Protein 1WQB (pdb70)

Sequence (32 aa):
WLGCARVKEACGPWEWPCCSGLKCDGSECHPQWLGCARVKEACGPWEWPCCSGLKCDGSECHPQWLGCARVKEACGPWEWPCCSGLKCDGSECHPQWLGCARVKEACGPWEWPCCSGLKCDGSECHPQWLGCARVKEACGPWEWPCCSGLKCDGSECHPQWLGCARVKEACGPWEWPCCSGLKCDGSECHPQWLGCARVKEACGPWEWPCCSGLKCDGSECHPQWLGCARVKEACGPWEWPCCSGLKCDGSECHPQWLGCARVKEACGPWEWPCCSGLKCDGSECHPQWLGCARVKEACGPWEWPCCSGLKCDGSECHPQWLGCARVKEACGPWEWPCCSGLKCDGSECHPQWLGCARVKEACGPWEWPCCSGLKCDGSECHPQWLGCARVKEACGPWEWPCCSGLKCDGSECHPQWLGCARVKEACGPWEWPCCSGLKCDGSECHPQWLGCARVKEACGPWEWPCCSGLKCDGSECHPQWLGCARVKEACGPWEWPCCSGLKCDGSECHPQWLGCARVKEACGPWEWPCCSGLKCDGSECHPQWLGCARVKEACGPWEWPCCSGLKCDGSECHPQ

Foldseek 3Di:
DVDAAEQAAFDDDPPGHHDPQWDQDPGGIHGD

Secondary structure (DSSP, 8-state):
----B-TTSB--SSSS-B-TT-EESSSBEE--

Structure (mmCIF, N/CA/C/O backbone):
data_1WQB
#
_entry.id   1WQB
#
loop_
_atom_site.group_PDB
_atom_site.id
_atom_site.type_symbol
_atom_site.label_atom_id
_atom_site.label_alt_id
_atom_site.label_comp_id
_atom_site.label_asym_id
_atom_site.label_entity_id
_atom_site.label_seq_id
_atom_site.pdbx_PDB_ins_code
_atom_site.Cartn_x
_atom_site.Cartn_y
_atom_site.Cartn_z
_atom_site.occupancy
_atom_site.B_iso_or_equiv
_atom_site.auth_seq_id
_atom_site.auth_comp_id
_atom_site.auth_asym_id
_atom_site.auth_atom_id
_atom_site.pdbx_PDB_model_num
ATOM 1 N N . TRP A 1 1 ? -8.560 8.025 -11.063 1.00 0.00 1 TRP A N 1
ATOM 2 C CA . TRP A 1 1 ? -7.501 7.088 -11.540 1.00 0.00 1 TRP A CA 1
ATOM 3 C C . TRP A 1 1 ? -6.120 7.719 -11.349 1.00 0.00 1 TRP A C 1
ATOM 4 O O . TRP A 1 1 ? -5.591 8.359 -12.236 1.00 0.00 1 TRP A O 1
ATOM 27 N N . LEU A 1 2 ? -5.531 7.545 -10.197 1.00 0.00 2 LEU A N 1
ATOM 28 C CA . LEU A 1 2 ? -4.186 8.138 -9.951 1.00 0.00 2 LEU A CA 1
ATOM 29 C C . LEU A 1 2 ? -3.099 7.075 -10.114 1.00 0.00 2 LEU A C 1
ATOM 30 O O . LEU A 1 2 ? -2.200 7.209 -10.920 1.00 0.00 2 LEU A O 1
ATOM 46 N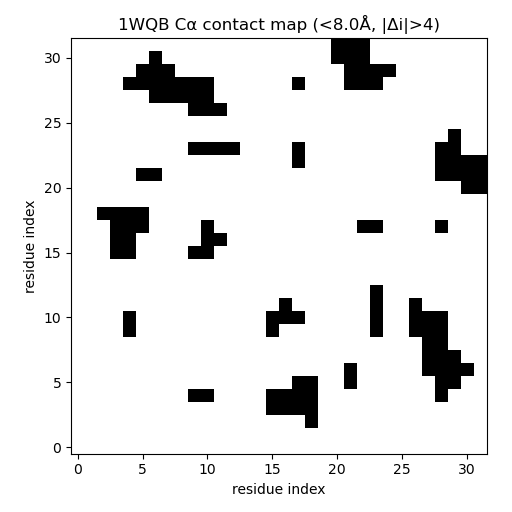 N . GLY A 1 3 ? -3.174 6.020 -9.356 1.00 0.00 3 GLY A N 1
ATOM 47 C CA . GLY A 1 3 ? -2.144 4.948 -9.469 1.00 0.00 3 GLY A CA 1
ATOM 48 C C . GLY A 1 3 ? -2.320 3.936 -8.335 1.00 0.00 3 GLY A C 1
ATOM 49 O O . GLY A 1 3 ? -3.292 3.211 -8.281 1.00 0.00 3 GLY A O 1
ATOM 53 N N . CYS A 1 4 ? -1.381 3.877 -7.429 1.00 0.00 4 CYS A N 1
ATOM 54 C CA . CYS A 1 4 ? -1.490 2.906 -6.300 1.00 0.00 4 CYS A CA 1
ATOM 55 C C . CYS A 1 4 ? -0.756 3.441 -5.066 1.00 0.00 4 CYS A C 1
ATOM 56 O O . CYS A 1 4 ? -0.116 4.473 -5.112 1.00 0.00 4 CYS A O 1
ATOM 63 N N . ALA A 1 5 ? -0.846 2.747 -3.962 1.00 0.00 5 ALA A N 1
ATOM 64 C CA . ALA A 1 5 ? -0.156 3.218 -2.726 1.00 0.00 5 ALA A CA 1
ATOM 65 C C . ALA A 1 5 ? 1.363 3.174 -2.917 1.00 0.00 5 ALA A C 1
ATOM 66 O O . ALA A 1 5 ? 1.856 2.725 -3.931 1.00 0.00 5 ALA A O 1
ATOM 73 N N . ARG A 1 6 ? 2.111 3.640 -1.955 1.00 0.00 6 ARG A N 1
ATOM 74 C CA . ARG A 1 6 ? 3.597 3.627 -2.094 1.00 0.00 6 ARG A CA 1
ATOM 75 C C . ARG A 1 6 ? 4.242 2.884 -0.919 1.00 0.00 6 ARG A C 1
ATOM 76 O O . ARG A 1 6 ? 3.585 2.169 -0.188 1.00 0.00 6 ARG A O 1
ATOM 97 N N . VAL A 1 7 ? 5.527 3.050 -0.732 1.00 0.00 7 VAL A N 1
ATOM 98 C CA . VAL A 1 7 ? 6.216 2.355 0.396 1.00 0.00 7 VAL A CA 1
ATOM 99 C C . VAL A 1 7 ? 6.068 3.166 1.687 1.00 0.00 7 VAL A C 1
ATOM 100 O O . VAL A 1 7 ? 6.762 2.941 2.658 1.00 0.00 7 VAL A O 1
ATOM 113 N N . LYS A 1 8 ? 5.161 4.102 1.705 1.00 0.00 8 LYS A N 1
ATOM 114 C CA . LYS A 1 8 ? 4.950 4.918 2.916 1.00 0.00 8 LYS A CA 1
ATOM 115 C C . LYS A 1 8 ? 3.466 5.265 3.056 1.00 0.00 8 LYS A C 1
ATOM 116 O O . LYS A 1 8 ? 3.084 6.109 3.842 1.00 0.00 8 LYS A O 1
ATOM 135 N N . GLU A 1 9 ? 2.628 4.614 2.295 1.00 0.00 9 GLU A N 1
ATOM 136 C CA . GLU A 1 9 ? 1.167 4.896 2.373 1.00 0.00 9 GLU A CA 1
ATOM 137 C C . GLU A 1 9 ? 0.466 3.817 3.182 1.00 0.00 9 GLU A C 1
ATOM 138 O O . GLU A 1 9 ? 0.883 2.679 3.233 1.00 0.00 9 GLU A O 1
ATOM 150 N N . ALA A 1 10 ? -0.597 4.187 3.822 1.00 0.00 10 ALA A N 1
ATOM 151 C CA . ALA A 1 10 ? -1.352 3.221 4.651 1.00 0.00 10 ALA A CA 1
ATOM 152 C C . ALA A 1 10 ? -2.242 2.342 3.768 1.00 0.00 10 ALA A C 1
ATOM 153 O O . ALA A 1 10 ? -3.116 2.824 3.076 1.00 0.00 10 ALA A O 1
ATOM 160 N N . CYS A 1 11 ? -2.021 1.056 3.784 1.00 0.00 11 CYS A N 1
ATOM 161 C CA . CYS A 1 11 ? -2.849 0.144 2.942 1.00 0.00 11 CYS A CA 1
ATOM 162 C C . CYS A 1 11 ? -3.412 -0.998 3.792 1.00 0.00 11 CYS A C 1
ATOM 163 O O . CYS A 1 11 ? -3.349 -0.973 5.006 1.00 0.00 11 CYS A O 1
ATOM 170 N N . GLY A 1 12 ? -3.964 -2.002 3.165 1.00 0.00 12 GLY A N 1
ATOM 171 C CA . GLY A 1 12 ? -4.529 -3.144 3.938 1.00 0.00 12 GLY A CA 1
ATOM 172 C C . GLY A 1 12 ? -4.768 -4.329 3.000 1.00 0.00 12 GLY A C 1
ATOM 173 O O . GLY A 1 12 ? -4.190 -4.406 1.934 1.00 0.00 12 GLY A O 1
ATOM 177 N N . PRO A 1 13 ? -5.619 -5.217 3.436 1.00 0.00 13 PRO A N 1
ATOM 178 C CA . PRO A 1 13 ? -5.948 -6.420 2.630 1.00 0.00 13 PRO A CA 1
ATOM 179 C C . PRO A 1 13 ? -6.818 -6.037 1.431 1.00 0.00 13 PRO A C 1
ATOM 180 O O . PRO A 1 13 ? -6.512 -6.356 0.300 1.00 0.00 13 PRO A O 1
ATOM 191 N N . TRP A 1 14 ? -7.896 -5.350 1.673 1.00 0.00 14 TRP A N 1
ATOM 192 C CA . TRP A 1 14 ? -8.788 -4.937 0.551 1.00 0.00 14 TRP A CA 1
ATOM 193 C C . TRP A 1 14 ? -9.285 -3.507 0.775 1.00 0.00 14 TRP A C 1
ATOM 194 O O . TRP A 1 14 ? -10.400 -3.164 0.432 1.00 0.00 14 TRP A O 1
ATOM 215 N N . GLU A 1 15 ? -8.462 -2.669 1.343 1.00 0.00 15 GLU A N 1
ATOM 216 C CA . GLU A 1 15 ? -8.877 -1.258 1.586 1.00 0.00 15 GLU A CA 1
ATOM 217 C C . GLU A 1 15 ? -8.104 -0.322 0.655 1.00 0.00 15 GLU A C 1
ATOM 218 O O . GLU A 1 15 ? -8.598 0.705 0.236 1.00 0.00 15 GLU A O 1
ATOM 230 N N . TRP A 1 16 ? -6.894 -0.677 0.331 1.00 0.00 16 TRP A N 1
ATOM 231 C CA . TRP A 1 16 ? -6.076 0.178 -0.573 1.00 0.00 16 TRP A CA 1
ATOM 232 C C . TRP A 1 16 ? -5.127 -0.698 -1.395 1.00 0.00 16 TRP A C 1
ATOM 233 O O . TRP A 1 16 ? -4.184 -1.254 -0.868 1.00 0.00 16 TRP A O 1
ATOM 254 N N . PRO A 1 17 ? -5.414 -0.795 -2.664 1.00 0.00 17 PRO A N 1
ATOM 255 C CA . PRO A 1 17 ? -4.580 -1.618 -3.572 1.00 0.00 17 PRO A CA 1
ATOM 256 C C . PRO A 1 17 ? -3.219 -0.957 -3.804 1.00 0.00 17 PRO A C 1
ATOM 257 O O . PRO A 1 17 ? -3.124 0.112 -4.373 1.00 0.00 17 PRO A O 1
ATOM 268 N N . CYS A 1 18 ? -2.164 -1.588 -3.365 1.00 0.00 18 CYS A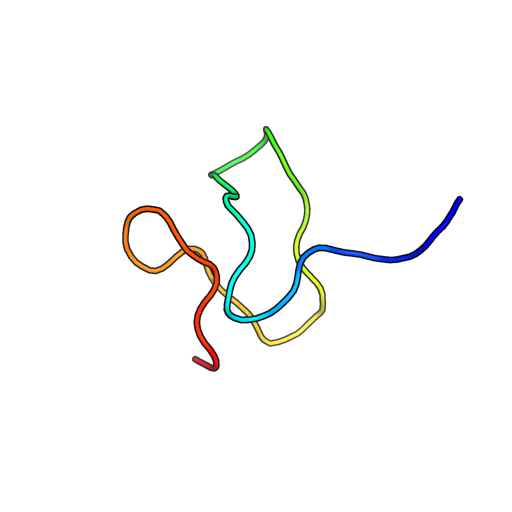 N 1
ATOM 269 C CA . CYS A 1 18 ? -0.806 -1.004 -3.558 1.00 0.00 18 CYS A CA 1
ATOM 270 C C . CYS A 1 18 ? -0.283 -1.342 -4.957 1.00 0.00 18 CYS A C 1
ATOM 271 O O . CYS A 1 18 ? -0.887 -2.099 -5.690 1.00 0.00 18 CYS A O 1
ATOM 278 N N . CYS A 1 19 ? 0.839 -0.789 -5.331 1.00 0.00 19 CYS A N 1
ATOM 279 C CA . CYS A 1 19 ? 1.401 -1.083 -6.681 1.00 0.00 19 CYS A CA 1
ATOM 280 C C . CYS A 1 19 ? 1.825 -2.552 -6.763 1.00 0.00 19 CYS A C 1
ATOM 281 O O . CYS A 1 19 ? 1.537 -3.342 -5.887 1.00 0.00 19 CYS A O 1
ATOM 288 N N . SER A 1 20 ? 2.513 -2.923 -7.809 1.00 0.00 20 SER A N 1
ATOM 289 C CA . SER A 1 20 ? 2.959 -4.340 -7.943 1.00 0.00 20 SER A CA 1
ATOM 290 C C . SER A 1 20 ? 4.340 -4.524 -7.310 1.00 0.00 20 SER A C 1
ATOM 291 O O . SER A 1 20 ? 5.323 -3.979 -7.771 1.00 0.00 20 SER A O 1
ATOM 299 N N . GLY A 1 21 ? 4.421 -5.290 -6.256 1.00 0.00 21 GLY A N 1
ATOM 300 C CA . GLY A 1 21 ? 5.737 -5.509 -5.594 1.00 0.00 21 GLY A CA 1
ATOM 301 C C . GLY A 1 21 ? 5.700 -4.929 -4.179 1.00 0.00 21 GLY A C 1
ATOM 302 O O . GLY A 1 21 ? 6.651 -5.034 -3.429 1.00 0.00 21 GLY A O 1
ATOM 306 N N . LEU A 1 22 ? 4.610 -4.314 -3.808 1.00 0.00 22 LEU A N 1
ATOM 307 C CA . LEU A 1 22 ? 4.515 -3.725 -2.441 1.00 0.00 22 LEU A CA 1
ATOM 308 C C . LEU A 1 22 ? 3.439 -4.449 -1.625 1.00 0.00 22 LEU A C 1
ATOM 309 O O . LEU A 1 22 ? 2.277 -4.451 -1.978 1.00 0.00 22 LEU A O 1
ATOM 325 N N . LYS A 1 23 ? 3.815 -5.060 -0.534 1.00 0.00 23 LYS A N 1
ATOM 326 C CA . LYS A 1 23 ? 2.807 -5.776 0.300 1.00 0.00 23 LYS A CA 1
ATOM 327 C C . LYS A 1 23 ? 2.643 -5.069 1.648 1.00 0.00 23 LYS A C 1
ATOM 328 O O . LYS A 1 23 ? 3.606 -4.710 2.294 1.00 0.00 23 LYS A O 1
ATOM 347 N N . CYS A 1 24 ? 1.427 -4.863 2.076 1.00 0.00 24 CYS A N 1
ATOM 348 C CA . CYS A 1 24 ? 1.202 -4.176 3.380 1.00 0.00 24 CYS A CA 1
ATOM 349 C C . CYS A 1 24 ? 1.972 -4.891 4.494 1.00 0.00 24 CYS A C 1
ATOM 350 O O . CYS A 1 24 ? 1.557 -5.922 4.987 1.00 0.00 24 CYS A O 1
ATOM 357 N N . ASP A 1 25 ? 3.093 -4.353 4.894 1.00 0.00 25 ASP A N 1
ATOM 358 C CA . ASP A 1 25 ? 3.891 -5.002 5.976 1.00 0.00 25 ASP A CA 1
ATOM 359 C C . ASP A 1 25 ? 3.381 -4.560 7.350 1.00 0.00 25 ASP A C 1
ATOM 360 O O . ASP A 1 25 ? 4.108 -3.990 8.139 1.00 0.00 25 ASP A O 1
ATOM 369 N N . GLY A 1 26 ? 2.137 -4.820 7.642 1.00 0.00 26 GLY A N 1
ATOM 370 C CA . GLY A 1 26 ? 1.582 -4.416 8.965 1.00 0.00 26 GLY A CA 1
ATOM 371 C C . GLY A 1 26 ? 0.626 -3.235 8.780 1.00 0.00 26 GLY A C 1
ATOM 372 O O . GLY A 1 26 ? -0.511 -3.273 9.206 1.00 0.00 26 GLY A O 1
ATOM 376 N N . SER A 1 27 ? 1.079 -2.187 8.147 1.00 0.00 27 SER A N 1
ATOM 377 C CA . SER A 1 27 ? 0.193 -1.005 7.937 1.00 0.00 27 SER A CA 1
ATOM 378 C C . SER A 1 27 ? 0.712 -0.149 6.778 1.00 0.00 27 SER A C 1
ATOM 379 O O . SER A 1 27 ? -0.050 0.408 6.015 1.00 0.00 27 SER A O 1
ATOM 387 N N . GLU A 1 28 ? 2.003 -0.041 6.645 1.00 0.00 28 GLU A N 1
ATOM 388 C CA . GLU A 1 28 ? 2.574 0.780 5.538 1.00 0.00 28 GLU A CA 1
ATOM 389 C C . GLU A 1 28 ? 3.149 -0.126 4.445 1.00 0.00 28 GLU A C 1
ATOM 390 O O . GLU A 1 28 ? 3.998 -0.958 4.700 1.00 0.00 28 GLU A O 1
ATOM 402 N N . CYS A 1 29 ? 2.697 0.028 3.230 1.00 0.00 29 CYS A N 1
ATOM 403 C CA . CYS A 1 29 ? 3.221 -0.825 2.125 1.00 0.00 29 CYS A CA 1
ATOM 404 C C . CYS A 1 29 ? 4.753 -0.857 2.161 1.00 0.00 29 CYS A C 1
ATOM 405 O O . CYS A 1 29 ? 5.400 0.160 2.307 1.00 0.00 29 CYS A O 1
ATOM 412 N N . HIS A 1 30 ? 5.335 -2.018 2.026 1.00 0.00 30 HIS A N 1
ATOM 413 C CA . HIS A 1 30 ? 6.823 -2.112 2.049 1.00 0.00 30 HIS A CA 1
ATOM 414 C C . HIS A 1 30 ? 7.343 -2.577 0.686 1.00 0.00 30 HIS A C 1
ATOM 415 O O . HIS A 1 30 ? 6.586 -3.057 -0.135 1.00 0.00 30 HIS A O 1
ATOM 429 N N . PRO A 1 31 ? 8.625 -2.415 0.494 1.00 0.00 31 PRO A N 1
ATOM 430 C CA . PRO A 1 31 ? 9.264 -2.821 -0.778 1.00 0.00 31 PRO A CA 1
ATOM 431 C C . PRO A 1 31 ? 9.554 -4.326 -0.783 1.00 0.00 31 PRO A C 1
ATOM 432 O O . PRO A 1 31 ? 10.616 -4.760 -1.186 1.00 0.00 31 PRO A O 1
ATOM 443 N N . GLN A 1 32 ? 8.624 -5.126 -0.339 1.00 0.00 32 GLN A N 1
ATOM 444 C CA . GLN A 1 32 ? 8.853 -6.599 -0.321 1.00 0.00 32 GLN A CA 1
ATOM 445 C C . GLN A 1 32 ? 10.187 -6.919 0.362 1.00 0.00 32 GLN A C 1
ATOM 446 O O . GLN A 1 32 ? 10.251 -6.805 1.575 1.00 0.00 32 GLN A O 1
ATOM 461 N N . TRP A 1 1 ? 6.921 5.003 -8.072 1.00 0.00 1 TRP A N 2
ATOM 462 C CA . TRP A 1 1 ? 5.660 4.204 -8.117 1.00 0.00 1 TRP A CA 2
ATOM 463 C C . TRP A 1 1 ? 4.457 5.140 -8.266 1.00 0.00 1 TRP A C 2
ATOM 464 O O . TRP A 1 1 ? 4.027 5.768 -7.320 1.00 0.00 1 TRP A O 2
ATOM 487 N N . LEU A 1 2 ? 3.914 5.239 -9.448 1.00 0.00 2 LEU A N 2
ATOM 488 C CA . LEU A 1 2 ? 2.742 6.137 -9.653 1.00 0.00 2 LEU A CA 2
ATOM 489 C C . LEU A 1 2 ? 1.611 5.370 -10.342 1.00 0.00 2 LEU A C 2
ATOM 490 O O . LEU A 1 2 ? 1.786 4.805 -11.402 1.00 0.00 2 LEU A O 2
ATOM 506 N N . GLY A 1 3 ? 0.452 5.346 -9.744 1.00 0.00 3 GLY A N 2
ATOM 507 C CA . GLY A 1 3 ? -0.692 4.614 -10.361 1.00 0.00 3 GLY A CA 2
ATOM 508 C C . GLY A 1 3 ? -1.276 3.625 -9.347 1.00 0.00 3 GLY A C 2
ATOM 509 O O . GLY A 1 3 ? -2.146 2.838 -9.664 1.00 0.00 3 GLY A O 2
ATOM 513 N N . CYS A 1 4 ? -0.802 3.658 -8.131 1.00 0.00 4 CYS A N 2
ATOM 514 C CA . CYS A 1 4 ? -1.331 2.721 -7.095 1.00 0.00 4 CYS A CA 2
ATOM 515 C C . CYS A 1 4 ? -0.986 3.242 -5.697 1.00 0.00 4 CYS A C 2
ATOM 516 O O . CYS A 1 4 ? -0.651 4.396 -5.521 1.00 0.00 4 CYS A O 2
ATOM 523 N N . ALA A 1 5 ? -1.069 2.403 -4.701 1.00 0.00 5 ALA A N 2
ATOM 524 C CA . ALA A 1 5 ? -0.747 2.855 -3.317 1.00 0.00 5 ALA A CA 2
ATOM 525 C C . ALA A 1 5 ? 0.750 3.141 -3.186 1.00 0.00 5 ALA A C 2
ATOM 526 O O . ALA A 1 5 ? 1.536 2.794 -4.044 1.00 0.00 5 ALA A O 2
ATOM 533 N N . ARG A 1 6 ? 1.146 3.769 -2.114 1.00 0.00 6 ARG A N 2
ATOM 534 C CA . ARG A 1 6 ? 2.591 4.076 -1.921 1.00 0.00 6 ARG A CA 2
ATOM 535 C C . ARG A 1 6 ? 3.095 3.432 -0.628 1.00 0.00 6 ARG A C 2
ATOM 536 O O . ARG A 1 6 ? 2.327 2.929 0.168 1.00 0.00 6 ARG A O 2
ATOM 557 N N . VAL A 1 7 ? 4.381 3.445 -0.414 1.00 0.00 7 VAL A N 2
ATOM 558 C CA . VAL A 1 7 ? 4.940 2.835 0.827 1.00 0.00 7 VAL A CA 2
ATOM 559 C C . VAL A 1 7 ? 4.325 3.488 2.067 1.00 0.00 7 VAL A C 2
ATOM 560 O O . VAL A 1 7 ? 3.559 2.881 2.788 1.00 0.00 7 VAL A O 2
ATOM 573 N N . LYS A 1 8 ? 4.666 4.718 2.321 1.00 0.00 8 LYS A N 2
ATOM 574 C CA . LYS A 1 8 ? 4.127 5.425 3.508 1.00 0.00 8 LYS A CA 2
ATOM 575 C C . LYS A 1 8 ? 2.606 5.248 3.627 1.00 0.00 8 LYS A C 2
ATOM 576 O O . LYS A 1 8 ? 2.033 5.466 4.676 1.00 0.00 8 LYS A O 2
ATOM 595 N N . GLU A 1 9 ? 1.943 4.866 2.567 1.00 0.00 9 GLU A N 2
ATOM 596 C CA . GLU A 1 9 ? 0.462 4.693 2.640 1.00 0.00 9 GLU A CA 2
ATOM 597 C C . GLU A 1 9 ? 0.109 3.367 3.305 1.00 0.00 9 GLU A C 2
ATOM 598 O O . GLU A 1 9 ? 0.687 2.334 3.028 1.00 0.00 9 GLU A O 2
ATOM 610 N N . ALA A 1 10 ? -0.836 3.409 4.195 1.00 0.00 10 ALA A N 2
ATOM 611 C CA . ALA A 1 10 ? -1.252 2.181 4.918 1.00 0.00 10 ALA A CA 2
ATOM 612 C C . ALA A 1 10 ? -2.386 1.467 4.172 1.00 0.00 10 ALA A C 2
ATOM 613 O O . ALA A 1 10 ? -3.499 1.950 4.104 1.00 0.00 10 ALA A O 2
ATOM 620 N N . CYS A 1 11 ? -2.110 0.319 3.614 1.00 0.00 11 CYS A N 2
ATOM 621 C CA . CYS A 1 11 ? -3.171 -0.428 2.875 1.00 0.00 11 CYS A CA 2
ATOM 622 C C . CYS A 1 11 ? -3.456 -1.772 3.561 1.00 0.00 11 CYS A C 2
ATOM 623 O O . CYS A 1 11 ? -3.163 -1.963 4.724 1.00 0.00 11 CYS A O 2
ATOM 630 N N . GLY A 1 12 ? -4.028 -2.701 2.844 1.00 0.00 12 GLY A N 2
ATOM 631 C CA . GLY A 1 12 ? -4.334 -4.029 3.447 1.00 0.00 12 GLY A CA 2
ATOM 632 C C . GLY A 1 12 ? -5.841 -4.279 3.371 1.00 0.00 12 GLY A C 2
ATOM 633 O O . GLY A 1 12 ? -6.438 -4.146 2.321 1.00 0.00 12 GLY A O 2
ATOM 637 N N . PRO A 1 13 ? -6.410 -4.629 4.492 1.00 0.00 13 PRO A N 2
ATOM 638 C CA . PRO A 1 13 ? -7.866 -4.894 4.554 1.00 0.00 13 PRO A CA 2
ATOM 639 C C . PRO A 1 13 ? -8.650 -3.577 4.641 1.00 0.00 13 PRO A C 2
ATOM 640 O O . PRO A 1 13 ? -9.828 -3.567 4.939 1.00 0.00 13 PRO A O 2
ATOM 651 N N . TRP A 1 14 ? -8.005 -2.467 4.396 1.00 0.00 14 TRP A N 2
ATOM 652 C CA . TRP A 1 14 ? -8.715 -1.158 4.479 1.00 0.00 14 TRP A CA 2
ATOM 653 C C . TRP A 1 14 ? -8.767 -0.473 3.108 1.00 0.00 14 TRP A C 2
ATOM 654 O O . TRP A 1 14 ? -9.647 0.322 2.840 1.00 0.00 14 TRP A O 2
ATOM 675 N N . GLU A 1 15 ? -7.836 -0.761 2.237 1.00 0.00 15 GLU A N 2
ATOM 676 C CA . GLU A 1 15 ? -7.853 -0.104 0.895 1.00 0.00 15 GLU A CA 2
ATOM 677 C C . GLU A 1 15 ? -7.259 -1.023 -0.177 1.00 0.00 15 GLU A C 2
ATOM 678 O O . GLU A 1 15 ? -7.161 -2.222 -0.004 1.00 0.00 15 GLU A O 2
ATOM 690 N N . TRP A 1 16 ? -6.870 -0.458 -1.289 1.00 0.00 16 TRP A N 2
ATOM 691 C CA . TRP A 1 16 ? -6.286 -1.276 -2.394 1.00 0.00 16 TRP A CA 2
ATOM 692 C C . TRP A 1 16 ? -4.884 -1.770 -2.009 1.00 0.00 16 TRP A C 2
ATOM 693 O O . TRP A 1 16 ? -4.311 -1.312 -1.040 1.00 0.00 16 TRP A O 2
ATOM 714 N N . PRO A 1 17 ? -4.377 -2.697 -2.782 1.00 0.00 17 PRO A N 2
ATOM 715 C CA . PRO A 1 17 ? -3.028 -3.266 -2.516 1.00 0.00 17 PRO A CA 2
ATOM 716 C C . PRO A 1 17 ? -1.938 -2.231 -2.801 1.00 0.00 17 PRO A C 2
ATOM 717 O O . PRO A 1 17 ? -2.208 -1.058 -2.944 1.00 0.00 17 PRO A O 2
ATOM 728 N N . CYS A 1 18 ? -0.708 -2.662 -2.878 1.00 0.00 18 CYS A N 2
ATOM 729 C CA . CYS A 1 18 ? 0.404 -1.705 -3.149 1.00 0.00 18 CYS A CA 2
ATOM 730 C C . CYS A 1 18 ? 0.884 -1.839 -4.596 1.00 0.00 18 CYS A C 2
ATOM 731 O O . CYS A 1 18 ? 0.618 -2.820 -5.261 1.00 0.00 18 CYS A O 2
ATOM 738 N N . CYS A 1 19 ? 1.592 -0.857 -5.085 1.00 0.00 19 CYS A N 2
ATOM 739 C CA . CYS A 1 19 ? 2.096 -0.924 -6.488 1.00 0.00 19 CYS A CA 2
ATOM 740 C C . CYS A 1 19 ? 2.765 -2.276 -6.748 1.00 0.00 19 CYS A C 2
ATOM 741 O O . CYS A 1 19 ? 2.957 -3.069 -5.848 1.00 0.00 19 CYS A O 2
ATOM 748 N N . SER A 1 20 ? 3.126 -2.542 -7.974 1.00 0.00 20 SER A N 2
ATOM 749 C CA . SER A 1 20 ? 3.788 -3.840 -8.289 1.00 0.00 20 SER A CA 2
ATOM 750 C C . SER A 1 20 ? 5.151 -3.912 -7.597 1.00 0.00 20 SER A C 2
ATOM 751 O O . SER A 1 20 ? 5.963 -3.013 -7.710 1.00 0.00 20 SER A O 2
ATOM 759 N N . GLY A 1 21 ? 5.410 -4.970 -6.880 1.00 0.00 21 GLY A N 2
ATOM 760 C CA . GLY A 1 21 ? 6.720 -5.092 -6.182 1.00 0.00 21 GLY A CA 2
ATOM 761 C C . GLY A 1 21 ? 6.568 -4.640 -4.728 1.00 0.00 21 GLY A C 2
ATOM 762 O O . GLY A 1 21 ? 7.486 -4.738 -3.938 1.00 0.00 21 GLY A O 2
ATOM 766 N N . LEU A 1 22 ? 5.414 -4.146 -4.369 1.00 0.00 22 LEU A N 2
ATOM 767 C CA . LEU A 1 22 ? 5.198 -3.687 -2.966 1.00 0.00 22 LEU A CA 2
ATOM 768 C C . LEU A 1 22 ? 4.031 -4.456 -2.340 1.00 0.00 22 LEU A C 2
ATOM 769 O O . LEU A 1 22 ? 3.105 -4.856 -3.017 1.00 0.00 22 LEU A O 2
ATOM 785 N N . LYS A 1 23 ? 4.068 -4.667 -1.054 1.00 0.00 23 LYS A N 2
ATOM 786 C CA . LYS A 1 23 ? 2.961 -5.412 -0.392 1.00 0.00 23 LYS A CA 2
ATOM 787 C C . LYS A 1 23 ? 2.838 -4.982 1.072 1.00 0.00 23 LYS A C 2
ATOM 788 O O . LYS A 1 23 ? 3.803 -4.975 1.811 1.00 0.00 23 LYS A O 2
ATOM 807 N N . CYS A 1 2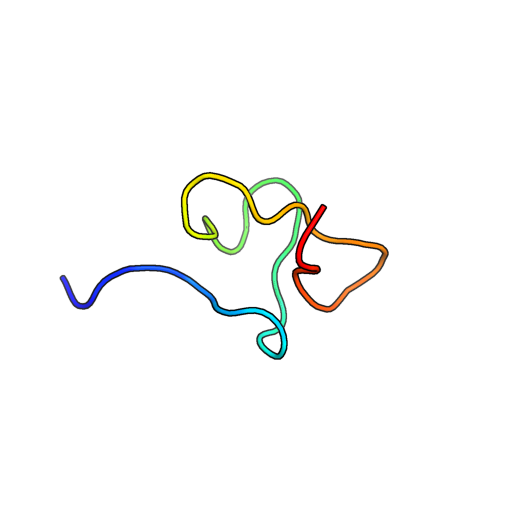4 ? 1.658 -4.620 1.495 1.00 0.00 24 CYS A N 2
ATOM 808 C CA . CYS A 1 24 ? 1.477 -4.188 2.910 1.00 0.00 24 CYS A CA 2
ATOM 809 C C . CYS A 1 24 ? 1.973 -5.281 3.861 1.00 0.00 24 CYS A C 2
ATOM 810 O O . CYS A 1 24 ? 1.410 -6.355 3.937 1.00 0.00 24 CYS A O 2
ATOM 817 N N . ASP A 1 25 ? 3.028 -5.017 4.583 1.00 0.00 25 ASP A N 2
ATOM 818 C CA . ASP A 1 25 ? 3.563 -6.044 5.523 1.00 0.00 25 ASP A CA 2
ATOM 819 C C . ASP A 1 25 ? 2.935 -5.879 6.910 1.00 0.00 25 ASP A C 2
ATOM 820 O O . ASP A 1 25 ? 3.486 -6.308 7.904 1.00 0.00 25 ASP A O 2
ATOM 829 N N . GLY A 1 26 ? 1.789 -5.262 6.986 1.00 0.00 26 GLY A N 2
ATOM 830 C CA . GLY A 1 26 ? 1.130 -5.073 8.308 1.00 0.00 26 GLY A CA 2
ATOM 831 C C . GLY A 1 26 ? 0.392 -3.734 8.326 1.00 0.00 26 GLY A C 2
ATOM 832 O O . GLY A 1 26 ? -0.642 -3.590 8.948 1.00 0.00 26 GLY A O 2
ATOM 836 N N . SER A 1 27 ? 0.914 -2.750 7.646 1.00 0.00 27 SER A N 2
ATOM 837 C CA . SER A 1 27 ? 0.244 -1.417 7.624 1.00 0.00 27 SER A CA 2
ATOM 838 C C . SER A 1 27 ? 0.610 -0.665 6.346 1.00 0.00 27 SER A C 2
ATOM 839 O O . SER A 1 27 ? -0.152 -0.609 5.402 1.00 0.00 27 SER A O 2
ATOM 847 N N . GLU A 1 28 ? 1.775 -0.086 6.313 1.00 0.00 28 GLU A N 2
ATOM 848 C CA . GLU A 1 28 ? 2.202 0.668 5.101 1.00 0.00 28 GLU A CA 2
ATOM 849 C C . GLU A 1 28 ? 2.690 -0.305 4.026 1.00 0.00 28 GLU A C 2
ATOM 850 O O . GLU A 1 28 ? 2.989 -1.450 4.301 1.00 0.00 28 GLU A O 2
ATOM 862 N N . CYS A 1 29 ? 2.771 0.140 2.804 1.00 0.00 29 CYS A N 2
ATOM 863 C CA . CYS A 1 29 ? 3.239 -0.761 1.714 1.00 0.00 29 CYS A CA 2
ATOM 864 C C . CYS A 1 29 ? 4.753 -0.957 1.815 1.00 0.00 29 CYS A C 2
ATOM 865 O O . CYS A 1 29 ? 5.524 -0.050 1.570 1.00 0.00 29 CYS A O 2
ATOM 872 N N . HIS A 1 30 ? 5.186 -2.132 2.183 1.00 0.00 30 HIS A N 2
ATOM 873 C CA . HIS A 1 30 ? 6.652 -2.379 2.308 1.00 0.00 30 HIS A CA 2
ATOM 874 C C . HIS A 1 30 ? 7.233 -2.831 0.967 1.00 0.00 30 HIS A C 2
ATOM 875 O O . HIS A 1 30 ? 6.536 -3.383 0.141 1.00 0.00 30 HIS A O 2
ATOM 889 N N . PRO A 1 31 ? 8.501 -2.581 0.802 1.00 0.00 31 PRO A N 2
ATOM 890 C CA . PRO A 1 31 ? 9.198 -2.966 -0.449 1.00 0.00 31 PRO A CA 2
ATOM 891 C C . PRO A 1 31 ? 9.377 -4.486 -0.503 1.00 0.00 31 PRO A C 2
ATOM 892 O O . PRO A 1 31 ? 10.398 -5.014 -0.112 1.00 0.00 31 PRO A O 2
ATOM 903 N N . GLN A 1 32 ? 8.383 -5.190 -0.976 1.00 0.00 32 GLN A N 2
ATOM 904 C CA . GLN A 1 32 ? 8.484 -6.677 -1.050 1.00 0.00 32 GLN A CA 2
ATOM 905 C C . GLN A 1 32 ? 9.883 -7.101 -1.509 1.00 0.00 32 GLN A C 2
ATOM 906 O O . GLN A 1 32 ? 10.303 -8.184 -1.134 1.00 0.00 32 GLN A O 2
ATOM 921 N N . TRP A 1 1 ? 1.175 5.110 -12.209 1.00 0.00 1 TRP A N 3
ATOM 922 C CA . TRP A 1 1 ? 0.187 4.551 -13.174 1.00 0.00 1 TRP A CA 3
ATOM 923 C C . TRP A 1 1 ? -1.204 4.523 -12.538 1.00 0.00 1 TRP A C 3
ATOM 924 O O . TRP A 1 1 ? -1.391 4.019 -11.448 1.00 0.00 1 TRP A O 3
ATOM 947 N N . LEU A 1 2 ? -2.182 5.064 -13.209 1.00 0.00 2 LEU A N 3
ATOM 948 C CA . LEU A 1 2 ? -3.555 5.071 -12.639 1.00 0.00 2 LEU A CA 3
ATOM 949 C C . LEU A 1 2 ? -3.524 5.605 -11.202 1.00 0.00 2 LEU A C 3
ATOM 950 O O . LEU A 1 2 ? -3.596 6.797 -10.973 1.00 0.00 2 LEU A O 3
ATOM 966 N N . GLY A 1 3 ? -3.414 4.736 -10.234 1.00 0.00 3 GLY A N 3
ATOM 967 C CA . GLY A 1 3 ? -3.376 5.200 -8.819 1.00 0.00 3 GLY A CA 3
ATOM 968 C C . GLY A 1 3 ? -3.098 4.012 -7.898 1.00 0.00 3 GLY A C 3
ATOM 969 O O . GLY A 1 3 ? -3.886 3.091 -7.801 1.00 0.00 3 GLY A O 3
ATOM 973 N N . CYS A 1 4 ? -1.984 4.024 -7.217 1.00 0.00 4 CYS A N 3
ATOM 974 C CA . CYS A 1 4 ? -1.658 2.894 -6.302 1.00 0.00 4 CYS A CA 3
ATOM 975 C C . CYS A 1 4 ? -0.818 3.388 -5.121 1.00 0.00 4 CYS A C 3
ATOM 976 O O . CYS A 1 4 ? -0.007 4.283 -5.255 1.00 0.00 4 CYS A O 3
ATOM 983 N N . ALA A 1 5 ? -1.005 2.809 -3.968 1.00 0.00 5 ALA A N 3
ATOM 984 C CA . ALA A 1 5 ? -0.218 3.240 -2.777 1.00 0.00 5 ALA A CA 3
ATOM 985 C C . ALA A 1 5 ? 1.284 3.133 -3.065 1.00 0.00 5 ALA A C 3
ATOM 986 O O . ALA A 1 5 ? 1.702 2.445 -3.974 1.00 0.00 5 ALA A O 3
ATOM 993 N N . ARG A 1 6 ? 2.096 3.811 -2.299 1.00 0.00 6 ARG A N 3
ATOM 994 C CA . ARG A 1 6 ? 3.569 3.750 -2.532 1.00 0.00 6 ARG A CA 3
ATOM 995 C C . ARG A 1 6 ? 4.266 3.076 -1.345 1.00 0.00 6 ARG A C 3
ATOM 996 O O . ARG A 1 6 ? 3.641 2.414 -0.541 1.00 0.00 6 ARG A O 3
ATOM 1017 N N . VAL A 1 7 ? 5.557 3.240 -1.229 1.00 0.00 7 VAL A N 3
ATOM 1018 C CA . VAL A 1 7 ? 6.292 2.610 -0.094 1.00 0.00 7 VAL A CA 3
ATOM 1019 C C . VAL A 1 7 ? 6.259 3.524 1.131 1.00 0.00 7 VAL A C 3
ATOM 1020 O O . VAL A 1 7 ? 7.283 3.908 1.659 1.00 0.00 7 VAL A O 3
ATOM 1033 N N . LYS A 1 8 ? 5.088 3.871 1.587 1.00 0.00 8 LYS A N 3
ATOM 1034 C CA . LYS A 1 8 ? 4.974 4.751 2.773 1.00 0.00 8 LYS A CA 3
ATOM 1035 C C . LYS A 1 8 ? 3.517 5.167 2.992 1.00 0.00 8 LYS A C 3
ATOM 1036 O O . LYS A 1 8 ? 3.236 6.254 3.457 1.00 0.00 8 LYS A O 3
ATOM 1055 N N . GLU A 1 9 ? 2.589 4.311 2.666 1.00 0.00 9 GLU A N 3
ATOM 1056 C CA . GLU A 1 9 ? 1.154 4.660 2.862 1.00 0.00 9 GLU A CA 3
ATOM 1057 C C . GLU A 1 9 ? 0.401 3.477 3.446 1.00 0.00 9 GLU A C 3
ATOM 1058 O O . GLU A 1 9 ? 0.383 2.391 2.900 1.00 0.00 9 GLU A O 3
ATOM 1070 N N . ALA A 1 10 ? -0.223 3.696 4.561 1.00 0.00 10 ALA A N 3
ATOM 1071 C CA . ALA A 1 10 ? -0.992 2.616 5.220 1.00 0.00 10 ALA A CA 3
ATOM 1072 C C . ALA A 1 10 ? -2.014 2.026 4.245 1.00 0.00 10 ALA A C 3
ATOM 1073 O O . ALA A 1 10 ? -3.031 2.627 3.964 1.00 0.00 10 ALA A O 3
ATOM 1080 N N . CYS A 1 11 ? -1.753 0.858 3.723 1.00 0.00 11 CYS A N 3
ATOM 1081 C CA . CYS A 1 11 ? -2.719 0.253 2.765 1.00 0.00 11 CYS A CA 3
ATOM 1082 C C . CYS A 1 11 ? -3.536 -0.850 3.451 1.00 0.00 11 CYS A C 3
ATOM 1083 O O . CYS A 1 11 ? -3.642 -0.899 4.660 1.00 0.00 11 CYS A O 3
ATOM 1090 N N . GLY A 1 12 ? -4.113 -1.733 2.682 1.00 0.00 12 GLY A N 3
ATOM 1091 C CA . GLY A 1 12 ? -4.923 -2.832 3.279 1.00 0.00 12 GLY A CA 3
ATOM 1092 C C . GLY A 1 12 ? -5.296 -3.837 2.187 1.00 0.00 12 GLY A C 3
ATOM 1093 O O . GLY A 1 12 ? -5.314 -3.506 1.018 1.00 0.00 12 GLY A O 3
ATOM 1097 N N . PRO A 1 13 ? -5.584 -5.037 2.609 1.00 0.00 13 PRO A N 3
ATOM 1098 C CA . PRO A 1 13 ? -5.963 -6.109 1.656 1.00 0.00 13 PRO A CA 3
ATOM 1099 C C . PRO A 1 13 ? -7.371 -5.863 1.108 1.00 0.00 13 PRO A C 3
ATOM 1100 O O . PRO A 1 13 ? -7.670 -6.177 -0.028 1.00 0.00 13 PRO A O 3
ATOM 1111 N N . TRP A 1 14 ? -8.237 -5.307 1.908 1.00 0.00 14 TRP A N 3
ATOM 1112 C CA . TRP A 1 14 ? -9.629 -5.044 1.437 1.00 0.00 14 TRP A CA 3
ATOM 1113 C C . TRP A 1 14 ? -9.838 -3.546 1.176 1.00 0.00 14 TRP A C 3
ATOM 1114 O O . TRP A 1 14 ? -10.888 -3.125 0.736 1.00 0.00 14 TRP A O 3
ATOM 1135 N N . GLU A 1 15 ? -8.847 -2.741 1.448 1.00 0.00 15 GLU A N 3
ATOM 1136 C CA . GLU A 1 15 ? -8.994 -1.276 1.219 1.00 0.00 15 GLU A CA 3
ATOM 1137 C C . GLU A 1 15 ? -8.157 -0.842 0.013 1.00 0.00 15 GLU A C 3
ATOM 1138 O O . GLU A 1 15 ? -7.819 -1.643 -0.836 1.00 0.00 15 GLU A O 3
ATOM 1150 N N . TRP A 1 16 ? -7.823 0.420 -0.067 1.00 0.00 16 TRP A N 3
ATOM 1151 C CA . TRP A 1 16 ? -7.004 0.903 -1.223 1.00 0.00 16 TRP A CA 3
ATOM 1152 C C . TRP A 1 16 ? -5.906 -0.112 -1.541 1.00 0.00 16 TRP A C 3
ATOM 1153 O O . TRP A 1 16 ? -5.198 -0.558 -0.660 1.00 0.00 16 TRP A O 3
ATOM 1174 N N . PRO A 1 17 ? -5.804 -0.450 -2.797 1.00 0.00 17 PRO A N 3
ATOM 1175 C CA . PRO A 1 17 ? -4.785 -1.431 -3.237 1.00 0.00 17 PRO A CA 3
ATOM 1176 C C . PRO A 1 17 ? -3.388 -0.806 -3.196 1.00 0.00 17 PRO A C 3
ATOM 1177 O O . PRO A 1 17 ? -3.202 0.299 -2.725 1.00 0.00 17 PRO A O 3
ATOM 1188 N N . CYS A 1 18 ? -2.407 -1.510 -3.683 1.00 0.00 18 CYS A N 3
ATOM 1189 C CA . CYS A 1 18 ? -1.018 -0.970 -3.675 1.00 0.00 18 CYS A CA 3
ATOM 1190 C C . CYS A 1 18 ? -0.266 -1.481 -4.904 1.00 0.00 18 CYS A C 3
ATOM 1191 O O . CYS A 1 18 ? -0.372 -2.637 -5.264 1.00 0.00 18 CYS A O 3
ATOM 1198 N N . CYS A 1 19 ? 0.487 -0.638 -5.558 1.00 0.00 19 CYS A N 3
ATOM 1199 C CA . CYS A 1 19 ? 1.230 -1.104 -6.763 1.00 0.00 19 CYS A CA 3
ATOM 1200 C C . CYS A 1 19 ? 1.880 -2.457 -6.475 1.00 0.00 19 CYS A C 3
ATOM 1201 O O . CYS A 1 19 ? 2.187 -2.780 -5.345 1.00 0.00 19 CYS A O 3
ATOM 1208 N N . SER A 1 20 ? 2.091 -3.249 -7.485 1.00 0.00 20 SER A N 3
ATOM 1209 C CA . SER A 1 20 ? 2.719 -4.583 -7.264 1.00 0.00 20 SER A CA 3
ATOM 1210 C C . SER A 1 20 ? 4.182 -4.418 -6.847 1.00 0.00 20 SER A C 3
ATOM 1211 O O . SER A 1 20 ? 4.798 -3.399 -7.095 1.00 0.00 20 SER A O 3
ATOM 1219 N N . GLY A 1 21 ? 4.747 -5.414 -6.221 1.00 0.00 21 GLY A N 3
ATOM 1220 C CA . GLY A 1 21 ? 6.175 -5.318 -5.797 1.00 0.00 21 GLY A CA 3
ATOM 1221 C C . GLY A 1 21 ? 6.261 -4.952 -4.312 1.00 0.00 21 GLY A C 3
ATOM 1222 O O . GLY A 1 21 ? 7.283 -5.134 -3.681 1.00 0.00 21 GLY A O 3
ATOM 1226 N N . LEU A 1 22 ? 5.205 -4.434 -3.748 1.00 0.00 22 LEU A N 3
ATOM 1227 C CA . LEU A 1 22 ? 5.245 -4.056 -2.304 1.00 0.00 22 LEU A CA 3
ATOM 1228 C C . LEU A 1 22 ? 4.287 -4.935 -1.494 1.00 0.00 22 LEU A C 3
ATOM 1229 O O . LEU A 1 22 ? 3.489 -5.670 -2.040 1.00 0.00 22 LEU A O 3
ATOM 1245 N N . LYS A 1 23 ? 4.363 -4.860 -0.193 1.00 0.00 23 LYS A N 3
ATOM 1246 C CA . LYS A 1 23 ? 3.461 -5.683 0.662 1.00 0.00 23 LYS A CA 3
ATOM 1247 C C . LYS A 1 23 ? 3.304 -5.028 2.037 1.00 0.00 23 LYS A C 3
ATOM 1248 O O . LYS A 1 23 ? 4.250 -4.915 2.790 1.00 0.00 23 LYS A O 3
ATOM 1267 N N . CYS A 1 24 ? 2.119 -4.594 2.372 1.00 0.00 24 CYS A N 3
ATOM 1268 C CA . CYS A 1 24 ? 1.916 -3.948 3.701 1.00 0.00 24 CYS A CA 3
ATOM 1269 C C . CYS A 1 24 ? 2.286 -4.928 4.816 1.00 0.00 24 CYS A C 3
ATOM 1270 O O . CYS A 1 24 ? 1.464 -5.688 5.286 1.00 0.00 24 CYS A O 3
ATOM 1277 N N . ASP A 1 25 ? 3.520 -4.918 5.239 1.00 0.00 25 ASP A N 3
ATOM 1278 C CA . ASP A 1 25 ? 3.946 -5.853 6.320 1.00 0.00 25 ASP A CA 3
ATOM 1279 C C . ASP A 1 25 ? 3.681 -5.229 7.691 1.00 0.00 25 ASP A C 3
ATOM 1280 O O . ASP A 1 25 ? 4.586 -5.009 8.472 1.00 0.00 25 ASP A O 3
ATOM 1289 N N . GLY A 1 26 ? 2.444 -4.940 7.986 1.00 0.00 26 GLY A N 3
ATOM 1290 C CA . GLY A 1 26 ? 2.111 -4.327 9.302 1.00 0.00 26 GLY A CA 3
ATOM 1291 C C . GLY A 1 26 ? 1.049 -3.246 9.099 1.00 0.00 26 GLY A C 3
ATOM 1292 O O . GLY A 1 26 ? -0.031 -3.312 9.651 1.00 0.00 26 GLY A O 3
ATOM 1296 N N . SER A 1 27 ? 1.345 -2.254 8.306 1.00 0.00 27 SER A N 3
ATOM 1297 C CA . SER A 1 27 ? 0.350 -1.172 8.065 1.00 0.00 27 SER A CA 3
ATOM 1298 C C . SER A 1 27 ? 0.690 -0.409 6.782 1.00 0.00 27 SER A C 3
ATOM 1299 O O . SER A 1 27 ? -0.157 -0.179 5.944 1.00 0.00 27 SER A O 3
ATOM 1307 N N . GLU A 1 28 ? 1.924 -0.015 6.627 1.00 0.00 28 GLU A N 3
ATOM 1308 C CA . GLU A 1 28 ? 2.324 0.740 5.401 1.00 0.00 28 GLU A CA 3
ATOM 1309 C C . GLU A 1 28 ? 2.838 -0.215 4.319 1.00 0.00 28 GLU A C 3
ATOM 1310 O O . GLU A 1 28 ? 3.372 -1.267 4.609 1.00 0.00 28 GLU A O 3
ATOM 1322 N N . CYS A 1 29 ? 2.682 0.146 3.074 1.00 0.00 29 CYS A N 3
ATOM 1323 C CA . CYS A 1 29 ? 3.164 -0.739 1.971 1.00 0.00 29 CYS A CA 3
ATOM 1324 C C . CYS A 1 29 ? 4.697 -0.777 1.956 1.00 0.00 29 CYS A C 3
ATOM 1325 O O . CYS A 1 29 ? 5.347 0.195 1.628 1.00 0.00 29 CYS A O 3
ATOM 1332 N N . HIS A 1 30 ? 5.278 -1.891 2.312 1.00 0.00 30 HIS A N 3
ATOM 1333 C CA . HIS A 1 30 ? 6.768 -1.984 2.319 1.00 0.00 30 HIS A CA 3
ATOM 1334 C C . HIS A 1 30 ? 7.285 -2.382 0.932 1.00 0.00 30 HIS A C 3
ATOM 1335 O O . HIS A 1 30 ? 6.527 -2.803 0.082 1.00 0.00 30 HIS A O 3
ATOM 1349 N N . PRO A 1 31 ? 8.569 -2.232 0.756 1.00 0.00 31 PRO A N 3
ATOM 1350 C CA . PRO A 1 31 ? 9.214 -2.579 -0.535 1.00 0.00 31 PRO A CA 3
ATOM 1351 C C . PRO A 1 31 ? 9.383 -4.097 -0.669 1.00 0.00 31 PRO A C 3
ATOM 1352 O O . PRO A 1 31 ? 10.035 -4.577 -1.574 1.00 0.00 31 PRO A O 3
ATOM 1363 N N . GLN A 1 32 ? 8.816 -4.854 0.229 1.00 0.00 32 GLN A N 3
ATOM 1364 C CA . GLN A 1 32 ? 8.967 -6.334 0.148 1.00 0.00 32 GLN A CA 3
ATOM 1365 C C . GLN A 1 32 ? 8.067 -7.017 1.182 1.00 0.00 32 GLN A C 3
ATOM 1366 O O . GLN A 1 32 ? 7.718 -8.166 0.966 1.00 0.00 32 GLN A O 3
ATOM 1381 N N . TRP A 1 1 ? 0.907 3.936 -11.716 1.00 0.00 1 TRP A N 4
ATOM 1382 C CA . TRP A 1 1 ? -0.128 4.974 -11.998 1.00 0.00 1 TRP A CA 4
ATOM 1383 C C . TRP A 1 1 ? -0.804 5.408 -10.695 1.00 0.00 1 TRP A C 4
ATOM 1384 O O . TRP A 1 1 ? -0.590 4.826 -9.650 1.00 0.00 1 TRP A O 4
ATOM 1407 N N . LEU A 1 2 ? -1.614 6.428 -10.746 1.00 0.00 2 LEU A N 4
ATOM 1408 C CA . LEU A 1 2 ? -2.295 6.898 -9.505 1.00 0.00 2 LEU A CA 4
ATOM 1409 C C . LEU A 1 2 ? -3.525 6.035 -9.213 1.00 0.00 2 LEU A C 4
ATOM 1410 O O . LEU A 1 2 ? -4.404 5.890 -10.039 1.00 0.00 2 LEU A O 4
ATOM 1426 N N . GLY A 1 3 ? -3.593 5.462 -8.042 1.00 0.00 3 GLY A N 4
ATOM 1427 C CA . GLY A 1 3 ? -4.767 4.611 -7.695 1.00 0.00 3 GLY A CA 4
ATOM 1428 C C . GLY A 1 3 ? -4.348 3.543 -6.683 1.00 0.00 3 GLY A C 4
ATOM 1429 O O . GLY A 1 3 ? -5.174 2.953 -6.013 1.00 0.00 3 GLY A O 4
ATOM 1433 N N . CYS A 1 4 ? -3.073 3.288 -6.564 1.00 0.00 4 CYS A N 4
ATOM 1434 C CA . CYS A 1 4 ? -2.606 2.255 -5.594 1.00 0.00 4 CYS A CA 4
ATOM 1435 C C . CYS A 1 4 ? -2.001 2.925 -4.356 1.00 0.00 4 CYS A C 4
ATOM 1436 O O . CYS A 1 4 ? -2.356 4.029 -3.997 1.00 0.00 4 CYS A O 4
ATOM 1443 N N . ALA A 1 5 ? -1.085 2.262 -3.702 1.00 0.00 5 ALA A N 4
ATOM 1444 C CA . ALA A 1 5 ? -0.453 2.857 -2.491 1.00 0.00 5 ALA A CA 4
ATOM 1445 C C . ALA A 1 5 ? 1.059 2.611 -2.514 1.00 0.00 5 ALA A C 4
ATOM 1446 O O . ALA A 1 5 ? 1.516 1.533 -2.840 1.00 0.00 5 ALA A O 4
ATOM 1453 N N . ARG A 1 6 ? 1.839 3.601 -2.174 1.00 0.00 6 ARG A N 4
ATOM 1454 C CA . ARG A 1 6 ? 3.319 3.421 -2.183 1.00 0.00 6 ARG A CA 4
ATOM 1455 C C . ARG A 1 6 ? 3.808 2.930 -0.817 1.00 0.00 6 ARG A C 4
ATOM 1456 O O . ARG A 1 6 ? 3.067 2.898 0.146 1.00 0.00 6 ARG A O 4
ATOM 1477 N N . VAL A 1 7 ? 5.052 2.546 -0.729 1.00 0.00 7 VAL A N 4
ATOM 1478 C CA . VAL A 1 7 ? 5.596 2.056 0.573 1.00 0.00 7 VAL A CA 4
ATOM 1479 C C . VAL A 1 7 ? 5.099 2.933 1.728 1.00 0.00 7 VAL A C 4
ATOM 1480 O O . VAL A 1 7 ? 4.145 2.604 2.405 1.00 0.00 7 VAL A O 4
ATOM 1493 N N . LYS A 1 8 ? 5.753 4.036 1.961 1.00 0.00 8 LYS A N 4
ATOM 1494 C CA . LYS A 1 8 ? 5.358 4.947 3.069 1.00 0.00 8 LYS A CA 4
ATOM 1495 C C . LYS A 1 8 ? 3.834 5.007 3.229 1.00 0.00 8 LYS A C 4
ATOM 1496 O O . LYS A 1 8 ? 3.327 5.266 4.302 1.00 0.00 8 LYS A O 4
ATOM 1515 N N . GLU A 1 9 ? 3.100 4.782 2.176 1.00 0.00 9 GLU A N 4
ATOM 1516 C CA . GLU A 1 9 ? 1.614 4.842 2.283 1.00 0.00 9 GLU A CA 4
ATOM 1517 C C . GLU A 1 9 ? 1.064 3.560 2.895 1.00 0.00 9 GLU A C 4
ATOM 1518 O O . GLU A 1 9 ? 1.466 2.463 2.562 1.00 0.00 9 GLU A O 4
ATOM 1530 N N . ALA A 1 10 ? 0.145 3.709 3.802 1.00 0.00 10 ALA A N 4
ATOM 1531 C CA . ALA A 1 10 ? -0.455 2.532 4.476 1.00 0.00 10 ALA A CA 4
ATOM 1532 C C . ALA A 1 10 ? -1.692 2.049 3.713 1.00 0.00 10 ALA A C 4
ATOM 1533 O O . ALA A 1 10 ? -2.538 2.830 3.327 1.00 0.00 10 ALA A O 4
ATOM 1540 N N . CYS A 1 11 ? -1.804 0.766 3.494 1.00 0.00 11 CYS A N 4
ATOM 1541 C CA . CYS A 1 11 ? -2.989 0.242 2.755 1.00 0.00 11 CYS A CA 4
ATOM 1542 C C . CYS A 1 11 ? -3.855 -0.629 3.678 1.00 0.00 11 CYS A C 4
ATOM 1543 O O . CYS A 1 11 ? -3.744 -0.573 4.886 1.00 0.00 11 CYS A O 4
ATOM 1550 N N . GLY A 1 12 ? -4.714 -1.433 3.111 1.00 0.00 12 GLY A N 4
ATOM 1551 C CA . GLY A 1 12 ? -5.585 -2.308 3.947 1.00 0.00 12 GLY A CA 4
ATOM 1552 C C . GLY A 1 12 ? -5.773 -3.656 3.247 1.00 0.00 12 GLY A C 4
ATOM 1553 O O . GLY A 1 12 ? -4.972 -4.042 2.419 1.00 0.00 12 GLY A O 4
ATOM 1557 N N . PRO A 1 13 ? -6.834 -4.327 3.604 1.00 0.00 13 PRO A N 4
ATOM 1558 C CA . PRO A 1 13 ? -7.138 -5.648 3.001 1.00 0.00 13 PRO A CA 4
ATOM 1559 C C . PRO A 1 13 ? -7.605 -5.474 1.552 1.00 0.00 13 PRO A C 4
ATOM 1560 O O . PRO A 1 13 ? -6.809 -5.434 0.635 1.00 0.00 13 PRO A O 4
ATOM 1571 N N . TRP A 1 14 ? -8.888 -5.366 1.338 1.00 0.00 14 TRP A N 4
ATOM 1572 C CA . TRP A 1 14 ? -9.400 -5.190 -0.051 1.00 0.00 14 TRP A CA 4
ATOM 1573 C C . TRP A 1 14 ? -9.430 -3.699 -0.413 1.00 0.00 14 TRP A C 4
ATOM 1574 O O . TRP A 1 14 ? -9.818 -3.322 -1.501 1.00 0.00 14 TRP A O 4
ATOM 1595 N N . GLU A 1 15 ? -9.026 -2.851 0.494 1.00 0.00 15 GLU A N 4
ATOM 1596 C CA . GLU A 1 15 ? -9.032 -1.387 0.208 1.00 0.00 15 GLU A CA 4
ATOM 1597 C C . GLU A 1 15 ? -7.804 -1.006 -0.624 1.00 0.00 15 GLU A C 4
ATOM 1598 O O . GLU A 1 15 ? -6.962 -1.830 -0.912 1.00 0.00 15 GLU A O 4
ATOM 1610 N N . TRP A 1 16 ? -7.705 0.241 -1.009 1.00 0.00 16 TRP A N 4
ATOM 1611 C CA . TRP A 1 16 ? -6.540 0.702 -1.822 1.00 0.00 16 TRP A CA 4
ATOM 1612 C C . TRP A 1 16 ? -5.255 -0.030 -1.418 1.00 0.00 16 TRP A C 4
ATOM 1613 O O . TRP A 1 16 ? -4.585 0.353 -0.480 1.00 0.00 16 TRP A O 4
ATOM 1634 N N . PRO A 1 17 ? -4.954 -1.066 -2.154 1.00 0.00 17 PRO A N 4
ATOM 1635 C CA . PRO A 1 17 ? -3.738 -1.869 -1.878 1.00 0.00 17 PRO A CA 4
ATOM 1636 C C . PRO A 1 17 ? -2.488 -1.112 -2.335 1.00 0.00 17 PRO A C 4
ATOM 1637 O O . PRO A 1 17 ? -2.546 0.055 -2.668 1.00 0.00 17 PRO A O 4
ATOM 1648 N N . CYS A 1 18 ? -1.359 -1.766 -2.354 1.00 0.00 18 CYS A N 4
ATOM 1649 C CA . CYS A 1 18 ? -0.109 -1.078 -2.792 1.00 0.00 18 CYS A CA 4
ATOM 1650 C C . CYS A 1 18 ? 0.236 -1.480 -4.228 1.00 0.00 18 CYS A C 4
ATOM 1651 O O . CYS A 1 18 ? 0.071 -2.618 -4.620 1.00 0.00 18 CYS A O 4
ATOM 1658 N N . CYS A 1 19 ? 0.710 -0.552 -5.017 1.00 0.00 19 CYS A N 4
ATOM 1659 C CA . CYS A 1 19 ? 1.063 -0.880 -6.429 1.00 0.00 19 CYS A CA 4
ATOM 1660 C C . CYS A 1 19 ? 1.774 -2.234 -6.500 1.00 0.00 19 CYS A C 4
ATOM 1661 O O . CYS A 1 19 ? 2.362 -2.689 -5.540 1.00 0.00 19 CYS A O 4
ATOM 1668 N N . SER A 1 20 ? 1.719 -2.881 -7.632 1.00 0.00 20 SER A N 4
ATOM 1669 C CA . SER A 1 20 ? 2.387 -4.207 -7.768 1.00 0.00 20 SER A CA 4
ATOM 1670 C C . SER A 1 20 ? 3.887 -4.078 -7.498 1.00 0.00 20 SER A C 4
ATOM 1671 O O . SER A 1 20 ? 4.588 -3.348 -8.171 1.00 0.00 20 SER A O 4
ATOM 1679 N N . GLY A 1 21 ? 4.384 -4.781 -6.518 1.00 0.00 21 GLY A N 4
ATOM 1680 C CA . GLY A 1 21 ? 5.837 -4.698 -6.204 1.00 0.00 21 GLY A CA 4
ATOM 1681 C C . GLY A 1 21 ? 6.024 -4.310 -4.736 1.00 0.00 21 GLY A C 4
ATOM 1682 O O . GLY A 1 21 ? 7.132 -4.206 -4.248 1.00 0.00 21 GLY A O 4
ATOM 1686 N N . LEU A 1 22 ? 4.950 -4.093 -4.026 1.00 0.00 22 LEU A N 4
ATOM 1687 C CA . LEU A 1 22 ? 5.072 -3.715 -2.590 1.00 0.00 22 LEU A CA 4
ATOM 1688 C C . LEU A 1 22 ? 4.395 -4.767 -1.706 1.00 0.00 22 LEU A C 4
ATOM 1689 O O . LEU A 1 22 ? 3.652 -5.603 -2.181 1.00 0.00 22 LEU A O 4
ATOM 1705 N N . LYS A 1 23 ? 4.649 -4.738 -0.426 1.00 0.00 23 LYS A N 4
ATOM 1706 C CA . LYS A 1 23 ? 4.024 -5.742 0.483 1.00 0.00 23 LYS A CA 4
ATOM 1707 C C . LYS A 1 23 ? 3.539 -5.074 1.772 1.00 0.00 23 LYS A C 4
ATOM 1708 O O . LYS A 1 23 ? 4.305 -4.845 2.686 1.00 0.00 23 LYS A O 4
ATOM 1727 N N . CYS A 1 24 ? 2.274 -4.772 1.859 1.00 0.00 24 CYS A N 4
ATOM 1728 C CA . CYS A 1 24 ? 1.753 -4.132 3.099 1.00 0.00 24 CYS A CA 4
ATOM 1729 C C . CYS A 1 24 ? 2.065 -5.019 4.305 1.00 0.00 24 CYS A C 4
ATOM 1730 O O . CYS A 1 24 ? 1.358 -5.965 4.590 1.00 0.00 24 CYS A O 4
ATOM 1737 N N . ASP A 1 25 ? 3.124 -4.732 5.016 1.00 0.00 25 ASP A N 4
ATOM 1738 C CA . ASP A 1 25 ? 3.471 -5.580 6.194 1.00 0.00 25 ASP A CA 4
ATOM 1739 C C . ASP A 1 25 ? 2.591 -5.214 7.397 1.00 0.00 25 ASP A C 4
ATOM 1740 O O . ASP A 1 25 ? 1.483 -5.694 7.530 1.00 0.00 25 ASP A O 4
ATOM 1749 N N . GLY A 1 26 ? 3.073 -4.376 8.275 1.00 0.00 26 GLY A N 4
ATOM 1750 C CA . GLY A 1 26 ? 2.258 -3.998 9.465 1.00 0.00 26 GLY A CA 4
ATOM 1751 C C . GLY A 1 26 ? 1.229 -2.935 9.074 1.00 0.00 26 GLY A C 4
ATOM 1752 O O . GLY A 1 26 ? 0.111 -2.935 9.550 1.00 0.00 26 GLY A O 4
ATOM 1756 N N . SER A 1 27 ? 1.595 -2.027 8.213 1.00 0.00 27 SER A N 4
ATOM 1757 C CA . SER A 1 27 ? 0.634 -0.966 7.795 1.00 0.00 27 SER A CA 4
ATOM 1758 C C . SER A 1 27 ? 1.085 -0.342 6.475 1.00 0.00 27 SER A C 4
ATOM 1759 O O . SER A 1 27 ? 0.344 -0.283 5.514 1.00 0.00 27 SER A O 4
ATOM 1767 N N . GLU A 1 28 ? 2.300 0.118 6.424 1.00 0.00 28 GLU A N 4
ATOM 1768 C CA . GLU A 1 28 ? 2.816 0.735 5.171 1.00 0.00 28 GLU A CA 4
ATOM 1769 C C . GLU A 1 28 ? 3.235 -0.361 4.194 1.00 0.00 28 GLU A C 4
ATOM 1770 O O . GLU A 1 28 ? 3.552 -1.466 4.589 1.00 0.00 28 GLU A O 4
ATOM 1782 N N . CYS A 1 29 ? 3.250 -0.072 2.922 1.00 0.00 29 CYS A N 4
ATOM 1783 C CA . CYS A 1 29 ? 3.662 -1.116 1.943 1.00 0.00 29 CYS A CA 4
ATOM 1784 C C . CYS A 1 29 ? 5.184 -1.256 1.973 1.00 0.00 29 CYS A C 4
ATOM 1785 O O . CYS A 1 29 ? 5.899 -0.300 2.202 1.00 0.00 29 CYS A O 4
ATOM 1792 N N . HIS A 1 30 ? 5.694 -2.438 1.770 1.00 0.00 30 HIS A N 4
ATOM 1793 C CA . HIS A 1 30 ? 7.171 -2.608 1.817 1.00 0.00 30 HIS A CA 4
ATOM 1794 C C . HIS A 1 30 ? 7.745 -2.784 0.411 1.00 0.00 30 HIS A C 4
ATOM 1795 O O . HIS A 1 30 ? 7.021 -3.029 -0.531 1.00 0.00 30 HIS A O 4
ATOM 1809 N N . PRO A 1 31 ? 9.040 -2.639 0.322 1.00 0.00 31 PRO A N 4
ATOM 1810 C CA . PRO A 1 31 ? 9.740 -2.775 -0.977 1.00 0.00 31 PRO A CA 4
ATOM 1811 C C . PRO A 1 31 ? 9.968 -4.251 -1.327 1.00 0.00 31 PRO A C 4
ATOM 1812 O O . PRO A 1 31 ? 11.032 -4.631 -1.773 1.00 0.00 31 PRO A O 4
ATOM 1823 N N . GLN A 1 32 ? 8.983 -5.085 -1.131 1.00 0.00 32 GLN A N 4
ATOM 1824 C CA . GLN A 1 32 ? 9.155 -6.531 -1.458 1.00 0.00 32 GLN A CA 4
ATOM 1825 C C . GLN A 1 32 ? 7.792 -7.182 -1.704 1.00 0.00 32 GLN A C 4
ATOM 1826 O O . GLN A 1 32 ? 6.942 -6.529 -2.287 1.00 0.00 32 GLN A O 4
ATOM 1841 N N . TRP A 1 1 ? -3.849 0.574 -15.918 1.00 0.00 1 TRP A N 5
ATOM 1842 C CA . TRP A 1 1 ? -4.486 0.174 -14.630 1.00 0.00 1 TRP A CA 5
ATOM 1843 C C . TRP A 1 1 ? -4.411 1.323 -13.622 1.00 0.00 1 TRP A C 5
ATOM 1844 O O . TRP A 1 1 ? -3.360 1.885 -13.383 1.00 0.00 1 TRP A O 5
ATOM 1867 N N . LEU A 1 2 ? -5.517 1.673 -13.027 1.00 0.00 2 LEU A N 5
ATOM 1868 C CA . LEU A 1 2 ? -5.511 2.782 -12.031 1.00 0.00 2 LEU A CA 5
ATOM 1869 C C . LEU A 1 2 ? -5.859 2.239 -10.645 1.00 0.00 2 LEU A C 5
ATOM 1870 O O . LEU A 1 2 ? -6.812 1.505 -10.476 1.00 0.00 2 LEU A O 5
ATOM 1886 N N . GLY A 1 3 ? -5.090 2.587 -9.652 1.00 0.00 3 GLY A N 5
ATOM 1887 C CA . GLY A 1 3 ? -5.372 2.086 -8.279 1.00 0.00 3 GLY A CA 5
ATOM 1888 C C . GLY A 1 3 ? -4.075 1.567 -7.659 1.00 0.00 3 GLY A C 5
ATOM 1889 O O . GLY A 1 3 ? -3.862 0.377 -7.544 1.00 0.00 3 GLY A O 5
ATOM 1893 N N . CYS A 1 4 ? -3.204 2.452 -7.266 1.00 0.00 4 CYS A N 5
ATOM 1894 C CA . CYS A 1 4 ? -1.916 2.013 -6.660 1.00 0.00 4 CYS A CA 5
ATOM 1895 C C . CYS A 1 4 ? -1.613 2.839 -5.406 1.00 0.00 4 CYS A C 5
ATOM 1896 O O . CYS A 1 4 ? -1.930 4.010 -5.328 1.00 0.00 4 CYS A O 5
ATOM 1903 N N . ALA A 1 5 ? -0.998 2.237 -4.426 1.00 0.00 5 ALA A N 5
ATOM 1904 C CA . ALA A 1 5 ? -0.670 2.982 -3.179 1.00 0.00 5 ALA A CA 5
ATOM 1905 C C . ALA A 1 5 ? 0.805 3.387 -3.182 1.00 0.00 5 ALA A C 5
ATOM 1906 O O . ALA A 1 5 ? 1.418 3.534 -4.221 1.00 0.00 5 ALA A O 5
ATOM 1913 N N . ARG A 1 6 ? 1.378 3.566 -2.026 1.00 0.00 6 ARG A N 5
ATOM 1914 C CA . ARG A 1 6 ? 2.814 3.958 -1.953 1.00 0.00 6 ARG A CA 5
ATOM 1915 C C . ARG A 1 6 ? 3.426 3.425 -0.656 1.00 0.00 6 ARG A C 5
ATOM 1916 O O . ARG A 1 6 ? 2.765 3.338 0.359 1.00 0.00 6 ARG A O 5
ATOM 1937 N N . VAL A 1 7 ? 4.678 3.060 -0.674 1.00 0.00 7 VAL A N 5
ATOM 1938 C CA . VAL A 1 7 ? 5.309 2.531 0.571 1.00 0.00 7 VAL A CA 5
ATOM 1939 C C . VAL A 1 7 ? 4.912 3.396 1.769 1.00 0.00 7 VAL A C 5
ATOM 1940 O O . VAL A 1 7 ? 4.723 2.907 2.864 1.00 0.00 7 VAL A O 5
ATOM 1953 N N . LYS A 1 8 ? 4.781 4.677 1.568 1.00 0.00 8 LYS A N 5
ATOM 1954 C CA . LYS A 1 8 ? 4.400 5.572 2.679 1.00 0.00 8 LYS A CA 5
ATOM 1955 C C . LYS A 1 8 ? 2.876 5.608 2.845 1.00 0.00 8 LYS A C 5
ATOM 1956 O O . LYS A 1 8 ? 2.298 6.636 3.137 1.00 0.00 8 LYS A O 5
ATOM 1975 N N . GLU A 1 9 ? 2.222 4.492 2.664 1.00 0.00 9 GLU A N 5
ATOM 1976 C CA . GLU A 1 9 ? 0.738 4.459 2.813 1.00 0.00 9 GLU A CA 5
ATOM 1977 C C . GLU A 1 9 ? 0.324 3.249 3.636 1.00 0.00 9 GLU A C 5
ATOM 1978 O O . GLU A 1 9 ? 0.933 2.201 3.583 1.00 0.00 9 GLU A O 5
ATOM 1990 N N . ALA A 1 10 ? -0.706 3.404 4.408 1.00 0.00 10 ALA A N 5
ATOM 1991 C CA . ALA A 1 10 ? -1.180 2.291 5.262 1.00 0.00 10 ALA A CA 5
ATOM 1992 C C . ALA A 1 10 ? -2.193 1.425 4.506 1.00 0.00 10 ALA A C 5
ATOM 1993 O O . ALA A 1 10 ? -3.376 1.704 4.495 1.00 0.00 10 ALA A O 5
ATOM 2000 N N . CYS A 1 11 ? -1.740 0.374 3.877 1.00 0.00 11 CYS A N 5
ATOM 2001 C CA . CYS A 1 11 ? -2.679 -0.509 3.127 1.00 0.00 11 CYS A CA 5
ATOM 2002 C C . CYS A 1 11 ? -2.824 -1.855 3.852 1.00 0.00 11 CYS A C 5
ATOM 2003 O O . CYS A 1 11 ? -1.850 -2.463 4.248 1.00 0.00 11 CYS A O 5
ATOM 2010 N N . GLY A 1 12 ? -4.028 -2.324 4.033 1.00 0.00 12 GLY A N 5
ATOM 2011 C CA . GLY A 1 12 ? -4.215 -3.625 4.738 1.00 0.00 12 GLY A CA 5
ATOM 2012 C C . GLY A 1 12 ? -5.288 -4.452 4.029 1.00 0.00 12 GLY A C 5
ATOM 2013 O O . GLY A 1 12 ? -4.981 -5.353 3.272 1.00 0.00 12 GLY A O 5
ATOM 2017 N N . PRO A 1 13 ? -6.517 -4.115 4.302 1.00 0.00 13 PRO A N 5
ATOM 2018 C CA . PRO A 1 13 ? -7.664 -4.832 3.689 1.00 0.00 13 PRO A CA 5
ATOM 2019 C C . PRO A 1 13 ? -7.743 -4.514 2.192 1.00 0.00 13 PRO A C 5
ATOM 2020 O O . PRO A 1 13 ? -6.752 -4.192 1.569 1.00 0.00 13 PRO A O 5
ATOM 2031 N N . TRP A 1 14 ? -8.906 -4.606 1.606 1.00 0.00 14 TRP A N 5
ATOM 2032 C CA . TRP A 1 14 ? -9.030 -4.307 0.151 1.00 0.00 14 TRP A CA 5
ATOM 2033 C C . TRP A 1 14 ? -9.145 -2.796 -0.082 1.00 0.00 14 TRP A C 5
ATOM 2034 O O . TRP A 1 14 ? -9.923 -2.343 -0.899 1.00 0.00 14 TRP A O 5
ATOM 2055 N N . GLU A 1 15 ? -8.376 -2.011 0.625 1.00 0.00 15 GLU A N 5
ATOM 2056 C CA . GLU A 1 15 ? -8.439 -0.535 0.437 1.00 0.00 15 GLU A CA 5
ATOM 2057 C C . GLU A 1 15 ? -7.424 -0.101 -0.625 1.00 0.00 15 GLU A C 5
ATOM 2058 O O . GLU A 1 15 ? -7.259 -0.752 -1.638 1.00 0.00 15 GLU A O 5
ATOM 2070 N N . TRP A 1 16 ? -6.738 0.986 -0.401 1.00 0.00 16 TRP A N 5
ATOM 2071 C CA . TRP A 1 16 ? -5.733 1.450 -1.400 1.00 0.00 16 TRP A CA 5
ATOM 2072 C C . TRP A 1 16 ? -4.803 0.294 -1.784 1.00 0.00 16 TRP A C 5
ATOM 2073 O O . TRP A 1 16 ? -3.952 -0.102 -1.013 1.00 0.00 16 TRP A O 5
ATOM 2094 N N . PRO A 1 17 ? -5.007 -0.210 -2.971 1.00 0.00 17 PRO A N 5
ATOM 2095 C CA . PRO A 1 17 ? -4.184 -1.339 -3.475 1.00 0.00 17 PRO A CA 5
ATOM 2096 C C . PRO A 1 17 ? -2.753 -0.876 -3.764 1.00 0.00 17 PRO A C 5
ATOM 2097 O O . PRO A 1 17 ? -2.528 0.056 -4.510 1.00 0.00 17 PRO A O 5
ATOM 2108 N N . CYS A 1 18 ? -1.785 -1.520 -3.171 1.00 0.00 18 CYS A N 5
ATOM 2109 C CA . CYS A 1 18 ? -0.364 -1.122 -3.396 1.00 0.00 18 CYS A CA 5
ATOM 2110 C C . CYS A 1 18 ? 0.127 -1.614 -4.761 1.00 0.00 18 CYS A C 5
ATOM 2111 O O . CYS A 1 18 ? -0.181 -2.710 -5.186 1.00 0.00 18 CYS A O 5
ATOM 2118 N N . CYS A 1 19 ? 0.894 -0.810 -5.448 1.00 0.00 19 CYS A N 5
ATOM 2119 C CA . CYS A 1 19 ? 1.413 -1.227 -6.783 1.00 0.00 19 CYS A CA 5
ATOM 2120 C C . CYS A 1 19 ? 2.001 -2.638 -6.707 1.00 0.00 19 CYS A C 5
ATOM 2121 O O . CYS A 1 19 ? 2.179 -3.189 -5.639 1.00 0.00 19 CYS A O 5
ATOM 2128 N N . SER A 1 20 ? 2.308 -3.224 -7.830 1.00 0.00 20 SER A N 5
ATOM 2129 C CA . SER A 1 20 ? 2.889 -4.596 -7.820 1.00 0.00 20 SER A CA 5
ATOM 2130 C C . SER A 1 20 ? 4.355 -4.543 -7.380 1.00 0.00 20 SER A C 5
ATOM 2131 O O . SER A 1 20 ? 5.115 -3.705 -7.823 1.00 0.00 20 SER A O 5
ATOM 2139 N N . GLY A 1 21 ? 4.759 -5.429 -6.512 1.00 0.00 21 GLY A N 5
ATOM 2140 C CA . GLY A 1 21 ? 6.175 -5.425 -6.046 1.00 0.00 21 GLY A CA 5
ATOM 2141 C C . GLY A 1 21 ? 6.240 -4.925 -4.602 1.00 0.00 21 GLY A C 5
ATOM 2142 O O . GLY A 1 21 ? 7.285 -4.919 -3.984 1.00 0.00 21 GLY A O 5
ATOM 2146 N N . LEU A 1 22 ? 5.130 -4.505 -4.059 1.00 0.00 22 LEU A N 5
ATOM 2147 C CA . LEU A 1 22 ? 5.125 -4.008 -2.654 1.00 0.00 22 LEU A CA 5
ATOM 2148 C C . LEU A 1 22 ? 4.164 -4.847 -1.807 1.00 0.00 22 LEU A C 5
ATOM 2149 O O . LEU A 1 22 ? 3.293 -5.519 -2.324 1.00 0.00 22 LEU A O 5
ATOM 2165 N N . LYS A 1 23 ? 4.313 -4.815 -0.512 1.00 0.00 23 LYS A N 5
ATOM 2166 C CA . LYS A 1 23 ? 3.404 -5.613 0.357 1.00 0.00 23 LYS A CA 5
ATOM 2167 C C . LYS A 1 23 ? 3.378 -5.031 1.772 1.00 0.00 23 LYS A C 5
ATOM 2168 O O . LYS A 1 23 ? 4.356 -5.076 2.492 1.00 0.00 23 LYS A O 5
ATOM 2187 N N . CYS A 1 24 ? 2.262 -4.489 2.180 1.00 0.00 24 CYS A N 5
ATOM 2188 C CA . CYS A 1 24 ? 2.171 -3.909 3.551 1.00 0.00 24 CYS A CA 5
ATOM 2189 C C . CYS A 1 24 ? 2.522 -4.976 4.589 1.00 0.00 24 CYS A C 5
ATOM 2190 O O . CYS A 1 24 ? 1.731 -5.849 4.887 1.00 0.00 24 CYS A O 5
ATOM 2197 N N . ASP A 1 25 ? 3.701 -4.918 5.143 1.00 0.00 25 ASP A N 5
ATOM 2198 C CA . ASP A 1 25 ? 4.093 -5.933 6.161 1.00 0.00 25 ASP A CA 5
ATOM 2199 C C . ASP A 1 25 ? 3.600 -5.509 7.545 1.00 0.00 25 ASP A C 5
ATOM 2200 O O . ASP A 1 25 ? 4.338 -5.522 8.510 1.00 0.00 25 ASP A O 5
ATOM 2209 N N . GLY A 1 26 ? 2.355 -5.132 7.649 1.00 0.00 26 GLY A N 5
ATOM 2210 C CA . GLY A 1 26 ? 1.811 -4.705 8.968 1.00 0.00 26 GLY A CA 5
ATOM 2211 C C . GLY A 1 26 ? 0.878 -3.510 8.770 1.00 0.00 26 GLY A C 5
ATOM 2212 O O . GLY A 1 26 ? -0.239 -3.496 9.248 1.00 0.00 26 GLY A O 5
ATOM 2216 N N . SER A 1 27 ? 1.327 -2.507 8.068 1.00 0.00 27 SER A N 5
ATOM 2217 C CA . SER A 1 27 ? 0.466 -1.311 7.838 1.00 0.00 27 SER A CA 5
ATOM 2218 C C . SER A 1 27 ? 0.970 -0.517 6.632 1.00 0.00 27 SER A C 5
ATOM 2219 O O . SER A 1 27 ? 0.259 -0.310 5.670 1.00 0.00 27 SER A O 5
ATOM 2227 N N . GLU A 1 28 ? 2.192 -0.073 6.679 1.00 0.00 28 GLU A N 5
ATOM 2228 C CA . GLU A 1 28 ? 2.752 0.710 5.538 1.00 0.00 28 GLU A CA 5
ATOM 2229 C C . GLU A 1 28 ? 3.186 -0.232 4.411 1.00 0.00 28 GLU A C 5
ATOM 2230 O O . GLU A 1 28 ? 3.568 -1.360 4.645 1.00 0.00 28 GLU A O 5
ATOM 2242 N N . CYS A 1 29 ? 3.132 0.224 3.188 1.00 0.00 29 CYS A N 5
ATOM 2243 C CA . CYS A 1 29 ? 3.545 -0.648 2.051 1.00 0.00 29 CYS A CA 5
ATOM 2244 C C . CYS A 1 29 ? 5.060 -0.868 2.083 1.00 0.00 29 CYS A C 5
ATOM 2245 O O . CYS A 1 29 ? 5.835 0.063 1.991 1.00 0.00 29 CYS A O 5
ATOM 2252 N N . HIS A 1 30 ? 5.489 -2.092 2.218 1.00 0.00 30 HIS A N 5
ATOM 2253 C CA . HIS A 1 30 ? 6.953 -2.367 2.261 1.00 0.00 30 HIS A CA 5
ATOM 2254 C C . HIS A 1 30 ? 7.462 -2.747 0.868 1.00 0.00 30 HIS A C 5
ATOM 2255 O O . HIS A 1 30 ? 6.683 -2.990 -0.032 1.00 0.00 30 HIS A O 5
ATOM 2269 N N . PRO A 1 31 ? 8.761 -2.786 0.742 1.00 0.00 31 PRO A N 5
ATOM 2270 C CA . PRO A 1 31 ? 9.396 -3.144 -0.545 1.00 0.00 31 PRO A CA 5
ATOM 2271 C C . PRO A 1 31 ? 9.429 -4.667 -0.717 1.00 0.00 31 PRO A C 5
ATOM 2272 O O . PRO A 1 31 ? 10.431 -5.236 -1.103 1.00 0.00 31 PRO A O 5
ATOM 2283 N N . GLN A 1 32 ? 8.343 -5.330 -0.427 1.00 0.00 32 GLN A N 5
ATOM 2284 C CA . GLN A 1 32 ? 8.312 -6.815 -0.568 1.00 0.00 32 GLN A CA 5
ATOM 2285 C C . GLN A 1 32 ? 9.439 -7.447 0.253 1.00 0.00 32 GLN A C 5
ATOM 2286 O O . GLN A 1 32 ? 9.232 -7.665 1.436 1.00 0.00 32 GLN A O 5
ATOM 2301 N N . TRP A 1 1 ? -2.696 -1.416 -13.343 1.00 0.00 1 TRP A N 6
ATOM 2302 C CA . TRP A 1 1 ? -2.682 0.065 -13.166 1.00 0.00 1 TRP A CA 6
ATOM 2303 C C . TRP A 1 1 ? -1.382 0.508 -12.493 1.00 0.00 1 TRP A C 6
ATOM 2304 O O . TRP A 1 1 ? -0.894 -0.130 -11.581 1.00 0.00 1 TRP A O 6
ATOM 2327 N N . LEU A 1 2 ? -0.814 1.597 -12.937 1.00 0.00 2 LEU A N 6
ATOM 2328 C CA . LEU A 1 2 ? 0.457 2.078 -12.324 1.00 0.00 2 LEU A CA 6
ATOM 2329 C C . LEU A 1 2 ? 0.160 3.014 -11.149 1.00 0.00 2 LEU A C 6
ATOM 2330 O O . LEU A 1 2 ? 0.943 3.137 -10.229 1.00 0.00 2 LEU A O 6
ATOM 2346 N N . GLY A 1 3 ? -0.967 3.673 -11.172 1.00 0.00 3 GLY A N 6
ATOM 2347 C CA . GLY A 1 3 ? -1.313 4.598 -10.054 1.00 0.00 3 GLY A CA 6
ATOM 2348 C C . GLY A 1 3 ? -1.687 3.786 -8.814 1.00 0.00 3 GLY A C 6
ATOM 2349 O O . GLY A 1 3 ? -2.761 3.225 -8.727 1.00 0.00 3 GLY A O 6
ATOM 2353 N N . CYS A 1 4 ? -0.808 3.719 -7.852 1.00 0.00 4 CYS A N 6
ATOM 2354 C CA . CYS A 1 4 ? -1.111 2.940 -6.617 1.00 0.00 4 CYS A CA 6
ATOM 2355 C C . CYS A 1 4 ? -0.462 3.608 -5.401 1.00 0.00 4 CYS A C 6
ATOM 2356 O O . CYS A 1 4 ? -0.114 4.771 -5.433 1.00 0.00 4 CYS A O 6
ATOM 2363 N N . ALA A 1 5 ? -0.295 2.882 -4.331 1.00 0.00 5 ALA A N 6
ATOM 2364 C CA . ALA A 1 5 ? 0.334 3.479 -3.119 1.00 0.00 5 ALA A CA 6
ATOM 2365 C C . ALA A 1 5 ? 1.858 3.465 -3.251 1.00 0.00 5 ALA A C 6
ATOM 2366 O O . ALA A 1 5 ? 2.398 3.376 -4.335 1.00 0.00 5 ALA A O 6
ATOM 2373 N N . ARG A 1 6 ? 2.553 3.550 -2.150 1.00 0.00 6 ARG A N 6
ATOM 2374 C CA . ARG A 1 6 ? 4.043 3.540 -2.197 1.00 0.00 6 ARG A CA 6
ATOM 2375 C C . ARG A 1 6 ? 4.597 2.991 -0.880 1.00 0.00 6 ARG A C 6
ATOM 2376 O O . ARG A 1 6 ? 3.915 2.300 -0.153 1.00 0.00 6 ARG A O 6
ATOM 2397 N N . VAL A 1 7 ? 5.821 3.301 -0.562 1.00 0.00 7 VAL A N 6
ATOM 2398 C CA . VAL A 1 7 ? 6.406 2.805 0.716 1.00 0.00 7 VAL A CA 6
ATOM 2399 C C . VAL A 1 7 ? 6.155 3.829 1.823 1.00 0.00 7 VAL A C 6
ATOM 2400 O O . VAL A 1 7 ? 7.072 4.414 2.365 1.00 0.00 7 VAL A O 6
ATOM 2413 N N . LYS A 1 8 ? 4.915 4.047 2.159 1.00 0.00 8 LYS A N 6
ATOM 2414 C CA . LYS A 1 8 ? 4.587 5.023 3.224 1.00 0.00 8 LYS A CA 6
ATOM 2415 C C . LYS A 1 8 ? 3.070 5.227 3.333 1.00 0.00 8 LYS A C 6
ATOM 2416 O O . LYS A 1 8 ? 2.570 5.662 4.350 1.00 0.00 8 LYS A O 6
ATOM 2435 N N . GLU A 1 9 ? 2.331 4.918 2.300 1.00 0.00 9 GLU A N 6
ATOM 2436 C CA . GLU A 1 9 ? 0.854 5.101 2.364 1.00 0.00 9 GLU A CA 6
ATOM 2437 C C . GLU A 1 9 ? 0.215 3.954 3.131 1.00 0.00 9 GLU A C 6
ATOM 2438 O O . GLU A 1 9 ? 0.462 2.792 2.876 1.00 0.00 9 GLU A O 6
ATOM 2450 N N . ALA A 1 10 ? -0.603 4.289 4.079 1.00 0.00 10 ALA A N 6
ATOM 2451 C CA . ALA A 1 10 ? -1.276 3.257 4.900 1.00 0.00 10 ALA A CA 6
ATOM 2452 C C . ALA A 1 10 ? -2.247 2.435 4.049 1.00 0.00 10 ALA A C 6
ATOM 2453 O O . ALA A 1 10 ? -3.345 2.863 3.752 1.00 0.00 10 ALA A O 6
ATOM 2460 N N . CYS A 1 11 ? -1.854 1.253 3.661 1.00 0.00 11 CYS A N 6
ATOM 2461 C CA . CYS A 1 11 ? -2.756 0.400 2.836 1.00 0.00 11 CYS A CA 6
ATOM 2462 C C . CYS A 1 11 ? -3.157 -0.845 3.641 1.00 0.00 11 CYS A C 6
ATOM 2463 O O . CYS A 1 11 ? -2.367 -1.398 4.380 1.00 0.00 11 CYS A O 6
ATOM 2470 N N . GLY A 1 12 ? -4.377 -1.286 3.504 1.00 0.00 12 GLY A N 6
ATOM 2471 C CA . GLY A 1 12 ? -4.824 -2.488 4.261 1.00 0.00 12 GLY A CA 6
ATOM 2472 C C . GLY A 1 12 ? -5.225 -3.592 3.280 1.00 0.00 12 GLY A C 6
ATOM 2473 O O . GLY A 1 12 ? -5.060 -3.451 2.085 1.00 0.00 12 GLY A O 6
ATOM 2477 N N . PRO A 1 13 ? -5.743 -4.658 3.826 1.00 0.00 13 PRO A N 6
ATOM 2478 C CA . PRO A 1 13 ? -6.178 -5.807 2.995 1.00 0.00 13 PRO A CA 6
ATOM 2479 C C . PRO A 1 13 ? -7.454 -5.459 2.227 1.00 0.00 13 PRO A C 6
ATOM 2480 O O . PRO A 1 13 ? -7.515 -5.568 1.018 1.00 0.00 13 PRO A O 6
ATOM 2491 N N . TRP A 1 14 ? -8.472 -5.044 2.922 1.00 0.00 14 TRP A N 6
ATOM 2492 C CA . TRP A 1 14 ? -9.748 -4.687 2.237 1.00 0.00 14 TRP A CA 6
ATOM 2493 C C . TRP A 1 14 ? -9.754 -3.197 1.874 1.00 0.00 14 TRP A C 6
ATOM 2494 O O . TRP A 1 14 ? -10.783 -2.625 1.575 1.00 0.00 14 TRP A O 6
ATOM 2515 N N . GLU A 1 15 ? -8.611 -2.566 1.898 1.00 0.00 15 GLU A N 6
ATOM 2516 C CA . GLU A 1 15 ? -8.551 -1.116 1.554 1.00 0.00 15 GLU A CA 6
ATOM 2517 C C . GLU A 1 15 ? -7.791 -0.914 0.238 1.00 0.00 15 GLU A C 6
ATOM 2518 O O . GLU A 1 15 ? -8.359 -0.993 -0.834 1.00 0.00 15 GLU A O 6
ATOM 2530 N N . TRP A 1 16 ? -6.514 -0.653 0.306 1.00 0.00 16 TRP A N 6
ATOM 2531 C CA . TRP A 1 16 ? -5.726 -0.447 -0.939 1.00 0.00 16 TRP A CA 6
ATOM 2532 C C . TRP A 1 16 ? -4.774 -1.626 -1.156 1.00 0.00 16 TRP A C 6
ATOM 2533 O O . TRP A 1 16 ? -4.054 -2.016 -0.258 1.00 0.00 16 TRP A O 6
ATOM 2554 N N . PRO A 1 17 ? -4.812 -2.164 -2.344 1.00 0.00 17 PRO A N 6
ATOM 2555 C CA . PRO A 1 17 ? -3.950 -3.324 -2.683 1.00 0.00 17 PRO A CA 6
ATOM 2556 C C . PRO A 1 17 ? -2.492 -2.892 -2.851 1.00 0.00 17 PRO A C 6
ATOM 2557 O O . PRO A 1 17 ? -1.595 -3.712 -2.872 1.00 0.00 17 PRO A O 6
ATOM 2568 N N . CYS A 1 18 ? -2.245 -1.615 -2.976 1.00 0.00 18 CYS A N 6
ATOM 2569 C CA . CYS A 1 18 ? -0.840 -1.139 -3.150 1.00 0.00 18 CYS A CA 6
ATOM 2570 C C . CYS A 1 18 ? -0.320 -1.525 -4.537 1.00 0.00 18 CYS A C 6
ATOM 2571 O O . CYS A 1 18 ? -0.987 -2.200 -5.295 1.00 0.00 18 CYS A O 6
ATOM 2578 N N . CYS A 1 19 ? 0.864 -1.097 -4.872 1.00 0.00 19 CYS A N 6
ATOM 2579 C CA . CYS A 1 19 ? 1.431 -1.433 -6.211 1.00 0.00 19 CYS A CA 6
ATOM 2580 C C . CYS A 1 19 ? 1.756 -2.928 -6.291 1.00 0.00 19 CYS A C 6
ATOM 2581 O O . CYS A 1 19 ? 1.586 -3.662 -5.339 1.00 0.00 19 CYS A O 6
ATOM 2588 N N . SER A 1 20 ? 2.222 -3.384 -7.423 1.00 0.00 20 SER A N 6
ATOM 2589 C CA . SER A 1 20 ? 2.557 -4.831 -7.563 1.00 0.00 20 SER A CA 6
ATOM 2590 C C . SER A 1 20 ? 3.976 -5.097 -7.056 1.00 0.00 20 SER A C 6
ATOM 2591 O O . SER A 1 20 ? 4.264 -6.140 -6.504 1.00 0.00 20 SER A O 6
ATOM 2599 N N . GLY A 1 21 ? 4.861 -4.157 -7.233 1.00 0.00 21 GLY A N 6
ATOM 2600 C CA . GLY A 1 21 ? 6.260 -4.350 -6.754 1.00 0.00 21 GLY A CA 6
ATOM 2601 C C . GLY A 1 21 ? 6.332 -4.037 -5.257 1.00 0.00 21 GLY A C 6
ATOM 2602 O O . GLY A 1 21 ? 7.395 -4.004 -4.670 1.00 0.00 21 GLY A O 6
ATOM 2606 N N . LEU A 1 22 ? 5.207 -3.809 -4.637 1.00 0.00 22 LEU A N 6
ATOM 2607 C CA . LEU A 1 22 ? 5.201 -3.501 -3.178 1.00 0.00 22 LEU A CA 6
ATOM 2608 C C . LEU A 1 22 ? 4.640 -4.682 -2.394 1.00 0.00 22 LEU A C 6
ATOM 2609 O O . LEU A 1 22 ? 4.322 -5.717 -2.946 1.00 0.00 22 LEU A O 6
ATOM 2625 N N . LYS A 1 23 ? 4.524 -4.536 -1.108 1.00 0.00 23 LYS A N 6
ATOM 2626 C CA . LYS A 1 23 ? 3.990 -5.649 -0.276 1.00 0.00 23 LYS A CA 6
ATOM 2627 C C . LYS A 1 23 ? 3.428 -5.104 1.040 1.00 0.00 23 LYS A C 6
ATOM 2628 O O . LYS A 1 23 ? 4.136 -4.958 2.017 1.00 0.00 23 LYS A O 6
ATOM 2647 N N . CYS A 1 24 ? 2.158 -4.804 1.072 1.00 0.00 24 CYS A N 6
ATOM 2648 C CA . CYS A 1 24 ? 1.548 -4.272 2.325 1.00 0.00 24 CYS A CA 6
ATOM 2649 C C . CYS A 1 24 ? 1.627 -5.326 3.431 1.00 0.00 24 CYS A C 6
ATOM 2650 O O . CYS A 1 24 ? 1.055 -6.393 3.323 1.00 0.00 24 CYS A O 6
ATOM 2657 N N . ASP A 1 25 ? 2.335 -5.046 4.493 1.00 0.00 25 ASP A N 6
ATOM 2658 C CA . ASP A 1 25 ? 2.443 -6.051 5.590 1.00 0.00 25 ASP A CA 6
ATOM 2659 C C . ASP A 1 25 ? 2.397 -5.376 6.962 1.00 0.00 25 ASP A C 6
ATOM 2660 O O . ASP A 1 25 ? 3.416 -5.098 7.564 1.00 0.00 25 ASP A O 6
ATOM 2669 N N . GLY A 1 26 ? 1.220 -5.119 7.463 1.00 0.00 26 GLY A N 6
ATOM 2670 C CA . GLY A 1 26 ? 1.100 -4.473 8.799 1.00 0.00 26 GLY A CA 6
ATOM 2671 C C . GLY A 1 26 ? 0.154 -3.278 8.702 1.00 0.00 26 GLY A C 6
ATOM 2672 O O . GLY A 1 26 ? -0.964 -3.314 9.178 1.00 0.00 26 GLY A O 6
ATOM 2676 N N . SER A 1 27 ? 0.597 -2.222 8.086 1.00 0.00 27 SER A N 6
ATOM 2677 C CA . SER A 1 27 ? -0.273 -1.017 7.951 1.00 0.00 27 SER A CA 6
ATOM 2678 C C . SER A 1 27 ? 0.245 -0.108 6.835 1.00 0.00 27 SER A C 6
ATOM 2679 O O . SER A 1 27 ? -0.516 0.547 6.149 1.00 0.00 27 SER A O 6
ATOM 2687 N N . GLU A 1 28 ? 1.534 -0.058 6.651 1.00 0.00 28 GLU A N 6
ATOM 2688 C CA . GLU A 1 28 ? 2.104 0.813 5.583 1.00 0.00 28 GLU A CA 6
ATOM 2689 C C . GLU A 1 28 ? 2.690 -0.045 4.460 1.00 0.00 28 GLU A C 6
ATOM 2690 O O . GLU A 1 28 ? 3.440 -0.972 4.698 1.00 0.00 28 GLU A O 6
ATOM 2702 N N . CYS A 1 29 ? 2.347 0.257 3.241 1.00 0.00 29 CYS A N 6
ATOM 2703 C CA . CYS A 1 29 ? 2.875 -0.536 2.096 1.00 0.00 29 CYS A CA 6
ATOM 2704 C C . CYS A 1 29 ? 4.375 -0.788 2.270 1.00 0.00 29 CYS A C 6
ATOM 2705 O O . CYS A 1 29 ? 5.182 0.113 2.169 1.00 0.00 29 CYS A O 6
ATOM 2712 N N . HIS A 1 30 ? 4.754 -2.010 2.530 1.00 0.00 30 HIS A N 6
ATOM 2713 C CA . HIS A 1 30 ? 6.202 -2.320 2.710 1.00 0.00 30 HIS A CA 6
ATOM 2714 C C . HIS A 1 30 ? 6.802 -2.802 1.386 1.00 0.00 30 HIS A C 6
ATOM 2715 O O . HIS A 1 30 ? 6.273 -3.696 0.758 1.00 0.00 30 HIS A O 6
ATOM 2729 N N . PRO A 1 31 ? 7.889 -2.190 1.003 1.00 0.00 31 PRO A N 6
ATOM 2730 C CA . PRO A 1 31 ? 8.564 -2.559 -0.266 1.00 0.00 31 PRO A CA 6
ATOM 2731 C C . PRO A 1 31 ? 9.169 -3.961 -0.167 1.00 0.00 31 PRO A C 6
ATOM 2732 O O . PRO A 1 31 ? 9.441 -4.456 0.908 1.00 0.00 31 PRO A O 6
ATOM 2743 N N . GLN A 1 32 ? 9.372 -4.607 -1.283 1.00 0.00 32 GLN A N 6
ATOM 2744 C CA . GLN A 1 32 ? 9.948 -5.981 -1.256 1.00 0.00 32 GLN A CA 6
ATOM 2745 C C . GLN A 1 32 ? 11.332 -5.968 -0.599 1.00 0.00 32 GLN A C 6
ATOM 2746 O O . GLN A 1 32 ? 12.128 -6.834 -0.924 1.00 0.00 32 GLN A O 6
ATOM 2761 N N . TRP A 1 1 ? 0.420 10.668 -9.914 1.00 0.00 1 TRP A N 7
ATOM 2762 C CA . TRP A 1 1 ? 1.413 9.617 -9.548 1.00 0.00 1 TRP A CA 7
ATOM 2763 C C . TRP A 1 1 ? 1.062 8.292 -10.225 1.00 0.00 1 TRP A C 7
ATOM 2764 O O . TRP A 1 1 ? 0.080 8.187 -10.933 1.00 0.00 1 TRP A O 7
ATOM 2787 N N . LEU A 1 2 ? 1.869 7.289 -10.010 1.00 0.00 2 LEU A N 7
ATOM 2788 C CA . LEU A 1 2 ? 1.611 5.949 -10.636 1.00 0.00 2 LEU A CA 7
ATOM 2789 C C . LEU A 1 2 ? 0.108 5.670 -10.688 1.00 0.00 2 LEU A C 7
ATOM 2790 O O . LEU A 1 2 ? -0.491 5.592 -11.743 1.00 0.00 2 LEU A O 7
ATOM 2806 N N . GLY A 1 3 ? -0.495 5.517 -9.546 1.00 0.00 3 GLY A N 7
ATOM 2807 C CA . GLY A 1 3 ? -1.958 5.235 -9.492 1.00 0.00 3 GLY A CA 7
ATOM 2808 C C . GLY A 1 3 ? -2.214 4.079 -8.520 1.00 0.00 3 GLY A C 7
ATOM 2809 O O . GLY A 1 3 ? -3.122 3.292 -8.702 1.00 0.00 3 GLY A O 7
ATOM 2813 N N . CYS A 1 4 ? -1.419 3.973 -7.488 1.00 0.00 4 CYS A N 7
ATOM 2814 C CA . CYS A 1 4 ? -1.609 2.873 -6.498 1.00 0.00 4 CYS A CA 7
ATOM 2815 C C . CYS A 1 4 ? -0.986 3.271 -5.157 1.00 0.00 4 CYS A C 7
ATOM 2816 O O . CYS A 1 4 ? -0.453 4.353 -5.007 1.00 0.00 4 CYS A O 7
ATOM 2823 N N . ALA A 1 5 ? -1.046 2.410 -4.180 1.00 0.00 5 ALA A N 7
ATOM 2824 C CA . ALA A 1 5 ? -0.455 2.749 -2.854 1.00 0.00 5 ALA A CA 7
ATOM 2825 C C . ALA A 1 5 ? 1.072 2.661 -2.921 1.00 0.00 5 ALA A C 7
ATOM 2826 O O . ALA A 1 5 ? 1.626 1.694 -3.403 1.00 0.00 5 ALA A O 7
ATOM 2833 N N . ARG A 1 6 ? 1.756 3.662 -2.441 1.00 0.00 6 ARG A N 7
ATOM 2834 C CA . ARG A 1 6 ? 3.246 3.631 -2.478 1.00 0.00 6 ARG A CA 7
ATOM 2835 C C . ARG A 1 6 ? 3.781 2.776 -1.327 1.00 0.00 6 ARG A C 7
ATOM 2836 O O . ARG A 1 6 ? 3.097 1.914 -0.814 1.00 0.00 6 ARG A O 7
ATOM 2857 N N . VAL A 1 7 ? 4.997 3.009 -0.915 1.00 0.00 7 VAL A N 7
ATOM 2858 C CA . VAL A 1 7 ? 5.568 2.208 0.206 1.00 0.00 7 VAL A CA 7
ATOM 2859 C C . VAL A 1 7 ? 5.249 2.872 1.551 1.00 0.00 7 VAL A C 7
ATOM 2860 O O . VAL A 1 7 ? 5.421 2.285 2.600 1.00 0.00 7 VAL A O 7
ATOM 2873 N N . LYS A 1 8 ? 4.782 4.090 1.530 1.00 0.00 8 LYS A N 7
ATOM 2874 C CA . LYS A 1 8 ? 4.452 4.778 2.791 1.00 0.00 8 LYS A CA 7
ATOM 2875 C C . LYS A 1 8 ? 2.936 4.931 2.930 1.00 0.00 8 LYS A C 7
ATOM 2876 O O . LYS A 1 8 ? 2.445 5.529 3.866 1.00 0.00 8 LYS A O 7
ATOM 2895 N N . GLU A 1 9 ? 2.191 4.396 2.001 1.00 0.00 9 GLU A N 7
ATOM 2896 C CA . GLU A 1 9 ? 0.706 4.514 2.077 1.00 0.00 9 GLU A CA 7
ATOM 2897 C C . GLU A 1 9 ? 0.134 3.486 3.044 1.00 0.00 9 GLU A C 7
ATOM 2898 O O . GLU A 1 9 ? 0.559 2.347 3.103 1.00 0.00 9 GLU A O 7
ATOM 2910 N N . ALA A 1 10 ? -0.829 3.900 3.810 1.00 0.00 10 ALA A N 7
ATOM 2911 C CA . ALA A 1 10 ? -1.459 2.992 4.796 1.00 0.00 10 ALA A CA 7
ATOM 2912 C C . ALA A 1 10 ? -2.358 1.975 4.088 1.00 0.00 10 ALA A C 7
ATOM 2913 O O . ALA A 1 10 ? -3.550 2.174 3.947 1.00 0.00 10 ALA A O 7
ATOM 2920 N N . CYS A 1 11 ? -1.795 0.887 3.643 1.00 0.00 11 CYS A N 7
ATOM 2921 C CA . CYS A 1 11 ? -2.612 -0.144 2.944 1.00 0.00 11 CYS A CA 7
ATOM 2922 C C . CYS A 1 11 ? -3.029 -1.240 3.927 1.00 0.00 11 CYS A C 7
ATOM 2923 O O . CYS A 1 11 ? -2.644 -1.233 5.080 1.00 0.00 11 CYS A O 7
ATOM 2930 N N . GLY A 1 12 ? -3.814 -2.180 3.479 1.00 0.00 12 GLY A N 7
ATOM 2931 C CA . GLY A 1 12 ? -4.261 -3.279 4.379 1.00 0.00 12 GLY A CA 7
ATOM 2932 C C . GLY A 1 12 ? -5.457 -3.994 3.747 1.00 0.00 12 GLY A C 7
ATOM 2933 O O . GLY A 1 12 ? -5.792 -3.747 2.605 1.00 0.00 12 GLY A O 7
ATOM 2937 N N . PRO A 1 13 ? -6.063 -4.859 4.515 1.00 0.00 13 PRO A N 7
ATOM 2938 C CA . PRO A 1 13 ? -7.235 -5.620 4.023 1.00 0.00 13 PRO A CA 7
ATOM 2939 C C . PRO A 1 13 ? -8.494 -4.743 4.027 1.00 0.00 13 PRO A C 7
ATOM 2940 O O . PRO A 1 13 ? -9.587 -5.213 3.781 1.00 0.00 13 PRO A O 7
ATOM 2951 N N . TRP A 1 14 ? -8.352 -3.474 4.301 1.00 0.00 14 TRP A N 7
ATOM 2952 C CA . TRP A 1 14 ? -9.547 -2.582 4.314 1.00 0.00 14 TRP A CA 7
ATOM 2953 C C . TRP A 1 14 ? -9.404 -1.489 3.251 1.00 0.00 14 TRP A C 7
ATOM 2954 O O . TRP A 1 14 ? -10.271 -0.654 3.088 1.00 0.00 14 TRP A O 7
ATOM 2975 N N . GLU A 1 15 ? -8.313 -1.480 2.531 1.00 0.00 15 GLU A N 7
ATOM 2976 C CA . GLU A 1 15 ? -8.117 -0.432 1.488 1.00 0.00 15 GLU A CA 7
ATOM 2977 C C . GLU A 1 15 ? -7.639 -1.058 0.172 1.00 0.00 15 GLU A C 7
ATOM 2978 O O . GLU A 1 15 ? -7.756 -2.248 -0.041 1.00 0.00 15 GLU A O 7
ATOM 2990 N N . TRP A 1 16 ? -7.107 -0.257 -0.712 1.00 0.00 16 TRP A N 7
ATOM 2991 C CA . TRP A 1 16 ? -6.622 -0.793 -2.019 1.00 0.00 16 TRP A CA 7
ATOM 2992 C C . TRP A 1 16 ? -5.297 -1.540 -1.825 1.00 0.00 16 TRP A C 7
ATOM 2993 O O . TRP A 1 16 ? -4.671 -1.430 -0.790 1.00 0.00 16 TRP A O 7
ATOM 3014 N N . PRO A 1 17 ? -4.913 -2.276 -2.837 1.00 0.00 17 PRO A N 7
ATOM 3015 C CA . PRO A 1 17 ? -3.648 -3.051 -2.776 1.00 0.00 17 PRO A CA 7
ATOM 3016 C C . PRO A 1 17 ? -2.442 -2.109 -2.876 1.00 0.00 17 PRO A C 7
ATOM 3017 O O . PRO A 1 17 ? -2.542 -0.929 -2.606 1.00 0.00 17 PRO A O 7
ATOM 3028 N N . CYS A 1 18 ? -1.304 -2.619 -3.258 1.00 0.00 18 CYS A N 7
ATOM 3029 C CA . CYS A 1 18 ? -0.098 -1.749 -3.366 1.00 0.00 18 CYS A CA 7
ATOM 3030 C C . CYS A 1 18 ? 0.441 -1.761 -4.799 1.00 0.00 18 CYS A C 7
ATOM 3031 O O . CYS A 1 18 ? 0.076 -2.596 -5.603 1.00 0.00 18 CYS A O 7
ATOM 3038 N N . CYS A 1 19 ? 1.307 -0.840 -5.121 1.00 0.00 19 CYS A N 7
ATOM 3039 C CA . CYS A 1 19 ? 1.876 -0.791 -6.499 1.00 0.00 19 CYS A CA 7
ATOM 3040 C C . CYS A 1 19 ? 2.606 -2.101 -6.815 1.00 0.00 19 CYS A C 7
ATOM 3041 O O . CYS A 1 19 ? 2.464 -3.085 -6.118 1.00 0.00 19 CYS A O 7
ATOM 3048 N N . SER A 1 20 ? 3.388 -2.120 -7.862 1.00 0.00 20 SER A N 7
ATOM 3049 C CA . SER A 1 20 ? 4.128 -3.365 -8.219 1.00 0.00 20 SER A CA 7
ATOM 3050 C C . SER A 1 20 ? 5.501 -3.382 -7.538 1.00 0.00 20 SER A C 7
ATOM 3051 O O . SER A 1 20 ? 6.306 -2.489 -7.718 1.00 0.00 20 SER A O 7
ATOM 3059 N N . GLY A 1 21 ? 5.776 -4.395 -6.762 1.00 0.00 21 GLY A N 7
ATOM 3060 C CA . GLY A 1 21 ? 7.098 -4.466 -6.076 1.00 0.00 21 GLY A CA 7
ATOM 3061 C C . GLY A 1 21 ? 6.936 -4.071 -4.607 1.00 0.00 21 GLY A C 7
ATOM 3062 O O . GLY A 1 21 ? 7.901 -3.839 -3.907 1.00 0.00 21 GLY A O 7
ATOM 3066 N N . LEU A 1 22 ? 5.722 -3.993 -4.135 1.00 0.00 22 LEU A N 7
ATOM 3067 C CA . LEU A 1 22 ? 5.501 -3.613 -2.709 1.00 0.00 22 LEU A CA 7
ATOM 3068 C C . LEU A 1 22 ? 4.480 -4.554 -2.063 1.00 0.00 22 LEU A C 7
ATOM 3069 O O . LEU A 1 22 ? 3.467 -4.879 -2.648 1.00 0.00 22 LEU A O 7
ATOM 3085 N N . LYS A 1 23 ? 4.739 -4.994 -0.862 1.00 0.00 23 LYS A N 7
ATOM 3086 C CA . LYS A 1 23 ? 3.783 -5.914 -0.184 1.00 0.00 23 LYS A CA 7
ATOM 3087 C C . LYS A 1 23 ? 3.293 -5.291 1.125 1.00 0.00 23 LYS A C 7
ATOM 3088 O O . LYS A 1 23 ? 4.039 -5.145 2.073 1.00 0.00 23 LYS A O 7
ATOM 3107 N N . CYS A 1 24 ? 2.043 -4.923 1.189 1.00 0.00 24 CYS A N 7
ATOM 3108 C CA . CYS A 1 24 ? 1.512 -4.315 2.442 1.00 0.00 24 CYS A CA 7
ATOM 3109 C C . CYS A 1 24 ? 1.973 -5.129 3.653 1.00 0.00 24 CYS A C 7
ATOM 3110 O O . CYS A 1 24 ? 1.635 -6.288 3.798 1.00 0.00 24 CYS A O 7
ATOM 3117 N N . ASP A 1 25 ? 2.746 -4.540 4.523 1.00 0.00 25 ASP A N 7
ATOM 3118 C CA . ASP A 1 25 ? 3.225 -5.292 5.719 1.00 0.00 25 ASP A CA 7
ATOM 3119 C C . ASP A 1 25 ? 2.171 -5.264 6.832 1.00 0.00 25 ASP A C 7
ATOM 3120 O O . ASP A 1 25 ? 2.464 -5.535 7.981 1.00 0.00 25 ASP A O 7
ATOM 3129 N N . GLY A 1 26 ? 0.948 -4.944 6.504 1.00 0.00 26 GLY A N 7
ATOM 3130 C CA . GLY A 1 26 ? -0.116 -4.905 7.546 1.00 0.00 26 GLY A CA 7
ATOM 3131 C C . GLY A 1 26 ? -0.665 -3.483 7.676 1.00 0.00 26 GLY A C 7
ATOM 3132 O O . GLY A 1 26 ? -1.859 -3.273 7.740 1.00 0.00 26 GLY A O 7
ATOM 3136 N N . SER A 1 27 ? 0.198 -2.506 7.715 1.00 0.00 27 SER A N 7
ATOM 3137 C CA . SER A 1 27 ? -0.278 -1.099 7.843 1.00 0.00 27 SER A CA 7
ATOM 3138 C C . SER A 1 27 ? 0.310 -0.239 6.725 1.00 0.00 27 SER A C 7
ATOM 3139 O O . SER A 1 27 ? -0.403 0.425 5.996 1.00 0.00 27 SER A O 7
ATOM 3147 N N . GLU A 1 28 ? 1.603 -0.247 6.584 1.00 0.00 28 GLU A N 7
ATOM 3148 C CA . GLU A 1 28 ? 2.242 0.568 5.511 1.00 0.00 28 GLU A CA 7
ATOM 3149 C C . GLU A 1 28 ? 2.873 -0.348 4.460 1.00 0.00 28 GLU A C 7
ATOM 3150 O O . GLU A 1 28 ? 3.456 -1.365 4.779 1.00 0.00 28 GLU A O 7
ATOM 3162 N N . CYS A 1 29 ? 2.761 0.004 3.208 1.00 0.00 29 CYS A N 7
ATOM 3163 C CA . CYS A 1 29 ? 3.357 -0.848 2.138 1.00 0.00 29 CYS A CA 7
ATOM 3164 C C . CYS A 1 29 ? 4.864 -0.987 2.356 1.00 0.00 29 CYS A C 7
ATOM 3165 O O . CYS A 1 29 ? 5.550 -0.026 2.630 1.00 0.00 29 CYS A O 7
ATOM 3172 N N . HIS A 1 30 ? 5.388 -2.177 2.242 1.00 0.00 30 HIS A N 7
ATOM 3173 C CA . HIS A 1 30 ? 6.852 -2.359 2.450 1.00 0.00 30 HIS A CA 7
ATOM 3174 C C . HIS A 1 30 ? 7.528 -2.784 1.144 1.00 0.00 30 HIS A C 7
ATOM 3175 O O . HIS A 1 30 ? 6.872 -3.210 0.215 1.00 0.00 30 HIS A O 7
ATOM 3189 N N . PRO A 1 31 ? 8.825 -2.648 1.118 1.00 0.00 31 PRO A N 7
ATOM 3190 C CA . PRO A 1 31 ? 9.607 -3.017 -0.086 1.00 0.00 31 PRO A CA 7
ATOM 3191 C C . PRO A 1 31 ? 9.633 -4.537 -0.255 1.00 0.00 31 PRO A C 7
ATOM 3192 O O . PRO A 1 31 ? 9.857 -5.273 0.686 1.00 0.00 31 PRO A O 7
ATOM 3203 N N . GLN A 1 32 ? 9.399 -5.012 -1.446 1.00 0.00 32 GLN A N 7
ATOM 3204 C CA . GLN A 1 32 ? 9.404 -6.486 -1.676 1.00 0.00 32 GLN A CA 7
ATOM 3205 C C . GLN A 1 32 ? 10.819 -6.970 -2.004 1.00 0.00 32 GLN A C 7
ATOM 3206 O O . GLN A 1 32 ? 11.426 -7.588 -1.145 1.00 0.00 32 GLN A O 7
ATOM 3221 N N . TRP A 1 1 ? -0.838 3.625 -17.193 1.00 0.00 1 TRP A N 8
ATOM 3222 C CA . TRP A 1 1 ? 0.135 3.978 -16.121 1.00 0.00 1 TRP A CA 8
ATOM 3223 C C . TRP A 1 1 ? -0.053 3.059 -14.912 1.00 0.00 1 TRP A C 8
ATOM 3224 O O . TRP A 1 1 ? -1.060 2.394 -14.776 1.00 0.00 1 TRP A O 8
ATOM 3247 N N . LEU A 1 2 ? 0.911 3.016 -14.033 1.00 0.00 2 LEU A N 8
ATOM 3248 C CA . LEU A 1 2 ? 0.786 2.139 -12.836 1.00 0.00 2 LEU A CA 8
ATOM 3249 C C . LEU A 1 2 ? -0.266 2.697 -11.877 1.00 0.00 2 LEU A C 8
ATOM 3250 O O . LEU A 1 2 ? -1.318 2.119 -11.686 1.00 0.00 2 LEU A O 8
ATOM 3266 N N . GLY A 1 3 ? 0.012 3.816 -11.273 1.00 0.00 3 GLY A N 8
ATOM 3267 C CA . GLY A 1 3 ? -0.969 4.416 -10.324 1.00 0.00 3 GLY A CA 8
ATOM 3268 C C . GLY A 1 3 ? -1.290 3.412 -9.218 1.00 0.00 3 GLY A C 8
ATOM 3269 O O . GLY A 1 3 ? -2.102 2.523 -9.389 1.00 0.00 3 GLY A O 8
ATOM 3273 N N . CYS A 1 4 ? -0.659 3.542 -8.083 1.00 0.00 4 CYS A N 8
ATOM 3274 C CA . CYS A 1 4 ? -0.928 2.592 -6.967 1.00 0.00 4 CYS A CA 8
ATOM 3275 C C . CYS A 1 4 ? -0.554 3.228 -5.628 1.00 0.00 4 CYS A C 8
ATOM 3276 O O . CYS A 1 4 ? -0.191 4.386 -5.558 1.00 0.00 4 CYS A O 8
ATOM 3283 N N . ALA A 1 5 ? -0.633 2.477 -4.564 1.00 0.00 5 ALA A N 8
ATOM 3284 C CA . ALA A 1 5 ? -0.275 3.036 -3.229 1.00 0.00 5 ALA A CA 8
ATOM 3285 C C . ALA A 1 5 ? 1.234 2.920 -3.000 1.00 0.00 5 ALA A C 8
ATOM 3286 O O . ALA A 1 5 ? 1.836 1.902 -3.280 1.00 0.00 5 ALA A O 8
ATOM 3293 N N . ARG A 1 6 ? 1.849 3.951 -2.494 1.00 0.00 6 ARG A N 8
ATOM 3294 C CA . ARG A 1 6 ? 3.316 3.895 -2.248 1.00 0.00 6 ARG A CA 8
ATOM 3295 C C . ARG A 1 6 ? 3.589 3.386 -0.832 1.00 0.00 6 ARG A C 8
ATOM 3296 O O . ARG A 1 6 ? 2.678 3.119 -0.074 1.00 0.00 6 ARG A O 8
ATOM 3317 N N . VAL A 1 7 ? 4.833 3.253 -0.468 1.00 0.00 7 VAL A N 8
ATOM 3318 C CA . VAL A 1 7 ? 5.155 2.764 0.901 1.00 0.00 7 VAL A CA 8
ATOM 3319 C C . VAL A 1 7 ? 4.367 3.562 1.939 1.00 0.00 7 VAL A C 8
ATOM 3320 O O . VAL A 1 7 ? 3.455 3.060 2.567 1.00 0.00 7 VAL A O 8
ATOM 3333 N N . LYS A 1 8 ? 4.718 4.799 2.122 1.00 0.00 8 LYS A N 8
ATOM 3334 C CA . LYS A 1 8 ? 4.015 5.652 3.111 1.00 0.00 8 LYS A CA 8
ATOM 3335 C C . LYS A 1 8 ? 2.506 5.387 3.096 1.00 0.00 8 LYS A C 8
ATOM 3336 O O . LYS A 1 8 ? 1.824 5.596 4.079 1.00 0.00 8 LYS A O 8
ATOM 3355 N N . GLU A 1 9 ? 1.977 4.932 1.994 1.00 0.00 9 GLU A N 8
ATOM 3356 C CA . GLU A 1 9 ? 0.511 4.664 1.936 1.00 0.00 9 GLU A CA 8
ATOM 3357 C C . GLU A 1 9 ? 0.192 3.349 2.631 1.00 0.00 9 GLU A C 8
ATOM 3358 O O . GLU A 1 9 ? 0.867 2.352 2.464 1.00 0.00 9 GLU A O 8
ATOM 3370 N N . ALA A 1 10 ? -0.831 3.360 3.430 1.00 0.00 10 ALA A N 8
ATOM 3371 C CA . ALA A 1 10 ? -1.219 2.141 4.177 1.00 0.00 10 ALA A CA 8
ATOM 3372 C C . ALA A 1 10 ? -2.190 1.287 3.356 1.00 0.00 10 ALA A C 8
ATOM 3373 O O . ALA A 1 10 ? -3.343 1.628 3.191 1.00 0.00 10 ALA A O 8
ATOM 3380 N N . CYS A 1 11 ? -1.732 0.175 2.846 1.00 0.00 11 CYS A N 8
ATOM 3381 C CA . CYS A 1 11 ? -2.633 -0.700 2.043 1.00 0.00 11 CYS A CA 8
ATOM 3382 C C . CYS A 1 11 ? -3.041 -1.931 2.866 1.00 0.00 11 CYS A C 8
ATOM 3383 O O . CYS A 1 11 ? -2.515 -2.175 3.934 1.00 0.00 11 CYS A O 8
ATOM 3390 N N . GLY A 1 12 ? -3.971 -2.704 2.379 1.00 0.00 12 GLY A N 8
ATOM 3391 C CA . GLY A 1 12 ? -4.404 -3.911 3.139 1.00 0.00 12 GLY A CA 8
ATOM 3392 C C . GLY A 1 12 ? -5.526 -4.622 2.380 1.00 0.00 12 GLY A C 8
ATOM 3393 O O . GLY A 1 12 ? -5.799 -4.310 1.238 1.00 0.00 12 GLY A O 8
ATOM 3397 N N . PRO A 1 13 ? -6.141 -5.559 3.048 1.00 0.00 13 PRO A N 8
ATOM 3398 C CA . PRO A 1 13 ? -7.250 -6.331 2.434 1.00 0.00 13 PRO A CA 8
ATOM 3399 C C . PRO A 1 13 ? -8.511 -5.469 2.331 1.00 0.00 13 PRO A C 8
ATOM 3400 O O . PRO A 1 13 ? -9.352 -5.682 1.481 1.00 0.00 13 PRO A O 8
ATOM 3411 N N . TRP A 1 14 ? -8.650 -4.501 3.193 1.00 0.00 14 TRP A N 8
ATOM 3412 C CA . TRP A 1 14 ? -9.859 -3.629 3.144 1.00 0.00 14 TRP A CA 8
ATOM 3413 C C . TRP A 1 14 ? -9.449 -2.153 3.138 1.00 0.00 14 TRP A C 8
ATOM 3414 O O . TRP A 1 14 ? -10.172 -1.299 3.611 1.00 0.00 14 TRP A O 8
ATOM 3435 N N . GLU A 1 15 ? -8.296 -1.847 2.609 1.00 0.00 15 GLU A N 8
ATOM 3436 C CA . GLU A 1 15 ? -7.846 -0.424 2.579 1.00 0.00 15 GLU A CA 8
ATOM 3437 C C . GLU A 1 15 ? -7.264 -0.078 1.205 1.00 0.00 15 GLU A C 8
ATOM 3438 O O . GLU A 1 15 ? -7.529 -0.741 0.222 1.00 0.00 15 GLU A O 8
ATOM 3450 N N . TRP A 1 16 ? -6.470 0.957 1.131 1.00 0.00 16 TRP A N 8
ATOM 3451 C CA . TRP A 1 16 ? -5.871 1.346 -0.178 1.00 0.00 16 TRP A CA 8
ATOM 3452 C C . TRP A 1 16 ? -5.080 0.174 -0.765 1.00 0.00 16 TRP A C 8
ATOM 3453 O O . TRP A 1 16 ? -4.544 -0.640 -0.039 1.00 0.00 16 TRP A O 8
ATOM 3474 N N . PRO A 1 17 ? -5.039 0.130 -2.068 1.00 0.00 17 PRO A N 8
ATOM 3475 C CA . PRO A 1 17 ? -4.310 -0.952 -2.771 1.00 0.00 17 PRO A CA 8
ATOM 3476 C C . PRO A 1 17 ? -2.798 -0.729 -2.677 1.00 0.00 17 PRO A C 8
ATOM 3477 O O . PRO A 1 17 ? -2.319 -0.019 -1.815 1.00 0.00 17 PRO A O 8
ATOM 3488 N N . CYS A 1 18 ? -2.046 -1.330 -3.557 1.00 0.00 18 CYS A N 8
ATOM 3489 C CA . CYS A 1 18 ? -0.566 -1.153 -3.522 1.00 0.00 18 CYS A CA 8
ATOM 3490 C C . CYS A 1 18 ? 0.070 -1.776 -4.768 1.00 0.00 18 CYS A C 8
ATOM 3491 O O . CYS A 1 18 ? -0.323 -2.835 -5.214 1.00 0.00 18 CYS A O 8
ATOM 3498 N N . CYS A 1 19 ? 1.048 -1.123 -5.333 1.00 0.00 19 CYS A N 8
ATOM 3499 C CA . CYS A 1 19 ? 1.708 -1.675 -6.552 1.00 0.00 19 CYS A CA 8
ATOM 3500 C C . CYS A 1 19 ? 2.044 -3.155 -6.354 1.00 0.00 19 CYS A C 8
ATOM 3501 O O . CYS A 1 19 ? 1.874 -3.703 -5.283 1.00 0.00 19 CYS A O 8
ATOM 3508 N N . SER A 1 20 ? 2.520 -3.804 -7.380 1.00 0.00 20 SER A N 8
ATOM 3509 C CA . SER A 1 20 ? 2.871 -5.248 -7.257 1.00 0.00 20 SER A CA 8
ATOM 3510 C C . SER A 1 20 ? 4.310 -5.401 -6.757 1.00 0.00 20 SER A C 8
ATOM 3511 O O . SER A 1 20 ? 4.756 -6.487 -6.442 1.00 0.00 20 SER A O 8
ATOM 3519 N N . GLY A 1 21 ? 5.038 -4.320 -6.678 1.00 0.00 21 GLY A N 8
ATOM 3520 C CA . GLY A 1 21 ? 6.447 -4.402 -6.196 1.00 0.00 21 GLY A CA 8
ATOM 3521 C C . GLY A 1 21 ? 6.497 -4.061 -4.706 1.00 0.00 21 GLY A C 8
ATOM 3522 O O . GLY A 1 21 ? 7.552 -3.837 -4.144 1.00 0.00 21 GLY A O 8
ATOM 3526 N N . LEU A 1 22 ? 5.364 -4.016 -4.060 1.00 0.00 22 LEU A N 8
ATOM 3527 C CA . LEU A 1 22 ? 5.342 -3.688 -2.605 1.00 0.00 22 LEU A CA 8
ATOM 3528 C C . LEU A 1 22 ? 4.626 -4.790 -1.824 1.00 0.00 22 LEU A C 8
ATOM 3529 O O . LEU A 1 22 ? 4.097 -5.727 -2.389 1.00 0.00 22 LEU A O 8
ATOM 3545 N N . LYS A 1 23 ? 4.605 -4.682 -0.524 1.00 0.00 23 LYS A N 8
ATOM 3546 C CA . LYS A 1 23 ? 3.924 -5.718 0.302 1.00 0.00 23 LYS A CA 8
ATOM 3547 C C . LYS A 1 23 ? 3.606 -5.160 1.694 1.00 0.00 23 LYS A C 8
ATOM 3548 O O . LYS A 1 23 ? 4.481 -5.005 2.523 1.00 0.00 23 LYS A O 8
ATOM 3567 N N . CYS A 1 24 ? 2.363 -4.857 1.957 1.00 0.00 24 CYS A N 8
ATOM 3568 C CA . CYS A 1 24 ? 1.997 -4.308 3.296 1.00 0.00 24 CYS A CA 8
ATOM 3569 C C . CYS A 1 24 ? 2.377 -5.303 4.399 1.00 0.00 24 CYS A C 8
ATOM 3570 O O . CYS A 1 24 ? 1.805 -6.369 4.509 1.00 0.00 24 CYS A O 8
ATOM 3577 N N . ASP A 1 25 ? 3.335 -4.960 5.217 1.00 0.00 25 ASP A N 8
ATOM 3578 C CA . ASP A 1 25 ? 3.747 -5.886 6.312 1.00 0.00 25 ASP A CA 8
ATOM 3579 C C . ASP A 1 25 ? 3.011 -5.527 7.604 1.00 0.00 25 ASP A C 8
ATOM 3580 O O . ASP A 1 25 ? 3.481 -5.794 8.693 1.00 0.00 25 ASP A O 8
ATOM 3589 N N . GLY A 1 26 ? 1.861 -4.925 7.491 1.00 0.00 26 GLY A N 8
ATOM 3590 C CA . GLY A 1 26 ? 1.097 -4.548 8.712 1.00 0.00 26 GLY A CA 8
ATOM 3591 C C . GLY A 1 26 ? 0.209 -3.340 8.406 1.00 0.00 26 GLY A C 8
ATOM 3592 O O . GLY A 1 26 ? -0.920 -3.260 8.847 1.00 0.00 26 GLY A O 8
ATOM 3596 N N . SER A 1 27 ? 0.711 -2.398 7.654 1.00 0.00 27 SER A N 8
ATOM 3597 C CA . SER A 1 27 ? -0.109 -1.197 7.322 1.00 0.00 27 SER A CA 8
ATOM 3598 C C . SER A 1 27 ? 0.449 -0.496 6.083 1.00 0.00 27 SER A C 8
ATOM 3599 O O . SER A 1 27 ? -0.200 -0.410 5.059 1.00 0.00 27 SER A O 8
ATOM 3607 N N . GLU A 1 28 ? 1.646 0.009 6.173 1.00 0.00 28 GLU A N 8
ATOM 3608 C CA . GLU A 1 28 ? 2.256 0.715 5.008 1.00 0.00 28 GLU A CA 8
ATOM 3609 C C . GLU A 1 28 ? 2.801 -0.295 3.996 1.00 0.00 28 GLU A C 8
ATOM 3610 O O . GLU A 1 28 ? 3.059 -1.436 4.320 1.00 0.00 28 GLU A O 8
ATOM 3622 N N . CYS A 1 29 ? 2.978 0.119 2.770 1.00 0.00 29 CYS A N 8
ATOM 3623 C CA . CYS A 1 29 ? 3.505 -0.817 1.736 1.00 0.00 29 CYS A CA 8
ATOM 3624 C C . CYS A 1 29 ? 5.020 -0.978 1.892 1.00 0.00 29 CYS A C 8
ATOM 3625 O O . CYS A 1 29 ? 5.786 -0.091 1.572 1.00 0.00 29 CYS A O 8
ATOM 3632 N N . HIS A 1 30 ? 5.460 -2.104 2.383 1.00 0.00 30 HIS A N 8
ATOM 3633 C CA . HIS A 1 30 ? 6.926 -2.316 2.558 1.00 0.00 30 HIS A CA 8
ATOM 3634 C C . HIS A 1 30 ? 7.566 -2.698 1.221 1.00 0.00 30 HIS A C 8
ATOM 3635 O O . HIS A 1 30 ? 7.010 -3.466 0.462 1.00 0.00 30 HIS A O 8
ATOM 3649 N N . PRO A 1 31 ? 8.722 -2.143 0.980 1.00 0.00 31 PRO A N 8
ATOM 3650 C CA . PRO A 1 31 ? 9.454 -2.422 -0.277 1.00 0.00 31 PRO A CA 8
ATOM 3651 C C . PRO A 1 31 ? 10.026 -3.842 -0.258 1.00 0.00 31 PRO A C 8
ATOM 3652 O O . PRO A 1 31 ? 10.887 -4.165 0.536 1.00 0.00 31 PRO A O 8
ATOM 3663 N N . GLN A 1 32 ? 9.553 -4.690 -1.132 1.00 0.00 32 GLN A N 8
ATOM 3664 C CA . GLN A 1 32 ? 10.065 -6.091 -1.174 1.00 0.00 32 GLN A CA 8
ATOM 3665 C C . GLN A 1 32 ? 11.585 -6.104 -0.991 1.00 0.00 32 GLN A C 8
ATOM 3666 O O . GLN A 1 32 ? 12.198 -5.075 -1.220 1.00 0.00 32 GLN A O 8
ATOM 3681 N N . TRP A 1 1 ? -9.792 -5.196 -9.546 1.00 0.00 1 TRP A N 9
ATOM 3682 C CA . TRP A 1 1 ? -8.369 -5.625 -9.412 1.00 0.00 1 TRP A CA 9
ATOM 3683 C C . TRP A 1 1 ? -7.695 -4.868 -8.268 1.00 0.00 1 TRP A C 9
ATOM 3684 O O . TRP A 1 1 ? -8.290 -4.022 -7.633 1.00 0.00 1 TRP A O 9
ATOM 3707 N N . LEU A 1 2 ? -6.455 -5.170 -8.007 1.00 0.00 2 LEU A N 9
ATOM 3708 C CA . LEU A 1 2 ? -5.730 -4.472 -6.907 1.00 0.00 2 LEU A CA 9
ATOM 3709 C C . LEU A 1 2 ? -5.682 -2.964 -7.185 1.00 0.00 2 LEU A C 9
ATOM 3710 O O . LEU A 1 2 ? -6.674 -2.358 -7.535 1.00 0.00 2 LEU A O 9
ATOM 3726 N N . GLY A 1 3 ? -4.539 -2.353 -7.034 1.00 0.00 3 GLY A N 9
ATOM 3727 C CA . GLY A 1 3 ? -4.437 -0.890 -7.292 1.00 0.00 3 GLY A CA 9
ATOM 3728 C C . GLY A 1 3 ? -2.963 -0.481 -7.315 1.00 0.00 3 GLY A C 9
ATOM 3729 O O . GLY A 1 3 ? -2.124 -1.190 -7.834 1.00 0.00 3 GLY A O 9
ATOM 3733 N N . CYS A 1 4 ? -2.638 0.654 -6.762 1.00 0.00 4 CYS A N 9
ATOM 3734 C CA . CYS A 1 4 ? -1.214 1.095 -6.764 1.00 0.00 4 CYS A CA 9
ATOM 3735 C C . CYS A 1 4 ? -0.971 2.156 -5.685 1.00 0.00 4 CYS A C 9
ATOM 3736 O O . CYS A 1 4 ? -0.837 3.328 -5.976 1.00 0.00 4 CYS A O 9
ATOM 3743 N N . ALA A 1 5 ? -0.900 1.756 -4.445 1.00 0.00 5 ALA A N 9
ATOM 3744 C CA . ALA A 1 5 ? -0.649 2.746 -3.358 1.00 0.00 5 ALA A CA 9
ATOM 3745 C C . ALA A 1 5 ? 0.789 3.264 -3.456 1.00 0.00 5 ALA A C 9
ATOM 3746 O O . ALA A 1 5 ? 1.334 3.401 -4.533 1.00 0.00 5 ALA A O 9
ATOM 3753 N N . ARG A 1 6 ? 1.414 3.554 -2.345 1.00 0.00 6 ARG A N 9
ATOM 3754 C CA . ARG A 1 6 ? 2.817 4.060 -2.394 1.00 0.00 6 ARG A CA 9
ATOM 3755 C C . ARG A 1 6 ? 3.692 3.305 -1.388 1.00 0.00 6 ARG A C 9
ATOM 3756 O O . ARG A 1 6 ? 3.235 2.420 -0.693 1.00 0.00 6 ARG A O 9
ATOM 3777 N N . VAL A 1 7 ? 4.947 3.653 -1.307 1.00 0.00 7 VAL A N 9
ATOM 3778 C CA . VAL A 1 7 ? 5.856 2.961 -0.349 1.00 0.00 7 VAL A CA 9
ATOM 3779 C C . VAL A 1 7 ? 5.845 3.680 1.002 1.00 0.00 7 VAL A C 9
ATOM 3780 O O . VAL A 1 7 ? 6.879 4.008 1.552 1.00 0.00 7 VAL A O 9
ATOM 3793 N N . LYS A 1 8 ? 4.679 3.920 1.543 1.00 0.00 8 LYS A N 9
ATOM 3794 C CA . LYS A 1 8 ? 4.570 4.605 2.856 1.00 0.00 8 LYS A CA 9
ATOM 3795 C C . LYS A 1 8 ? 3.137 5.097 3.068 1.00 0.00 8 LYS A C 9
ATOM 3796 O O . LYS A 1 8 ? 2.905 6.159 3.610 1.00 0.00 8 LYS A O 9
ATOM 3815 N N . GLU A 1 9 ? 2.174 4.330 2.639 1.00 0.00 9 GLU A N 9
ATOM 3816 C CA . GLU A 1 9 ? 0.752 4.743 2.808 1.00 0.00 9 GLU A CA 9
ATOM 3817 C C . GLU A 1 9 ? -0.067 3.595 3.370 1.00 0.00 9 GLU A C 9
ATOM 3818 O O . GLU A 1 9 ? -0.024 2.478 2.888 1.00 0.00 9 GLU A O 9
ATOM 3830 N N . ALA A 1 10 ? -0.818 3.877 4.387 1.00 0.00 10 ALA A N 9
ATOM 3831 C CA . ALA A 1 10 ? -1.666 2.838 5.012 1.00 0.00 10 ALA A CA 9
ATOM 3832 C C . ALA A 1 10 ? -2.311 1.964 3.933 1.00 0.00 10 ALA A C 9
ATOM 3833 O O . ALA A 1 10 ? -3.086 2.433 3.123 1.00 0.00 10 ALA A O 9
ATOM 3840 N N . CYS A 1 11 ? -1.991 0.700 3.913 1.00 0.00 11 CYS A N 9
ATOM 3841 C CA . CYS A 1 11 ? -2.582 -0.201 2.883 1.00 0.00 11 CYS A CA 9
ATOM 3842 C C . CYS A 1 11 ? -3.010 -1.523 3.524 1.00 0.00 11 CYS A C 9
ATOM 3843 O O . CYS A 1 11 ? -2.249 -2.158 4.226 1.00 0.00 11 CYS A O 9
ATOM 3850 N N . GLY A 1 12 ? -4.224 -1.941 3.290 1.00 0.00 12 GLY A N 9
ATOM 3851 C CA . GLY A 1 12 ? -4.697 -3.219 3.890 1.00 0.00 12 GLY A CA 9
ATOM 3852 C C . GLY A 1 12 ? -5.463 -4.027 2.841 1.00 0.00 12 GLY A C 9
ATOM 3853 O O . GLY A 1 12 ? -5.501 -3.666 1.681 1.00 0.00 12 GLY A O 9
ATOM 3857 N N . PRO A 1 13 ? -6.051 -5.100 3.293 1.00 0.00 13 PRO A N 9
ATOM 3858 C CA . PRO A 1 13 ? -6.832 -5.985 2.390 1.00 0.00 13 PRO A CA 9
ATOM 3859 C C . PRO A 1 13 ? -8.153 -5.318 1.994 1.00 0.00 13 PRO A C 9
ATOM 3860 O O . PRO A 1 13 ? -8.789 -5.704 1.035 1.00 0.00 13 PRO A O 9
ATOM 3871 N N . TRP A 1 14 ? -8.568 -4.320 2.725 1.00 0.00 14 TRP A N 9
ATOM 3872 C CA . TRP A 1 14 ? -9.848 -3.633 2.386 1.00 0.00 14 TRP A CA 9
ATOM 3873 C C . TRP A 1 14 ? -9.697 -2.121 2.565 1.00 0.00 14 TRP A C 9
ATOM 3874 O O . TRP A 1 14 ? -10.563 -1.461 3.103 1.00 0.00 14 TRP A O 9
ATOM 3895 N N . GLU A 1 15 ? -8.604 -1.569 2.116 1.00 0.00 15 GLU A N 9
ATOM 3896 C CA . GLU A 1 15 ? -8.398 -0.099 2.261 1.00 0.00 15 GLU A CA 9
ATOM 3897 C C . GLU A 1 15 ? -7.674 0.455 1.032 1.00 0.00 15 GLU A C 9
ATOM 3898 O O . GLU A 1 15 ? -8.288 0.955 0.110 1.00 0.00 15 GLU A O 9
ATOM 3910 N N . TRP A 1 16 ? -6.373 0.372 1.015 1.00 0.00 16 TRP A N 9
ATOM 3911 C CA . TRP A 1 16 ? -5.606 0.895 -0.153 1.00 0.00 16 TRP A CA 9
ATOM 3912 C C . TRP A 1 16 ? -4.793 -0.229 -0.804 1.00 0.00 16 TRP A C 9
ATOM 3913 O O . TRP A 1 16 ? -4.271 -1.093 -0.127 1.00 0.00 16 TRP A O 9
ATOM 3934 N N . PRO A 1 17 ? -4.716 -0.171 -2.104 1.00 0.00 17 PRO A N 9
ATOM 3935 C CA . PRO A 1 17 ? -3.961 -1.192 -2.876 1.00 0.00 17 PRO A CA 9
ATOM 3936 C C . PRO A 1 17 ? -2.451 -0.997 -2.692 1.00 0.00 17 PRO A C 9
ATOM 3937 O O . PRO A 1 17 ? -2.006 -0.439 -1.709 1.00 0.00 17 PRO A O 9
ATOM 3948 N N . CYS A 1 18 ? -1.657 -1.455 -3.625 1.00 0.00 18 CYS A N 9
ATOM 3949 C CA . CYS A 1 18 ? -0.180 -1.293 -3.495 1.00 0.00 18 CYS A CA 9
ATOM 3950 C C . CYS A 1 18 ? 0.515 -1.654 -4.811 1.00 0.00 18 CYS A C 9
ATOM 3951 O O . CYS A 1 18 ? 0.509 -2.794 -5.233 1.00 0.00 18 CYS A O 9
ATOM 3958 N N . CYS A 1 19 ? 1.113 -0.689 -5.464 1.00 0.00 19 CYS A N 9
ATOM 3959 C CA . CYS A 1 19 ? 1.809 -0.972 -6.754 1.00 0.00 19 CYS A CA 9
ATOM 3960 C C . CYS A 1 19 ? 2.554 -2.307 -6.679 1.00 0.00 19 CYS A C 9
ATOM 3961 O O . CYS A 1 19 ? 2.911 -2.774 -5.615 1.00 0.00 19 CYS A O 9
ATOM 3968 N N . SER A 1 20 ? 2.794 -2.924 -7.803 1.00 0.00 20 SER A N 9
ATOM 3969 C CA . SER A 1 20 ? 3.517 -4.227 -7.800 1.00 0.00 20 SER A CA 9
ATOM 3970 C C . SER A 1 20 ? 4.935 -4.039 -7.253 1.00 0.00 20 SER A C 9
ATOM 3971 O O . SER A 1 20 ? 5.488 -2.958 -7.294 1.00 0.00 20 SER A O 9
ATOM 3979 N N . GLY A 1 21 ? 5.526 -5.083 -6.740 1.00 0.00 21 GLY A N 9
ATOM 3980 C CA . GLY A 1 21 ? 6.907 -4.962 -6.191 1.00 0.00 21 GLY A CA 9
ATOM 3981 C C . GLY A 1 21 ? 6.840 -4.491 -4.735 1.00 0.00 21 GLY A C 9
ATOM 3982 O O . GLY A 1 21 ? 7.851 -4.252 -4.105 1.00 0.00 21 GLY A O 9
ATOM 3986 N N . LEU A 1 22 ? 5.659 -4.356 -4.196 1.00 0.00 22 LEU A N 9
ATOM 3987 C CA . LEU A 1 22 ? 5.532 -3.900 -2.782 1.00 0.00 22 LEU A CA 9
ATOM 3988 C C . LEU A 1 22 ? 4.685 -4.890 -1.980 1.00 0.00 22 LEU A C 9
ATOM 3989 O O . LEU A 1 22 ? 3.878 -5.618 -2.526 1.00 0.00 22 LEU A O 9
ATOM 4005 N N . LYS A 1 23 ? 4.861 -4.921 -0.689 1.00 0.00 23 LYS A N 9
ATOM 4006 C CA . LYS A 1 23 ? 4.069 -5.859 0.154 1.00 0.00 23 LYS A CA 9
ATOM 4007 C C . LYS A 1 23 ? 3.687 -5.182 1.472 1.00 0.00 23 LYS A C 9
ATOM 4008 O O . LYS A 1 23 ? 4.534 -4.842 2.273 1.00 0.00 23 LYS A O 9
ATOM 4027 N N . CYS A 1 24 ? 2.419 -4.982 1.704 1.00 0.00 24 CYS A N 9
ATOM 4028 C CA . CYS A 1 24 ? 1.992 -4.326 2.972 1.00 0.00 24 CYS A CA 9
ATOM 4029 C C . CYS A 1 24 ? 2.481 -5.140 4.173 1.00 0.00 24 CYS A C 9
ATOM 4030 O O . CYS A 1 24 ? 2.196 -6.314 4.295 1.00 0.00 24 CYS A O 9
ATOM 4037 N N . ASP A 1 25 ? 3.213 -4.526 5.063 1.00 0.00 25 ASP A N 9
ATOM 4038 C CA . ASP A 1 25 ? 3.715 -5.271 6.252 1.00 0.00 25 ASP A CA 9
ATOM 4039 C C . ASP A 1 25 ? 2.609 -5.391 7.305 1.00 0.00 25 ASP A C 9
ATOM 4040 O O . ASP A 1 25 ? 2.833 -5.852 8.406 1.00 0.00 25 ASP A O 9
ATOM 4049 N N . GLY A 1 26 ? 1.415 -4.980 6.972 1.00 0.00 26 GLY A N 9
ATOM 4050 C CA . GLY A 1 26 ? 0.294 -5.073 7.951 1.00 0.00 26 GLY A CA 9
ATOM 4051 C C . GLY A 1 26 ? -0.156 -3.666 8.349 1.00 0.00 26 GLY A C 9
ATOM 4052 O O . GLY A 1 26 ? -1.068 -3.497 9.133 1.00 0.00 26 GLY A O 9
ATOM 4056 N N . SER A 1 27 ? 0.474 -2.655 7.817 1.00 0.00 27 SER A N 9
ATOM 4057 C CA . SER A 1 27 ? 0.077 -1.262 8.173 1.00 0.00 27 SER A CA 9
ATOM 4058 C C . SER A 1 27 ? 0.347 -0.315 7.004 1.00 0.00 27 SER A C 9
ATOM 4059 O O . SER A 1 27 ? -0.517 0.426 6.580 1.00 0.00 27 SER A O 9
ATOM 4067 N N . GLU A 1 28 ? 1.540 -0.331 6.484 1.00 0.00 28 GLU A N 9
ATOM 4068 C CA . GLU A 1 28 ? 1.870 0.572 5.345 1.00 0.00 28 GLU A CA 9
ATOM 4069 C C . GLU A 1 28 ? 2.545 -0.214 4.217 1.00 0.00 28 GLU A C 9
ATOM 4070 O O . GLU A 1 28 ? 3.269 -1.160 4.455 1.00 0.00 28 GLU A O 9
ATOM 4082 N N . CYS A 1 29 ? 2.320 0.175 2.990 1.00 0.00 29 CYS A N 9
ATOM 4083 C CA . CYS A 1 29 ? 2.958 -0.549 1.851 1.00 0.00 29 CYS A CA 9
ATOM 4084 C C . CYS A 1 29 ? 4.477 -0.566 2.034 1.00 0.00 29 CYS A C 9
ATOM 4085 O O . CYS A 1 29 ? 5.107 0.466 2.167 1.00 0.00 29 CYS A O 9
ATOM 4092 N N . HIS A 1 30 ? 5.070 -1.727 2.049 1.00 0.00 30 HIS A N 9
ATOM 4093 C CA . HIS A 1 30 ? 6.548 -1.805 2.235 1.00 0.00 30 HIS A CA 9
ATOM 4094 C C . HIS A 1 30 ? 7.228 -2.243 0.933 1.00 0.00 30 HIS A C 9
ATOM 4095 O O . HIS A 1 30 ? 6.569 -2.561 -0.035 1.00 0.00 30 HIS A O 9
ATOM 4109 N N . PRO A 1 31 ? 8.534 -2.244 0.956 1.00 0.00 31 PRO A N 9
ATOM 4110 C CA . PRO A 1 31 ? 9.315 -2.650 -0.235 1.00 0.00 31 PRO A CA 9
ATOM 4111 C C . PRO A 1 31 ? 9.360 -4.177 -0.337 1.00 0.00 31 PRO A C 9
ATOM 4112 O O . PRO A 1 31 ? 9.305 -4.875 0.655 1.00 0.00 31 PRO A O 9
ATOM 4123 N N . GLN A 1 32 ? 9.461 -4.704 -1.526 1.00 0.00 32 GLN A N 9
ATOM 4124 C CA . GLN A 1 32 ? 9.512 -6.186 -1.677 1.00 0.00 32 GLN A CA 9
ATOM 4125 C C . GLN A 1 32 ? 10.656 -6.759 -0.836 1.00 0.00 32 GLN A C 9
ATOM 4126 O O . GLN A 1 32 ? 10.381 -7.587 0.016 1.00 0.00 32 GLN A O 9
ATOM 4141 N N . TRP A 1 1 ? -1.963 11.230 -9.749 1.00 0.00 1 TRP A N 10
ATOM 4142 C CA . TRP A 1 1 ? -2.794 10.131 -10.323 1.00 0.00 1 TRP A CA 10
ATOM 4143 C C . TRP A 1 1 ? -3.186 9.135 -9.228 1.00 0.00 1 TRP A C 10
ATOM 4144 O O . TRP A 1 1 ? -2.536 9.031 -8.207 1.00 0.00 1 TRP A O 10
ATOM 4167 N N . LEU A 1 2 ? -4.246 8.402 -9.434 1.00 0.00 2 LEU A N 10
ATOM 4168 C CA . LEU A 1 2 ? -4.683 7.413 -8.407 1.00 0.00 2 LEU A CA 10
ATOM 4169 C C . LEU A 1 2 ? -4.869 6.034 -9.045 1.00 0.00 2 LEU A C 10
ATOM 4170 O O . LEU A 1 2 ? -5.374 5.914 -10.144 1.00 0.00 2 LEU A O 10
ATOM 4186 N N . GLY A 1 3 ? -4.470 4.991 -8.367 1.00 0.00 3 GLY A N 10
ATOM 4187 C CA . GLY A 1 3 ? -4.633 3.627 -8.943 1.00 0.00 3 GLY A CA 10
ATOM 4188 C C . GLY A 1 3 ? -3.897 2.596 -8.081 1.00 0.00 3 GLY A C 10
ATOM 4189 O O . GLY A 1 3 ? -4.238 1.430 -8.072 1.00 0.00 3 GLY A O 10
ATOM 4193 N N . CYS A 1 4 ? -2.884 3.007 -7.365 1.00 0.00 4 CYS A N 10
ATOM 4194 C CA . CYS A 1 4 ? -2.132 2.031 -6.519 1.00 0.00 4 CYS A CA 10
ATOM 4195 C C . CYS A 1 4 ? -1.594 2.710 -5.256 1.00 0.00 4 CYS A C 10
ATOM 4196 O O . CYS A 1 4 ? -1.834 3.876 -5.011 1.00 0.00 4 CYS A O 10
ATOM 4203 N N . ALA A 1 5 ? -0.855 1.984 -4.460 1.00 0.00 5 ALA A N 10
ATOM 4204 C CA . ALA A 1 5 ? -0.282 2.573 -3.216 1.00 0.00 5 ALA A CA 10
ATOM 4205 C C . ALA A 1 5 ? 1.241 2.658 -3.343 1.00 0.00 5 ALA A C 10
ATOM 4206 O O . ALA A 1 5 ? 1.852 1.901 -4.073 1.00 0.00 5 ALA A O 10
ATOM 4213 N N . ARG A 1 6 ? 1.861 3.569 -2.647 1.00 0.00 6 ARG A N 10
ATOM 4214 C CA . ARG A 1 6 ? 3.345 3.690 -2.743 1.00 0.00 6 ARG A CA 10
ATOM 4215 C C . ARG A 1 6 ? 4.009 3.003 -1.546 1.00 0.00 6 ARG A C 10
ATOM 4216 O O . ARG A 1 6 ? 3.396 2.223 -0.849 1.00 0.00 6 ARG A O 10
ATOM 4237 N N . VAL A 1 7 ? 5.260 3.286 -1.303 1.00 0.00 7 VAL A N 10
ATOM 4238 C CA . VAL A 1 7 ? 5.958 2.645 -0.151 1.00 0.00 7 VAL A CA 10
ATOM 4239 C C . VAL A 1 7 ? 5.712 3.440 1.133 1.00 0.00 7 VAL A C 10
ATOM 4240 O O . VAL A 1 7 ? 6.637 3.862 1.799 1.00 0.00 7 VAL A O 10
ATOM 4253 N N . LYS A 1 8 ? 4.469 3.631 1.490 1.00 0.00 8 LYS A N 10
ATOM 4254 C CA . LYS A 1 8 ? 4.134 4.378 2.732 1.00 0.00 8 LYS A CA 10
ATOM 4255 C C . LYS A 1 8 ? 2.661 4.793 2.715 1.00 0.00 8 LYS A C 10
ATOM 4256 O O . LYS A 1 8 ? 2.303 5.870 3.150 1.00 0.00 8 LYS A O 10
ATOM 4275 N N . GLU A 1 9 ? 1.805 3.947 2.214 1.00 0.00 9 GLU A N 10
ATOM 4276 C CA . GLU A 1 9 ? 0.356 4.288 2.165 1.00 0.00 9 GLU A CA 10
ATOM 4277 C C . GLU A 1 9 ? -0.462 3.247 2.912 1.00 0.00 9 GLU A C 10
ATOM 4278 O O . GLU A 1 9 ? -0.252 2.055 2.792 1.00 0.00 9 GLU A O 10
ATOM 4290 N N . ALA A 1 10 ? -1.400 3.707 3.681 1.00 0.00 10 ALA A N 10
ATOM 4291 C CA . ALA A 1 10 ? -2.267 2.790 4.454 1.00 0.00 10 ALA A CA 10
ATOM 4292 C C . ALA A 1 10 ? -2.799 1.681 3.545 1.00 0.00 10 ALA A C 10
ATOM 4293 O O . ALA A 1 10 ? -3.548 1.928 2.622 1.00 0.00 10 ALA A O 10
ATOM 4300 N N . CYS A 1 11 ? -2.415 0.461 3.794 1.00 0.00 11 CYS A N 10
ATOM 4301 C CA . CYS A 1 11 ? -2.900 -0.656 2.936 1.00 0.00 11 CYS A CA 10
ATOM 4302 C C . CYS A 1 11 ? -2.965 -1.957 3.743 1.00 0.00 11 CYS A C 10
ATOM 4303 O O . CYS A 1 11 ? -2.531 -2.016 4.877 1.00 0.00 11 CYS A O 10
ATOM 4310 N N . GLY A 1 12 ? -3.502 -2.998 3.168 1.00 0.00 12 GLY A N 10
ATOM 4311 C CA . GLY A 1 12 ? -3.592 -4.291 3.904 1.00 0.00 12 GLY A CA 10
ATOM 4312 C C . GLY A 1 12 ? -4.946 -4.952 3.634 1.00 0.00 12 GLY A C 10
ATOM 4313 O O . GLY A 1 12 ? -5.090 -5.711 2.696 1.00 0.00 12 GLY A O 10
ATOM 4317 N N . PRO A 1 13 ? -5.894 -4.645 4.478 1.00 0.00 13 PRO A N 10
ATOM 4318 C CA . PRO A 1 13 ? -7.257 -5.223 4.345 1.00 0.00 13 PRO A CA 10
ATOM 4319 C C . PRO A 1 13 ? -7.986 -4.621 3.138 1.00 0.00 13 PRO A C 10
ATOM 4320 O O . PRO A 1 13 ? -7.864 -5.099 2.028 1.00 0.00 13 PRO A O 10
ATOM 4331 N N . TRP A 1 14 ? -8.746 -3.579 3.345 1.00 0.00 14 TRP A N 10
ATOM 4332 C CA . TRP A 1 14 ? -9.480 -2.955 2.207 1.00 0.00 14 TRP A CA 10
ATOM 4333 C C . TRP A 1 14 ? -9.011 -1.512 2.009 1.00 0.00 14 TRP A C 10
ATOM 4334 O O . TRP A 1 14 ? -9.771 -0.648 1.620 1.00 0.00 14 TRP A O 10
ATOM 4355 N N . GLU A 1 15 ? -7.761 -1.247 2.273 1.00 0.00 15 GLU A N 10
ATOM 4356 C CA . GLU A 1 15 ? -7.243 0.139 2.100 1.00 0.00 15 GLU A CA 10
ATOM 4357 C C . GLU A 1 15 ? -6.650 0.308 0.698 1.00 0.00 15 GLU A C 10
ATOM 4358 O O . GLU A 1 15 ? -6.686 -0.595 -0.114 1.00 0.00 15 GLU A O 10
ATOM 4370 N N . TRP A 1 16 ? -6.109 1.459 0.407 1.00 0.00 16 TRP A N 10
ATOM 4371 C CA . TRP A 1 16 ? -5.518 1.683 -0.944 1.00 0.00 16 TRP A CA 10
ATOM 4372 C C . TRP A 1 16 ? -4.706 0.456 -1.373 1.00 0.00 16 TRP A C 10
ATOM 4373 O O . TRP A 1 16 ? -3.907 -0.054 -0.614 1.00 0.00 16 TRP A O 10
ATOM 4394 N N . PRO A 1 17 ? -4.946 0.019 -2.582 1.00 0.00 17 PRO A N 10
ATOM 4395 C CA . PRO A 1 17 ? -4.233 -1.167 -3.120 1.00 0.00 17 PRO A CA 10
ATOM 4396 C C . PRO A 1 17 ? -2.777 -0.824 -3.444 1.00 0.00 17 PRO A C 10
ATOM 4397 O O . PRO A 1 17 ? -2.461 0.280 -3.841 1.00 0.00 17 PRO A O 10
ATOM 4408 N N . CYS A 1 18 ? -1.888 -1.764 -3.278 1.00 0.00 18 CYS A N 10
ATOM 4409 C CA . CYS A 1 18 ? -0.449 -1.500 -3.575 1.00 0.00 18 CYS A CA 10
ATOM 4410 C C . CYS A 1 18 ? -0.054 -2.173 -4.893 1.00 0.00 18 CYS A C 10
ATOM 4411 O O . CYS A 1 18 ? -0.424 -3.300 -5.157 1.00 0.00 18 CYS A O 10
ATOM 4418 N N . CYS A 1 19 ? 0.696 -1.497 -5.721 1.00 0.00 19 CYS A N 10
ATOM 4419 C CA . CYS A 1 19 ? 1.111 -2.117 -7.013 1.00 0.00 19 CYS A CA 10
ATOM 4420 C C . CYS A 1 19 ? 2.219 -3.149 -6.781 1.00 0.00 19 CYS A C 10
ATOM 4421 O O . CYS A 1 19 ? 2.387 -3.659 -5.692 1.00 0.00 19 CYS A O 10
ATOM 4428 N N . SER A 1 20 ? 2.968 -3.466 -7.802 1.00 0.00 20 SER A N 10
ATOM 4429 C CA . SER A 1 20 ? 4.059 -4.470 -7.644 1.00 0.00 20 SER A CA 10
ATOM 4430 C C . SER A 1 20 ? 5.306 -3.815 -7.042 1.00 0.00 20 SER A C 10
ATOM 4431 O O . SER A 1 20 ? 5.586 -2.657 -7.277 1.00 0.00 20 SER A O 10
ATOM 4439 N N . GLY A 1 21 ? 6.054 -4.550 -6.265 1.00 0.00 21 GLY A N 10
ATOM 4440 C CA . GLY A 1 21 ? 7.279 -3.971 -5.644 1.00 0.00 21 GLY A CA 10
ATOM 4441 C C . GLY A 1 21 ? 6.950 -3.471 -4.235 1.00 0.00 21 GLY A C 10
ATOM 4442 O O . GLY A 1 21 ? 7.800 -2.962 -3.533 1.00 0.00 21 GLY A O 10
ATOM 4446 N N . LEU A 1 22 ? 5.721 -3.609 -3.817 1.00 0.00 22 LEU A N 10
ATOM 4447 C CA . LEU A 1 22 ? 5.339 -3.141 -2.455 1.00 0.00 22 LEU A CA 10
ATOM 4448 C C . LEU A 1 22 ? 4.468 -4.193 -1.760 1.00 0.00 22 LEU A C 10
ATOM 4449 O O . LEU A 1 22 ? 3.508 -4.686 -2.319 1.00 0.00 22 LEU A O 10
ATOM 4465 N N . LYS A 1 23 ? 4.797 -4.539 -0.545 1.00 0.00 23 LYS A N 10
ATOM 4466 C CA . LYS A 1 23 ? 3.991 -5.557 0.188 1.00 0.00 23 LYS A CA 10
ATOM 4467 C C . LYS A 1 23 ? 3.555 -5.002 1.546 1.00 0.00 23 LYS A C 10
ATOM 4468 O O . LYS A 1 23 ? 4.370 -4.725 2.404 1.00 0.00 23 LYS A O 10
ATOM 4487 N N . CYS A 1 24 ? 2.277 -4.832 1.748 1.00 0.00 24 CYS A N 10
ATOM 4488 C CA . CYS A 1 24 ? 1.794 -4.291 3.050 1.00 0.00 24 CYS A CA 10
ATOM 4489 C C . CYS A 1 24 ? 2.365 -5.110 4.210 1.00 0.00 24 CYS A C 10
ATOM 4490 O O . CYS A 1 24 ? 1.945 -6.222 4.464 1.00 0.00 24 CYS A O 10
ATOM 4497 N N . ASP A 1 25 ? 3.322 -4.572 4.916 1.00 0.00 25 ASP A N 10
ATOM 4498 C CA . ASP A 1 25 ? 3.918 -5.324 6.057 1.00 0.00 25 ASP A CA 10
ATOM 4499 C C . ASP A 1 25 ? 3.151 -5.034 7.349 1.00 0.00 25 ASP A C 10
ATOM 4500 O O . ASP A 1 25 ? 3.696 -4.511 8.301 1.00 0.00 25 ASP A O 10
ATOM 4509 N N . GLY A 1 26 ? 1.891 -5.371 7.393 1.00 0.00 26 GLY A N 10
ATOM 4510 C CA . GLY A 1 26 ? 1.097 -5.117 8.629 1.00 0.00 26 GLY A CA 10
ATOM 4511 C C . GLY A 1 26 ? -0.027 -4.126 8.326 1.00 0.00 26 GLY A C 10
ATOM 4512 O O . GLY A 1 26 ? -1.194 -4.452 8.414 1.00 0.00 26 GLY A O 10
ATOM 4516 N N . SER A 1 27 ? 0.314 -2.916 7.981 1.00 0.00 27 SER A N 10
ATOM 4517 C CA . SER A 1 27 ? -0.738 -1.900 7.681 1.00 0.00 27 SER A CA 10
ATOM 4518 C C . SER A 1 27 ? -0.184 -0.795 6.776 1.00 0.00 27 SER A C 10
ATOM 4519 O O . SER A 1 27 ? -0.788 0.247 6.621 1.00 0.00 27 SER A O 10
ATOM 4527 N N . GLU A 1 28 ? 0.959 -1.006 6.179 1.00 0.00 28 GLU A N 10
ATOM 4528 C CA . GLU A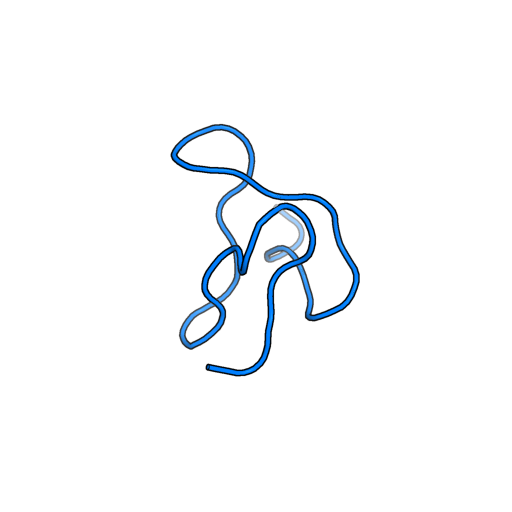 1 28 ? 1.538 0.045 5.296 1.00 0.00 28 GLU A CA 10
ATOM 4529 C C . GLU A 1 28 ? 2.337 -0.591 4.155 1.00 0.00 28 GLU A C 10
ATOM 4530 O O . GLU A 1 28 ? 3.010 -1.587 4.335 1.00 0.00 28 GLU A O 10
ATOM 4542 N N . CYS A 1 29 ? 2.275 -0.019 2.983 1.00 0.00 29 CYS A N 10
ATOM 4543 C CA . CYS A 1 29 ? 3.038 -0.592 1.835 1.00 0.00 29 CYS A CA 10
ATOM 4544 C C . CYS A 1 29 ? 4.544 -0.495 2.102 1.00 0.00 29 CYS A C 10
ATOM 4545 O O . CYS A 1 29 ? 5.102 0.582 2.181 1.00 0.00 29 CYS A O 10
ATOM 4552 N N . HIS A 1 30 ? 5.207 -1.611 2.238 1.00 0.00 30 HIS A N 10
ATOM 4553 C CA . HIS A 1 30 ? 6.676 -1.579 2.497 1.00 0.00 30 HIS A CA 10
ATOM 4554 C C . HIS A 1 30 ? 7.443 -2.019 1.245 1.00 0.00 30 HIS A C 10
ATOM 4555 O O . HIS A 1 30 ? 6.862 -2.528 0.308 1.00 0.00 30 HIS A O 10
ATOM 4569 N N . PRO A 1 31 ? 8.731 -1.806 1.276 1.00 0.00 31 PRO A N 10
ATOM 4570 C CA . PRO A 1 31 ? 9.594 -2.186 0.131 1.00 0.00 31 PRO A CA 10
ATOM 4571 C C . PRO A 1 31 ? 9.795 -3.704 0.097 1.00 0.00 31 PRO A C 10
ATOM 4572 O O . PRO A 1 31 ? 10.631 -4.244 0.794 1.00 0.00 31 PRO A O 10
ATOM 4583 N N . GLN A 1 32 ? 9.034 -4.398 -0.706 1.00 0.00 32 GLN A N 10
ATOM 4584 C CA . GLN A 1 32 ? 9.186 -5.881 -0.781 1.00 0.00 32 GLN A CA 10
ATOM 4585 C C . GLN A 1 32 ? 10.508 -6.244 -1.463 1.00 0.00 32 GLN A C 10
ATOM 4586 O O . GLN A 1 32 ? 11.294 -6.946 -0.849 1.00 0.00 32 GLN A O 10
ATOM 4601 N N . TRP A 1 1 ? -1.221 9.896 -7.389 1.00 0.00 1 TRP A N 11
ATOM 4602 C CA . TRP A 1 1 ? -1.501 9.385 -6.015 1.00 0.00 1 TRP A CA 11
ATOM 4603 C C . TRP A 1 1 ? -2.933 8.853 -5.930 1.00 0.00 1 TRP A C 11
ATOM 4604 O O . TRP A 1 1 ? -3.809 9.484 -5.373 1.00 0.00 1 TRP A O 11
ATOM 4627 N N . LEU A 1 2 ? -3.177 7.695 -6.478 1.00 0.00 2 LEU A N 11
ATOM 4628 C CA . LEU A 1 2 ? -4.550 7.117 -6.431 1.00 0.00 2 LEU A CA 11
ATOM 4629 C C . LEU A 1 2 ? -4.561 5.739 -7.095 1.00 0.00 2 LEU A C 11
ATOM 4630 O O . LEU A 1 2 ? -5.303 4.858 -6.708 1.00 0.00 2 LEU A O 11
ATOM 4646 N N . GLY A 1 3 ? -3.742 5.548 -8.090 1.00 0.00 3 GLY A N 11
ATOM 4647 C CA . GLY A 1 3 ? -3.700 4.228 -8.780 1.00 0.00 3 GLY A CA 11
ATOM 4648 C C . GLY A 1 3 ? -3.410 3.129 -7.757 1.00 0.00 3 GLY A C 11
ATOM 4649 O O . GLY A 1 3 ? -4.025 2.081 -7.765 1.00 0.00 3 GLY A O 11
ATOM 4653 N N . CYS A 1 4 ? -2.477 3.360 -6.873 1.00 0.00 4 CYS A N 11
ATOM 4654 C CA . CYS A 1 4 ? -2.151 2.328 -5.848 1.00 0.00 4 CYS A CA 11
ATOM 4655 C C . CYS A 1 4 ? -1.425 2.969 -4.663 1.00 0.00 4 CYS A C 11
ATOM 4656 O O . CYS A 1 4 ? -1.333 4.177 -4.559 1.00 0.00 4 CYS A O 11
ATOM 4663 N N . ALA A 1 5 ? -0.910 2.173 -3.766 1.00 0.00 5 ALA A N 11
ATOM 4664 C CA . ALA A 1 5 ? -0.192 2.738 -2.588 1.00 0.00 5 ALA A CA 11
ATOM 4665 C C . ALA A 1 5 ? 1.322 2.624 -2.787 1.00 0.00 5 ALA A C 11
ATOM 4666 O O . ALA A 1 5 ? 1.836 1.576 -3.124 1.00 0.00 5 ALA A O 11
ATOM 4673 N N . ARG A 1 6 ? 2.038 3.696 -2.584 1.00 0.00 6 ARG A N 11
ATOM 4674 C CA . ARG A 1 6 ? 3.518 3.650 -2.763 1.00 0.00 6 ARG A CA 11
ATOM 4675 C C . ARG A 1 6 ? 4.191 3.138 -1.485 1.00 0.00 6 ARG A C 11
ATOM 4676 O O . ARG A 1 6 ? 3.578 2.468 -0.678 1.00 0.00 6 ARG A O 11
ATOM 4697 N N . VAL A 1 7 ? 5.445 3.446 -1.296 1.00 0.00 7 VAL A N 11
ATOM 4698 C CA . VAL A 1 7 ? 6.154 2.975 -0.071 1.00 0.00 7 VAL A CA 11
ATOM 4699 C C . VAL A 1 7 ? 5.911 3.948 1.087 1.00 0.00 7 VAL A C 11
ATOM 4700 O O . VAL A 1 7 ? 6.837 4.468 1.675 1.00 0.00 7 VAL A O 11
ATOM 4713 N N . LYS A 1 8 ? 4.670 4.183 1.420 1.00 0.00 8 LYS A N 11
ATOM 4714 C CA . LYS A 1 8 ? 4.340 5.104 2.536 1.00 0.00 8 LYS A CA 11
ATOM 4715 C C . LYS A 1 8 ? 2.841 5.413 2.527 1.00 0.00 8 LYS A C 11
ATOM 4716 O O . LYS A 1 8 ? 2.426 6.541 2.703 1.00 0.00 8 LYS A O 11
ATOM 4735 N N . GLU A 1 9 ? 2.027 4.414 2.325 1.00 0.00 9 GLU A N 11
ATOM 4736 C CA . GLU A 1 9 ? 0.554 4.638 2.304 1.00 0.00 9 GLU A CA 11
ATOM 4737 C C . GLU A 1 9 ? -0.144 3.615 3.187 1.00 0.00 9 GLU A C 11
ATOM 4738 O O . GLU A 1 9 ? 0.272 2.481 3.303 1.00 0.00 9 GLU A O 11
ATOM 4750 N N . ALA A 1 10 ? -1.200 4.031 3.814 1.00 0.00 10 ALA A N 11
ATOM 4751 C CA . ALA A 1 10 ? -1.958 3.127 4.710 1.00 0.00 10 ALA A CA 11
ATOM 4752 C C . ALA A 1 10 ? -2.636 2.014 3.903 1.00 0.00 10 ALA A C 11
ATOM 4753 O O . ALA A 1 10 ? -3.799 2.100 3.561 1.00 0.00 10 ALA A O 11
ATOM 4760 N N . CYS A 1 11 ? -1.912 0.973 3.596 1.00 0.00 11 CYS A N 11
ATOM 4761 C CA . CYS A 1 11 ? -2.499 -0.149 2.811 1.00 0.00 11 CYS A CA 11
ATOM 4762 C C . CYS A 1 11 ? -3.086 -1.206 3.756 1.00 0.00 11 CYS A C 11
ATOM 4763 O O . CYS A 1 11 ? -2.732 -1.282 4.916 1.00 0.00 11 CYS A O 11
ATOM 4770 N N . GLY A 1 12 ? -3.977 -2.022 3.261 1.00 0.00 12 GLY A N 11
ATOM 4771 C CA . GLY A 1 12 ? -4.588 -3.077 4.122 1.00 0.00 12 GLY A CA 11
ATOM 4772 C C . GLY A 1 12 ? -5.714 -3.770 3.354 1.00 0.00 12 GLY A C 11
ATOM 4773 O O . GLY A 1 12 ? -5.939 -3.485 2.194 1.00 0.00 12 GLY A O 11
ATOM 4777 N N . PRO A 1 13 ? -6.388 -4.660 4.030 1.00 0.00 13 PRO A N 11
ATOM 4778 C CA . PRO A 1 13 ? -7.508 -5.403 3.403 1.00 0.00 13 PRO A CA 11
ATOM 4779 C C . PRO A 1 13 ? -8.718 -4.484 3.218 1.00 0.00 13 PRO A C 11
ATOM 4780 O O . PRO A 1 13 ? -9.596 -4.749 2.422 1.00 0.00 13 PRO A O 11
ATOM 4791 N N . TRP A 1 14 ? -8.768 -3.404 3.949 1.00 0.00 14 TRP A N 11
ATOM 4792 C CA . TRP A 1 14 ? -9.918 -2.466 3.817 1.00 0.00 14 TRP A CA 11
ATOM 4793 C C . TRP A 1 14 ? -9.559 -1.321 2.867 1.00 0.00 14 TRP A C 11
ATOM 4794 O O . TRP A 1 14 ? -10.281 -0.351 2.749 1.00 0.00 14 TRP A O 11
ATOM 4815 N N . GLU A 1 15 ? -8.448 -1.423 2.190 1.00 0.00 15 GLU A N 11
ATOM 4816 C CA . GLU A 1 15 ? -8.046 -0.336 1.252 1.00 0.00 15 GLU A CA 11
ATOM 4817 C C . GLU A 1 15 ? -7.502 -0.928 -0.050 1.00 0.00 15 GLU A C 11
ATOM 4818 O O . 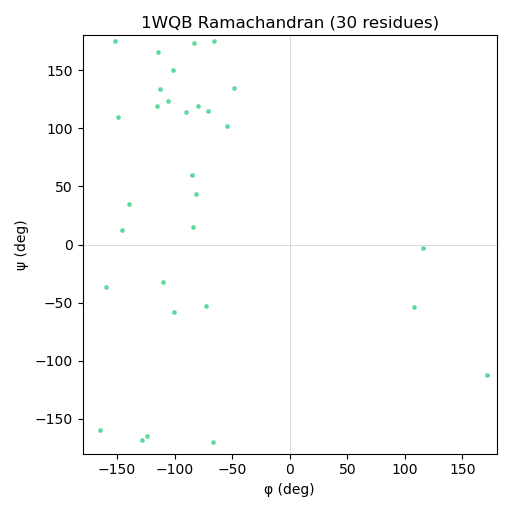GLU A 1 15 ? -7.878 -2.009 -0.458 1.00 0.00 15 GLU A O 11
ATOM 4830 N N . TRP A 1 16 ? -6.621 -0.224 -0.707 1.00 0.00 16 TRP A N 11
ATOM 4831 C CA . TRP A 1 16 ? -6.051 -0.733 -1.982 1.00 0.00 16 TRP A CA 11
ATOM 4832 C C . TRP A 1 16 ? -4.679 -1.366 -1.728 1.00 0.00 16 TRP A C 11
ATOM 4833 O O . TRP A 1 16 ? -3.922 -0.893 -0.904 1.00 0.00 16 TRP A O 11
ATOM 4854 N N . PRO A 1 17 ? -4.405 -2.421 -2.448 1.00 0.00 17 PRO A N 11
ATOM 4855 C CA . PRO A 1 17 ? -3.108 -3.131 -2.300 1.00 0.00 17 PRO A CA 11
ATOM 4856 C C . PRO A 1 17 ? -1.953 -2.267 -2.816 1.00 0.00 17 PRO A C 11
ATOM 4857 O O . PRO A 1 17 ? -2.116 -1.459 -3.707 1.00 0.00 17 PRO A O 11
ATOM 4868 N N . CYS A 1 18 ? -0.786 -2.434 -2.254 1.00 0.00 18 CYS A N 11
ATOM 4869 C CA . CYS A 1 18 ? 0.387 -1.625 -2.699 1.00 0.00 18 CYS A CA 11
ATOM 4870 C C . CYS A 1 18 ? 0.604 -1.779 -4.206 1.00 0.00 18 CYS A C 11
ATOM 4871 O O . CYS A 1 18 ? 0.049 -2.656 -4.838 1.00 0.00 18 CYS A O 11
ATOM 4878 N N . CYS A 1 19 ? 1.411 -0.933 -4.786 1.00 0.00 19 CYS A N 11
ATOM 4879 C CA . CYS A 1 19 ? 1.668 -1.032 -6.253 1.00 0.00 19 CYS A CA 11
ATOM 4880 C C . CYS A 1 19 ? 2.486 -2.291 -6.556 1.00 0.00 19 CYS A C 11
ATOM 4881 O O . CYS A 1 19 ? 2.685 -3.131 -5.702 1.00 0.00 19 CYS A O 11
ATOM 4888 N N . SER A 1 20 ? 2.961 -2.428 -7.764 1.00 0.00 20 SER A N 11
ATOM 4889 C CA . SER A 1 20 ? 3.767 -3.634 -8.112 1.00 0.00 20 SER A CA 11
ATOM 4890 C C . SER A 1 20 ? 5.165 -3.530 -7.496 1.00 0.00 20 SER A C 11
ATOM 4891 O O . SER A 1 20 ? 5.853 -2.542 -7.659 1.00 0.00 20 SER A O 11
ATOM 4899 N N . GLY A 1 21 ? 5.589 -4.541 -6.788 1.00 0.00 21 GLY A N 11
ATOM 4900 C CA . GLY A 1 21 ? 6.942 -4.498 -6.162 1.00 0.00 21 GLY A CA 11
ATOM 4901 C C . GLY A 1 21 ? 6.800 -4.253 -4.659 1.00 0.00 21 GLY A C 11
ATOM 4902 O O . GLY A 1 21 ? 7.726 -4.453 -3.899 1.00 0.00 21 GLY A O 11
ATOM 4906 N N . LEU A 1 22 ? 5.649 -3.818 -4.226 1.00 0.00 22 LEU A N 11
ATOM 4907 C CA . LEU A 1 22 ? 5.447 -3.559 -2.771 1.00 0.00 22 LEU A CA 11
ATOM 4908 C C . LEU A 1 22 ? 4.568 -4.649 -2.155 1.00 0.00 22 LEU A C 11
ATOM 4909 O O . LEU A 1 22 ? 4.065 -5.517 -2.840 1.00 0.00 22 LEU A O 11
ATOM 4925 N N . LYS A 1 23 ? 4.382 -4.610 -0.865 1.00 0.00 23 LYS A N 11
ATOM 4926 C CA . LYS A 1 23 ? 3.538 -5.646 -0.203 1.00 0.00 23 LYS A CA 11
ATOM 4927 C C . LYS A 1 23 ? 2.997 -5.123 1.131 1.00 0.00 23 LYS A C 11
ATOM 4928 O O . LYS A 1 23 ? 3.742 -4.670 1.979 1.00 0.00 23 LYS A O 11
ATOM 4947 N N . CYS A 1 24 ? 1.709 -5.192 1.328 1.00 0.00 24 CYS A N 11
ATOM 4948 C CA . CYS A 1 24 ? 1.126 -4.713 2.614 1.00 0.00 24 CYS A CA 11
ATOM 4949 C C . CYS A 1 24 ? 1.703 -5.532 3.772 1.00 0.00 24 CYS A C 11
ATOM 4950 O O . CYS A 1 24 ? 1.183 -6.571 4.128 1.00 0.00 24 CYS A O 11
ATOM 4957 N N . ASP A 1 25 ? 2.784 -5.085 4.350 1.00 0.00 25 ASP A N 11
ATOM 4958 C CA . ASP A 1 25 ? 3.403 -5.854 5.468 1.00 0.00 25 ASP A CA 11
ATOM 4959 C C . ASP A 1 25 ? 2.891 -5.361 6.826 1.00 0.00 25 ASP A C 11
ATOM 4960 O O . ASP A 1 25 ? 3.648 -4.893 7.652 1.00 0.00 25 ASP A O 11
ATOM 4969 N N . GLY A 1 26 ? 1.613 -5.473 7.067 1.00 0.00 26 GLY A N 11
ATOM 4970 C CA . GLY A 1 26 ? 1.060 -5.022 8.376 1.00 0.00 26 GLY A CA 11
ATOM 4971 C C . GLY A 1 26 ? 0.055 -3.893 8.151 1.00 0.00 26 GLY A C 11
ATOM 4972 O O . GLY A 1 26 ? -1.123 -4.035 8.407 1.00 0.00 26 GLY A O 11
ATOM 4976 N N . SER A 1 27 ? 0.516 -2.773 7.674 1.00 0.00 27 SER A N 11
ATOM 4977 C CA . SER A 1 27 ? -0.409 -1.628 7.432 1.00 0.00 27 SER A CA 11
ATOM 4978 C C . SER A 1 27 ? 0.216 -0.636 6.450 1.00 0.00 27 SER A C 11
ATOM 4979 O O . SER A 1 27 ? -0.466 -0.024 5.655 1.00 0.00 27 SER A O 11
ATOM 4987 N N . GLU A 1 28 ? 1.508 -0.475 6.499 1.00 0.00 28 GLU A N 11
ATOM 4988 C CA . GLU A 1 28 ? 2.176 0.475 5.565 1.00 0.00 28 GLU A CA 11
ATOM 4989 C C . GLU A 1 28 ? 2.773 -0.288 4.381 1.00 0.00 28 GLU A C 11
ATOM 4990 O O . GLU A 1 28 ? 3.416 -1.306 4.548 1.00 0.00 28 GLU A O 11
ATOM 5002 N N . CYS A 1 29 ? 2.566 0.190 3.187 1.00 0.00 29 CYS A N 11
ATOM 5003 C CA . CYS A 1 29 ? 3.122 -0.516 1.997 1.00 0.00 29 CYS A CA 11
ATOM 5004 C C . CYS A 1 29 ? 4.637 -0.679 2.141 1.00 0.00 29 CYS A C 11
ATOM 5005 O O . CYS A 1 29 ? 5.395 0.247 1.926 1.00 0.00 29 CYS A O 11
ATOM 5012 N N . HIS A 1 30 ? 5.086 -1.850 2.503 1.00 0.00 30 HIS A N 11
ATOM 5013 C CA . HIS A 1 30 ? 6.553 -2.068 2.660 1.00 0.00 30 HIS A CA 11
ATOM 5014 C C . HIS A 1 30 ? 7.172 -2.481 1.322 1.00 0.00 30 HIS A C 11
ATOM 5015 O O . HIS A 1 30 ? 6.574 -3.214 0.560 1.00 0.00 30 HIS A O 11
ATOM 5029 N N . PRO A 1 31 ? 8.357 -1.990 1.083 1.00 0.00 31 PRO A N 11
ATOM 5030 C CA . PRO A 1 31 ? 9.076 -2.308 -0.176 1.00 0.00 31 PRO A CA 11
ATOM 5031 C C . PRO A 1 31 ? 9.576 -3.755 -0.157 1.00 0.00 31 PRO A C 11
ATOM 5032 O O . PRO A 1 31 ? 10.674 -4.036 0.279 1.00 0.00 31 PRO A O 11
ATOM 5043 N N . GLN A 1 32 ? 8.779 -4.674 -0.629 1.00 0.00 32 GLN A N 11
ATOM 5044 C CA . GLN A 1 32 ? 9.211 -6.101 -0.638 1.00 0.00 32 GLN A CA 11
ATOM 5045 C C . GLN A 1 32 ? 8.204 -6.952 -1.417 1.00 0.00 32 GLN A C 11
ATOM 5046 O O . GLN A 1 32 ? 7.130 -6.449 -1.704 1.00 0.00 32 GLN A O 11
ATOM 5061 N N . TRP A 1 1 ? 0.612 8.653 -11.761 1.00 0.00 1 TRP A N 12
ATOM 5062 C CA . TRP A 1 1 ? 0.784 7.869 -13.019 1.00 0.00 1 TRP A CA 12
ATOM 5063 C C . TRP A 1 1 ? 0.769 6.373 -12.713 1.00 0.00 1 TRP A C 12
ATOM 5064 O O . TRP A 1 1 ? 1.733 5.670 -12.944 1.00 0.00 1 TRP A O 12
ATOM 5087 N N . LEU A 1 2 ? -0.322 5.884 -12.198 1.00 0.00 2 LEU A N 12
ATOM 5088 C CA . LEU A 1 2 ? -0.416 4.429 -11.873 1.00 0.00 2 LEU A CA 12
ATOM 5089 C C . LEU A 1 2 ? -1.679 4.147 -11.060 1.00 0.00 2 LEU A C 12
ATOM 5090 O O . LEU A 1 2 ? -2.469 3.287 -11.395 1.00 0.00 2 LEU A O 12
ATOM 5106 N N . GLY A 1 3 ? -1.871 4.864 -9.992 1.00 0.00 3 GLY A N 12
ATOM 5107 C CA . GLY A 1 3 ? -3.079 4.641 -9.148 1.00 0.00 3 GLY A CA 12
ATOM 5108 C C . GLY A 1 3 ? -2.844 3.440 -8.230 1.00 0.00 3 GLY A C 12
ATOM 5109 O O . GLY A 1 3 ? -3.480 2.412 -8.360 1.00 0.00 3 GLY A O 12
ATOM 5113 N N . CYS A 1 4 ? -1.933 3.560 -7.304 1.00 0.00 4 CYS A N 12
ATOM 5114 C CA . CYS A 1 4 ? -1.653 2.425 -6.377 1.00 0.00 4 CYS A CA 12
ATOM 5115 C C . CYS A 1 4 ? -1.039 2.951 -5.075 1.00 0.00 4 CYS A C 12
ATOM 5116 O O . CYS A 1 4 ? -0.710 4.116 -4.962 1.00 0.00 4 CYS A O 12
ATOM 5123 N N . ALA A 1 5 ? -0.880 2.106 -4.093 1.00 0.00 5 ALA A N 12
ATOM 5124 C CA . ALA A 1 5 ? -0.283 2.567 -2.806 1.00 0.00 5 ALA A CA 12
ATOM 5125 C C . ALA A 1 5 ? 1.245 2.568 -2.906 1.00 0.00 5 ALA A C 12
ATOM 5126 O O . ALA A 1 5 ? 1.851 1.595 -3.310 1.00 0.00 5 ALA A O 12
ATOM 5133 N N . ARG A 1 6 ? 1.872 3.655 -2.547 1.00 0.00 6 ARG A N 12
ATOM 5134 C CA . ARG A 1 6 ? 3.360 3.721 -2.627 1.00 0.00 6 ARG A CA 12
ATOM 5135 C C . ARG A 1 6 ? 3.988 3.122 -1.365 1.00 0.00 6 ARG A C 12
ATOM 5136 O O . ARG A 1 6 ? 3.355 2.391 -0.630 1.00 0.00 6 ARG A O 12
ATOM 5157 N N . VAL A 1 7 ? 5.229 3.433 -1.108 1.00 0.00 7 VAL A N 12
ATOM 5158 C CA . VAL A 1 7 ? 5.902 2.893 0.105 1.00 0.00 7 VAL A CA 12
ATOM 5159 C C . VAL A 1 7 ? 5.694 3.857 1.274 1.00 0.00 7 VAL A C 12
ATOM 5160 O O . VAL A 1 7 ? 6.626 4.444 1.788 1.00 0.00 7 VAL A O 12
ATOM 5173 N N . LYS A 1 8 ? 4.473 4.017 1.693 1.00 0.00 8 LYS A N 12
ATOM 5174 C CA . LYS A 1 8 ? 4.179 4.931 2.822 1.00 0.00 8 LYS A CA 12
ATOM 5175 C C . LYS A 1 8 ? 2.665 5.060 3.044 1.00 0.00 8 LYS A C 12
ATOM 5176 O O . LYS A 1 8 ? 2.219 5.419 4.116 1.00 0.00 8 LYS A O 12
ATOM 5195 N N . GLU A 1 9 ? 1.869 4.769 2.048 1.00 0.00 9 GLU A N 12
ATOM 5196 C CA . GLU A 1 9 ? 0.392 4.877 2.219 1.00 0.00 9 GLU A CA 12
ATOM 5197 C C . GLU A 1 9 ? -0.139 3.659 2.960 1.00 0.00 9 GLU A C 12
ATOM 5198 O O . GLU A 1 9 ? 0.257 2.536 2.717 1.00 0.00 9 GLU A O 12
ATOM 5210 N N . ALA A 1 10 ? -1.028 3.891 3.872 1.00 0.00 10 ALA A N 12
ATOM 5211 C CA . ALA A 1 10 ? -1.604 2.781 4.666 1.00 0.00 10 ALA A CA 12
ATOM 5212 C C . ALA A 1 10 ? -2.387 1.817 3.769 1.00 0.00 10 ALA A C 12
ATOM 5213 O O . ALA A 1 10 ? -3.406 2.164 3.207 1.00 0.00 10 ALA A O 12
ATOM 5220 N N . CYS A 1 11 ? -1.920 0.602 3.642 1.00 0.00 11 CYS A N 12
ATOM 5221 C CA . CYS A 1 11 ? -2.642 -0.391 2.792 1.00 0.00 11 CYS A CA 12
ATOM 5222 C C . CYS A 1 11 ? -3.224 -1.501 3.672 1.00 0.00 11 CYS A C 12
ATOM 5223 O O . CYS A 1 11 ? -3.132 -1.459 4.883 1.00 0.00 11 CYS A O 12
ATOM 5230 N N . GLY A 1 12 ? -3.826 -2.492 3.075 1.00 0.00 12 GLY A N 12
ATOM 5231 C CA . GLY A 1 12 ? -4.414 -3.599 3.881 1.00 0.00 12 GLY A CA 12
ATOM 5232 C C . GLY A 1 12 ? -5.442 -4.354 3.039 1.00 0.00 12 GLY A C 12
ATOM 5233 O O . GLY A 1 12 ? -5.623 -4.067 1.872 1.00 0.00 12 GLY A O 12
ATOM 5237 N N . PRO A 1 13 ? -6.084 -5.303 3.665 1.00 0.00 13 PRO A N 12
ATOM 5238 C CA . PRO A 1 13 ? -7.110 -6.117 2.970 1.00 0.00 13 PRO A CA 12
ATOM 5239 C C . PRO A 1 13 ? -8.384 -5.296 2.745 1.00 0.00 13 PRO A C 12
ATOM 5240 O O . PRO A 1 13 ? -9.306 -5.733 2.086 1.00 0.00 13 PRO A O 12
ATOM 5251 N N . TRP A 1 14 ? -8.444 -4.112 3.292 1.00 0.00 14 TRP A N 12
ATOM 5252 C CA . TRP A 1 14 ? -9.661 -3.270 3.109 1.00 0.00 14 TRP A CA 12
ATOM 5253 C C . TRP A 1 14 ? -9.286 -1.785 3.083 1.00 0.00 14 TRP A C 12
ATOM 5254 O O . TRP A 1 14 ? -10.131 -0.921 3.200 1.00 0.00 14 TRP A O 12
ATOM 5275 N N . GLU A 1 15 ? -8.025 -1.480 2.930 1.00 0.00 15 GLU A N 12
ATOM 5276 C CA . GLU A 1 15 ? -7.607 -0.050 2.898 1.00 0.00 15 GLU A CA 12
ATOM 5277 C C . GLU A 1 15 ? -7.304 0.384 1.461 1.00 0.00 15 GLU A C 12
ATOM 5278 O O . GLU A 1 15 ? -8.036 1.151 0.868 1.00 0.00 15 GLU A O 12
ATOM 5290 N N . TRP A 1 16 ? -6.233 -0.101 0.898 1.00 0.00 16 TRP A N 12
ATOM 5291 C CA . TRP A 1 16 ? -5.886 0.281 -0.502 1.00 0.00 16 TRP A CA 12
ATOM 5292 C C . TRP A 1 16 ? -4.976 -0.779 -1.125 1.00 0.00 16 TRP A C 12
ATOM 5293 O O . TRP A 1 16 ? -4.336 -1.539 -0.426 1.00 0.00 16 TRP A O 12
ATOM 5314 N N . PRO A 1 17 ? -4.947 -0.785 -2.430 1.00 0.00 17 PRO A N 12
ATOM 5315 C CA . PRO A 1 17 ? -4.101 -1.754 -3.166 1.00 0.00 17 PRO A CA 12
ATOM 5316 C C . PRO A 1 17 ? -2.626 -1.363 -3.049 1.00 0.00 17 PRO A C 12
ATOM 5317 O O . PRO A 1 17 ? -2.240 -0.620 -2.169 1.00 0.00 17 PRO A O 12
ATOM 5328 N N . CYS A 1 18 ? -1.802 -1.855 -3.930 1.00 0.00 18 CYS A N 12
ATOM 5329 C CA . CYS A 1 18 ? -0.353 -1.511 -3.872 1.00 0.00 18 CYS A CA 12
ATOM 5330 C C . CYS A 1 18 ? 0.323 -1.840 -5.206 1.00 0.00 18 CYS A C 12
ATOM 5331 O O . CYS A 1 18 ? 0.143 -2.909 -5.757 1.00 0.00 18 CYS A O 12
ATOM 5338 N N . CYS A 1 19 ? 1.102 -0.932 -5.730 1.00 0.00 19 CYS A N 12
ATOM 5339 C CA . CYS A 1 19 ? 1.786 -1.201 -7.028 1.00 0.00 19 CYS A CA 12
ATOM 5340 C C . CYS A 1 19 ? 2.534 -2.536 -6.966 1.00 0.00 19 CYS A C 12
ATOM 5341 O O . CYS A 1 19 ? 2.432 -3.271 -6.004 1.00 0.00 19 CYS A O 12
ATOM 5348 N N . SER A 1 20 ? 3.288 -2.855 -7.983 1.00 0.00 20 SER A N 12
ATOM 5349 C CA . SER A 1 20 ? 4.042 -4.140 -7.976 1.00 0.00 20 SER A CA 12
ATOM 5350 C C . SER A 1 20 ? 5.393 -3.953 -7.282 1.00 0.00 20 SER A C 12
ATOM 5351 O O . SER A 1 20 ? 5.962 -2.879 -7.289 1.00 0.00 20 SER A O 12
ATOM 5359 N N . GLY A 1 21 ? 5.912 -4.989 -6.685 1.00 0.00 21 GLY A N 12
ATOM 5360 C CA . GLY A 1 21 ? 7.226 -4.867 -5.993 1.00 0.00 21 GLY A CA 12
ATOM 5361 C C . GLY A 1 21 ? 7.004 -4.379 -4.561 1.00 0.00 21 GLY A C 12
ATOM 5362 O O . GLY A 1 21 ? 7.930 -3.996 -3.875 1.00 0.00 21 GLY A O 12
ATOM 5366 N N . LEU A 1 22 ? 5.782 -4.389 -4.103 1.00 0.00 22 LEU A N 12
ATOM 5367 C CA . LEU A 1 22 ? 5.502 -3.926 -2.715 1.00 0.00 22 LEU A CA 12
ATOM 5368 C C . LEU A 1 22 ? 4.612 -4.940 -1.993 1.00 0.00 22 LEU A C 12
ATOM 5369 O O . LEU A 1 22 ? 4.041 -5.822 -2.601 1.00 0.00 22 LEU A O 12
ATOM 5385 N N . LYS A 1 23 ? 4.491 -4.822 -0.701 1.00 0.00 23 LYS A N 12
ATOM 5386 C CA . LYS A 1 23 ? 3.639 -5.783 0.053 1.00 0.00 23 LYS A CA 12
ATOM 5387 C C . LYS A 1 23 ? 3.241 -5.194 1.407 1.00 0.00 23 LYS A C 12
ATOM 5388 O O . LYS A 1 23 ? 4.076 -4.921 2.246 1.00 0.00 23 LYS A O 12
ATOM 5407 N N . CYS A 1 24 ? 1.970 -5.002 1.627 1.00 0.00 24 CYS A N 12
ATOM 5408 C CA . CYS A 1 24 ? 1.515 -4.434 2.928 1.00 0.00 24 CYS A CA 12
ATOM 5409 C C . CYS A 1 24 ? 2.051 -5.284 4.083 1.00 0.00 24 CYS A C 12
ATOM 5410 O O . CYS A 1 24 ? 1.689 -6.434 4.238 1.00 0.00 24 CYS A O 12
ATOM 5417 N N . ASP A 1 25 ? 2.912 -4.731 4.895 1.00 0.00 25 ASP A N 12
ATOM 5418 C CA . ASP A 1 25 ? 3.464 -5.521 6.035 1.00 0.00 25 ASP A CA 12
ATOM 5419 C C . ASP A 1 25 ? 2.447 -5.579 7.177 1.00 0.00 25 ASP A C 12
ATOM 5420 O O . ASP A 1 25 ? 2.626 -6.290 8.146 1.00 0.00 25 ASP A O 12
ATOM 5429 N N . GLY A 1 26 ? 1.378 -4.837 7.070 1.00 0.00 26 GLY A N 12
ATOM 5430 C CA . GLY A 1 26 ? 0.351 -4.852 8.148 1.00 0.00 26 GLY A CA 12
ATOM 5431 C C . GLY A 1 26 ? -0.211 -3.443 8.344 1.00 0.00 26 GLY A C 12
ATOM 5432 O O . GLY A 1 26 ? -1.227 -3.256 8.983 1.00 0.00 26 GLY A O 12
ATOM 5436 N N . SER A 1 27 ? 0.438 -2.448 7.802 1.00 0.00 27 SER A N 12
ATOM 5437 C CA . SER A 1 27 ? -0.072 -1.057 7.969 1.00 0.00 27 SER A CA 12
ATOM 5438 C C . SER A 1 27 ? 0.280 -0.195 6.754 1.00 0.00 27 SER A C 12
ATOM 5439 O O . SER A 1 27 ? -0.577 0.407 6.141 1.00 0.00 27 SER A O 12
ATOM 5447 N N . GLU A 1 28 ? 1.534 -0.125 6.408 1.00 0.00 28 GLU A N 12
ATOM 5448 C CA . GLU A 1 28 ? 1.939 0.708 5.236 1.00 0.00 28 GLU A CA 12
ATOM 5449 C C . GLU A 1 28 ? 2.583 -0.160 4.151 1.00 0.00 28 GLU A C 12
ATOM 5450 O O . GLU A 1 28 ? 3.394 -1.018 4.431 1.00 0.00 28 GLU A O 12
ATOM 5462 N N . CYS A 1 29 ? 2.232 0.063 2.913 1.00 0.00 29 CYS A N 12
ATOM 5463 C CA . CYS A 1 29 ? 2.829 -0.746 1.811 1.00 0.00 29 CYS A CA 12
ATOM 5464 C C . CYS A 1 29 ? 4.356 -0.717 1.905 1.00 0.00 29 CYS A C 12
ATOM 5465 O O . CYS A 1 29 ? 4.974 0.315 1.738 1.00 0.00 29 CYS A O 12
ATOM 5472 N N . HIS A 1 30 ? 4.970 -1.837 2.170 1.00 0.00 30 HIS A N 12
ATOM 5473 C CA . HIS A 1 30 ? 6.456 -1.856 2.270 1.00 0.00 30 HIS A CA 12
ATOM 5474 C C . HIS A 1 30 ? 7.077 -2.161 0.903 1.00 0.00 30 HIS A C 12
ATOM 5475 O O . HIS A 1 30 ? 6.390 -2.545 -0.021 1.00 0.00 30 HIS A O 12
ATOM 5489 N N . PRO A 1 31 ? 8.370 -1.985 0.828 1.00 0.00 31 PRO A N 12
ATOM 5490 C CA . PRO A 1 31 ? 9.108 -2.247 -0.433 1.00 0.00 31 PRO A CA 12
ATOM 5491 C C . PRO A 1 31 ? 9.309 -3.754 -0.642 1.00 0.00 31 PRO A C 12
ATOM 5492 O O . PRO A 1 31 ? 10.033 -4.174 -1.523 1.00 0.00 31 PRO A O 12
ATOM 5503 N N . GLN A 1 32 ? 8.680 -4.568 0.160 1.00 0.00 32 GLN A N 12
ATOM 5504 C CA . GLN A 1 32 ? 8.839 -6.043 0.005 1.00 0.00 32 GLN A CA 12
ATOM 5505 C C . GLN A 1 32 ? 7.867 -6.778 0.932 1.00 0.00 32 GLN A C 12
ATOM 5506 O O . GLN A 1 32 ? 7.681 -6.320 2.047 1.00 0.00 32 GLN A O 12
ATOM 5521 N N . TRP A 1 1 ? -0.710 4.219 -16.471 1.00 0.00 1 TRP A N 13
ATOM 5522 C CA . TRP A 1 1 ? -0.363 4.579 -15.066 1.00 0.00 1 TRP A CA 13
ATOM 5523 C C . TRP A 1 1 ? -1.086 3.647 -14.088 1.00 0.00 1 TRP A C 13
ATOM 5524 O O . TRP A 1 1 ? -2.184 3.195 -14.343 1.00 0.00 1 TRP A O 13
ATOM 5547 N N . LEU A 1 2 ? -0.477 3.358 -12.969 1.00 0.00 2 LEU A N 13
ATOM 5548 C CA . LEU A 1 2 ? -1.128 2.455 -11.978 1.00 0.00 2 LEU A CA 13
ATOM 5549 C C . LEU A 1 2 ? -1.488 3.233 -10.708 1.00 0.00 2 LEU A C 13
ATOM 5550 O O . LEU A 1 2 ? -0.660 3.904 -10.123 1.00 0.00 2 LEU A O 13
ATOM 5566 N N . GLY A 1 3 ? -2.715 3.143 -10.272 1.00 0.00 3 GLY A N 13
ATOM 5567 C CA . GLY A 1 3 ? -3.124 3.874 -9.037 1.00 0.00 3 GLY A CA 13
ATOM 5568 C C . GLY A 1 3 ? -3.106 2.906 -7.852 1.00 0.00 3 GLY A C 13
ATOM 5569 O O . GLY A 1 3 ? -3.965 2.057 -7.721 1.00 0.00 3 GLY A O 13
ATOM 5573 N N . CYS A 1 4 ? -2.132 3.021 -6.990 1.00 0.00 4 CYS A N 13
ATOM 5574 C CA . CYS A 1 4 ? -2.064 2.096 -5.822 1.00 0.00 4 CYS A CA 13
ATOM 5575 C C . CYS A 1 4 ? -1.203 2.694 -4.705 1.00 0.00 4 CYS A C 13
ATOM 5576 O O . CYS A 1 4 ? -0.579 3.724 -4.870 1.00 0.00 4 CYS A O 13
ATOM 5583 N N . ALA A 1 5 ? -1.169 2.052 -3.568 1.00 0.00 5 ALA A N 13
ATOM 5584 C CA . ALA A 1 5 ? -0.353 2.570 -2.430 1.00 0.00 5 ALA A CA 13
ATOM 5585 C C . ALA A 1 5 ? 1.140 2.494 -2.764 1.00 0.00 5 ALA A C 13
ATOM 5586 O O . ALA A 1 5 ? 1.616 1.515 -3.304 1.00 0.00 5 ALA A O 13
ATOM 5593 N N . ARG A 1 6 ? 1.883 3.518 -2.442 1.00 0.00 6 ARG A N 13
ATOM 5594 C CA . ARG A 1 6 ? 3.346 3.499 -2.739 1.00 0.00 6 ARG A CA 13
ATOM 5595 C C . ARG A 1 6 ? 4.114 2.898 -1.557 1.00 0.00 6 ARG A C 13
ATOM 5596 O O . ARG A 1 6 ? 3.566 2.166 -0.757 1.00 0.00 6 ARG A O 13
ATOM 5617 N N . VAL A 1 7 ? 5.379 3.200 -1.439 1.00 0.00 7 VAL A N 13
ATOM 5618 C CA . VAL A 1 7 ? 6.175 2.647 -0.306 1.00 0.00 7 VAL A CA 13
ATOM 5619 C C . VAL A 1 7 ? 6.102 3.589 0.899 1.00 0.00 7 VAL A C 13
ATOM 5620 O O . VAL A 1 7 ? 7.109 3.992 1.443 1.00 0.00 7 VAL A O 13
ATOM 5633 N N . LYS A 1 8 ? 4.912 3.934 1.317 1.00 0.00 8 LYS A N 13
ATOM 5634 C CA . LYS A 1 8 ? 4.744 4.840 2.479 1.00 0.00 8 LYS A CA 13
ATOM 5635 C C . LYS A 1 8 ? 3.287 5.300 2.572 1.00 0.00 8 LYS A C 13
ATOM 5636 O O . LYS A 1 8 ? 2.999 6.480 2.611 1.00 0.00 8 LYS A O 13
ATOM 5655 N N . GLU A 1 9 ? 2.365 4.377 2.605 1.00 0.00 9 GLU A N 13
ATOM 5656 C CA . GLU A 1 9 ? 0.929 4.764 2.688 1.00 0.00 9 GLU A CA 13
ATOM 5657 C C . GLU A 1 9 ? 0.096 3.623 3.249 1.00 0.00 9 GLU A C 13
ATOM 5658 O O . GLU A 1 9 ? 0.282 2.465 2.923 1.00 0.00 9 GLU A O 13
ATOM 5670 N N . ALA A 1 10 ? -0.824 3.962 4.097 1.00 0.00 10 ALA A N 13
ATOM 5671 C CA . ALA A 1 10 ? -1.705 2.945 4.713 1.00 0.00 10 ALA A CA 13
ATOM 5672 C C . ALA A 1 10 ? -2.208 1.958 3.654 1.00 0.00 10 ALA A C 13
ATOM 5673 O O . ALA A 1 10 ? -2.778 2.345 2.652 1.00 0.00 10 ALA A O 13
ATOM 5680 N N . CYS A 1 11 ? -1.997 0.687 3.865 1.00 0.00 11 CYS A N 13
ATOM 5681 C CA . CYS A 1 11 ? -2.459 -0.320 2.867 1.00 0.00 11 CYS A CA 13
ATOM 5682 C C . CYS A 1 11 ? -3.341 -1.379 3.542 1.00 0.00 11 CYS A C 13
ATOM 5683 O O . CYS A 1 11 ? -3.539 -1.365 4.740 1.00 0.00 11 CYS A O 13
ATOM 5690 N N . GLY A 1 12 ? -3.873 -2.295 2.778 1.00 0.00 12 GLY A N 13
ATOM 5691 C CA . GLY A 1 12 ? -4.744 -3.353 3.369 1.00 0.00 12 GLY A CA 13
ATOM 5692 C C . GLY A 1 12 ? -5.661 -3.923 2.284 1.00 0.00 12 GLY A C 13
ATOM 5693 O O . GLY A 1 12 ? -5.892 -3.291 1.273 1.00 0.00 12 GLY A O 13
ATOM 5697 N N . PRO A 1 13 ? -6.151 -5.107 2.532 1.00 0.00 13 PRO A N 13
ATOM 5698 C CA . PRO A 1 13 ? -7.053 -5.778 1.563 1.00 0.00 13 PRO A CA 13
ATOM 5699 C C . PRO A 1 13 ? -8.439 -5.123 1.570 1.00 0.00 13 PRO A C 13
ATOM 5700 O O . PRO A 1 13 ? -9.291 -5.445 0.766 1.00 0.00 13 PRO A O 13
ATOM 5711 N N . TRP A 1 14 ? -8.671 -4.207 2.470 1.00 0.00 14 TRP A N 13
ATOM 5712 C CA . TRP A 1 14 ? -10.003 -3.536 2.524 1.00 0.00 14 TRP A CA 13
ATOM 5713 C C . TRP A 1 14 ? -9.828 -2.016 2.567 1.00 0.00 14 TRP A C 13
ATOM 5714 O O . TRP A 1 14 ? -10.780 -1.275 2.714 1.00 0.00 14 TRP A O 13
ATOM 5735 N N . GLU A 1 15 ? -8.618 -1.548 2.439 1.00 0.00 15 GLU A N 13
ATOM 5736 C CA . GLU A 1 15 ? -8.377 -0.077 2.471 1.00 0.00 15 GLU A CA 13
ATOM 5737 C C . GLU A 1 15 ? -7.717 0.376 1.169 1.00 0.00 15 GLU A C 13
ATOM 5738 O O . GLU A 1 15 ? -8.273 1.146 0.411 1.00 0.00 15 GLU A O 13
ATOM 5750 N N . TRP A 1 16 ? -6.534 -0.099 0.907 1.00 0.00 16 TRP A N 13
ATOM 5751 C CA . TRP A 1 16 ? -5.829 0.298 -0.345 1.00 0.00 16 TRP A CA 13
ATOM 5752 C C . TRP A 1 16 ? -4.871 -0.811 -0.786 1.00 0.00 16 TRP A C 13
ATOM 5753 O O . TRP A 1 16 ? -4.095 -1.309 0.004 1.00 0.00 16 TRP A O 13
ATOM 5774 N N . PRO A 1 17 ? -4.953 -1.157 -2.043 1.00 0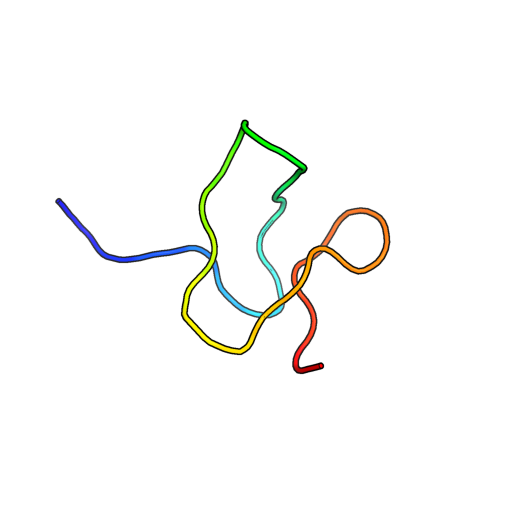.00 17 PRO A N 13
ATOM 5775 C CA . PRO A 1 17 ? -4.074 -2.216 -2.600 1.00 0.00 17 PRO A CA 13
ATOM 5776 C C . PRO A 1 17 ? -2.626 -1.723 -2.657 1.00 0.00 17 PRO A C 13
ATOM 5777 O O . PRO A 1 17 ? -2.361 -0.542 -2.565 1.00 0.00 17 PRO A O 13
ATOM 5788 N N . CYS A 1 18 ? -1.686 -2.615 -2.806 1.00 0.00 18 CYS A N 13
ATOM 5789 C CA . CYS A 1 18 ? -0.257 -2.187 -2.863 1.00 0.00 18 CYS A CA 13
ATOM 5790 C C . CYS A 1 18 ? 0.254 -2.230 -4.307 1.00 0.00 18 CYS A C 13
ATOM 5791 O O . CYS A 1 18 ? -0.031 -3.148 -5.050 1.00 0.00 18 CYS A O 13
ATOM 5798 N N . CYS A 1 19 ? 1.005 -1.241 -4.708 1.00 0.00 19 CYS A N 13
ATOM 5799 C CA . CYS A 1 19 ? 1.536 -1.219 -6.102 1.00 0.00 19 CYS A CA 13
ATOM 5800 C C . CYS A 1 19 ? 2.304 -2.509 -6.404 1.00 0.00 19 CYS A C 13
ATOM 5801 O O . CYS A 1 19 ? 2.292 -3.447 -5.631 1.00 0.00 19 CYS A O 13
ATOM 5808 N N . SER A 1 20 ? 2.971 -2.560 -7.525 1.00 0.00 20 SER A N 13
ATOM 5809 C CA . SER A 1 20 ? 3.742 -3.785 -7.883 1.00 0.00 20 SER A CA 13
ATOM 5810 C C . SER A 1 20 ? 5.149 -3.718 -7.281 1.00 0.00 20 SER A C 13
ATOM 5811 O O . SER A 1 20 ? 5.880 -2.771 -7.494 1.00 0.00 20 SER A O 13
ATOM 5819 N N . GLY A 1 21 ? 5.532 -4.713 -6.528 1.00 0.00 21 GLY A N 13
ATOM 5820 C CA . GLY A 1 21 ? 6.887 -4.701 -5.912 1.00 0.00 21 GLY A CA 13
ATOM 5821 C C . GLY A 1 21 ? 6.771 -4.315 -4.437 1.00 0.00 21 GLY A C 13
ATOM 5822 O O . GLY A 1 21 ? 7.721 -4.403 -3.685 1.00 0.00 21 GLY A O 13
ATOM 5826 N N . LEU A 1 22 ? 5.612 -3.886 -4.016 1.00 0.00 22 LEU A N 13
ATOM 5827 C CA . LEU A 1 22 ? 5.434 -3.494 -2.587 1.00 0.00 22 LEU A CA 13
ATOM 5828 C C . LEU A 1 22 ? 4.432 -4.426 -1.903 1.00 0.00 22 LEU A C 13
ATOM 5829 O O . LEU A 1 22 ? 3.464 -4.856 -2.498 1.00 0.00 22 LEU A O 13
ATOM 5845 N N . LYS A 1 23 ? 4.653 -4.740 -0.656 1.00 0.00 23 LYS A N 13
ATOM 5846 C CA . LYS A 1 23 ? 3.708 -5.640 0.064 1.00 0.00 23 LYS A CA 13
ATOM 5847 C C . LYS A 1 23 ? 3.273 -5.001 1.386 1.00 0.00 23 LYS A C 13
ATOM 5848 O O . LYS A 1 23 ? 4.087 -4.670 2.225 1.00 0.00 23 LYS A O 13
ATOM 5867 N N . CYS A 1 24 ? 1.994 -4.827 1.578 1.00 0.00 24 CYS A N 13
ATOM 5868 C CA . CYS A 1 24 ? 1.510 -4.213 2.848 1.00 0.00 24 CYS A CA 13
ATOM 5869 C C . CYS A 1 24 ? 2.115 -4.954 4.043 1.00 0.00 24 CYS A C 13
ATOM 5870 O O . CYS A 1 24 ? 1.681 -6.031 4.401 1.00 0.00 24 CYS A O 13
ATOM 5877 N N . ASP A 1 25 ? 3.120 -4.392 4.658 1.00 0.00 25 ASP A N 13
ATOM 5878 C CA . ASP A 1 25 ? 3.753 -5.078 5.822 1.00 0.00 25 ASP A CA 13
ATOM 5879 C C . ASP A 1 25 ? 3.004 -4.751 7.115 1.00 0.00 25 ASP A C 13
ATOM 5880 O O . ASP A 1 25 ? 3.585 -4.304 8.084 1.00 0.00 25 ASP A O 13
ATOM 5889 N N . GLY A 1 26 ? 1.719 -4.976 7.143 1.00 0.00 26 GLY A N 13
ATOM 5890 C CA . GLY A 1 26 ? 0.941 -4.683 8.378 1.00 0.00 26 GLY A CA 13
ATOM 5891 C C . GLY A 1 26 ? -0.008 -3.513 8.123 1.00 0.00 26 GLY A C 13
ATOM 5892 O O . GLY A 1 26 ? -1.213 -3.663 8.141 1.00 0.00 26 GLY A O 13
ATOM 5896 N N . SER A 1 27 ? 0.524 -2.343 7.889 1.00 0.00 27 SER A N 13
ATOM 5897 C CA . SER A 1 27 ? -0.360 -1.166 7.641 1.00 0.00 27 SER A CA 13
ATOM 5898 C C . SER A 1 27 ? 0.313 -0.163 6.697 1.00 0.00 27 SER A C 13
ATOM 5899 O O . SER A 1 27 ? -0.174 0.930 6.501 1.00 0.00 27 SER A O 13
ATOM 5907 N N . GLU A 1 28 ? 1.424 -0.516 6.113 1.00 0.00 28 GLU A N 13
ATOM 5908 C CA . GLU A 1 28 ? 2.107 0.436 5.191 1.00 0.00 28 GLU A CA 13
ATOM 5909 C C . GLU A 1 28 ? 2.800 -0.321 4.056 1.00 0.00 28 GLU A C 13
ATOM 5910 O O . GLU A 1 28 ? 3.624 -1.184 4.285 1.00 0.00 28 GLU A O 13
ATOM 5922 N N . CYS A 1 29 ? 2.473 -0.003 2.834 1.00 0.00 29 CYS A N 13
ATOM 5923 C CA . CYS A 1 29 ? 3.116 -0.704 1.686 1.00 0.00 29 CYS A CA 13
ATOM 5924 C C . CYS A 1 29 ? 4.640 -0.598 1.794 1.00 0.00 29 CYS A C 13
ATOM 5925 O O . CYS A 1 29 ? 5.214 0.453 1.594 1.00 0.00 29 CYS A O 13
ATOM 5932 N N . HIS A 1 30 ? 5.300 -1.678 2.115 1.00 0.00 30 HIS A N 13
ATOM 5933 C CA . HIS A 1 30 ? 6.786 -1.633 2.241 1.00 0.00 30 HIS A CA 13
ATOM 5934 C C . HIS A 1 30 ? 7.450 -2.137 0.956 1.00 0.00 30 HIS A C 13
ATOM 5935 O O . HIS A 1 30 ? 6.820 -2.785 0.144 1.00 0.00 30 HIS A O 13
ATOM 5949 N N . PRO A 1 31 ? 8.710 -1.820 0.822 1.00 0.00 31 PRO A N 13
ATOM 5950 C CA . PRO A 1 31 ? 9.482 -2.244 -0.374 1.00 0.00 31 PRO A CA 13
ATOM 5951 C C . PRO A 1 31 ? 9.811 -3.740 -0.305 1.00 0.00 31 PRO A C 13
ATOM 5952 O O . PRO A 1 31 ? 10.836 -4.125 0.217 1.00 0.00 31 PRO A O 13
ATOM 5963 N N . GLN A 1 32 ? 8.940 -4.567 -0.841 1.00 0.00 32 GLN A N 13
ATOM 5964 C CA . GLN A 1 32 ? 9.152 -6.056 -0.840 1.00 0.00 32 GLN A CA 13
ATOM 5965 C C . GLN A 1 32 ? 10.141 -6.497 0.245 1.00 0.00 32 GLN A C 13
ATOM 5966 O O . GLN A 1 32 ? 10.044 -5.990 1.350 1.00 0.00 32 GLN A O 13
ATOM 5981 N N . TRP A 1 1 ? 5.971 2.807 -6.489 1.00 0.00 1 TRP A N 14
ATOM 5982 C CA . TRP A 1 1 ? 6.893 3.797 -7.116 1.00 0.00 1 TRP A CA 14
ATOM 5983 C C . TRP A 1 1 ? 6.539 3.987 -8.593 1.00 0.00 1 TRP A C 14
ATOM 5984 O O . TRP A 1 1 ? 7.253 3.554 -9.475 1.00 0.00 1 TRP A O 14
ATOM 6007 N N . LEU A 1 2 ? 5.437 4.632 -8.868 1.00 0.00 2 LEU A N 14
ATOM 6008 C CA . LEU A 1 2 ? 5.034 4.852 -10.288 1.00 0.00 2 LEU A CA 14
ATOM 6009 C C . LEU A 1 2 ? 3.636 5.475 -10.355 1.00 0.00 2 LEU A C 14
ATOM 6010 O O . LEU A 1 2 ? 3.299 6.168 -11.295 1.00 0.00 2 LEU A O 14
ATOM 6026 N N . GLY A 1 3 ? 2.820 5.229 -9.367 1.00 0.00 3 GLY A N 14
ATOM 6027 C CA . GLY A 1 3 ? 1.443 5.802 -9.372 1.00 0.00 3 GLY A CA 14
ATOM 6028 C C . GLY A 1 3 ? 0.520 4.890 -8.564 1.00 0.00 3 GLY A C 14
ATOM 6029 O O . GLY A 1 3 ? -0.561 4.542 -8.996 1.00 0.00 3 GLY A O 14
ATOM 6033 N N . CYS A 1 4 ? 0.943 4.497 -7.396 1.00 0.00 4 CYS A N 14
ATOM 6034 C CA . CYS A 1 4 ? 0.102 3.602 -6.555 1.00 0.00 4 CYS A CA 14
ATOM 6035 C C . CYS A 1 4 ? 0.558 3.690 -5.098 1.00 0.00 4 CYS A C 14
ATOM 6036 O O . CYS A 1 4 ? 1.314 4.567 -4.729 1.00 0.00 4 CYS A O 14
ATOM 6043 N N . ALA A 1 5 ? 0.114 2.792 -4.267 1.00 0.00 5 ALA A N 14
ATOM 6044 C CA . ALA A 1 5 ? 0.536 2.838 -2.839 1.00 0.00 5 ALA A CA 14
ATOM 6045 C C . ALA A 1 5 ? 2.054 2.673 -2.737 1.00 0.00 5 ALA A C 14
ATOM 6046 O O . ALA A 1 5 ? 2.579 1.581 -2.841 1.00 0.00 5 ALA A O 14
ATOM 6053 N N . ARG A 1 6 ? 2.764 3.748 -2.535 1.00 0.00 6 ARG A N 14
ATOM 6054 C CA . ARG A 1 6 ? 4.247 3.648 -2.429 1.00 0.00 6 ARG A CA 14
ATOM 6055 C C . ARG A 1 6 ? 4.650 3.173 -1.030 1.00 0.00 6 ARG A C 14
ATOM 6056 O O . ARG A 1 6 ? 3.900 2.498 -0.353 1.00 0.00 6 ARG A O 14
ATOM 6077 N N . VAL A 1 7 ? 5.828 3.522 -0.593 1.00 0.00 7 VAL A N 14
ATOM 6078 C CA . VAL A 1 7 ? 6.281 3.090 0.760 1.00 0.00 7 VAL A CA 14
ATOM 6079 C C . VAL A 1 7 ? 5.874 4.127 1.807 1.00 0.00 7 VAL A C 14
ATOM 6080 O O . VAL A 1 7 ? 6.704 4.701 2.484 1.00 0.00 7 VAL A O 14
ATOM 6093 N N . LYS A 1 8 ? 4.599 4.359 1.949 1.00 0.00 8 LYS A N 14
ATOM 6094 C CA . LYS A 1 8 ? 4.117 5.340 2.947 1.00 0.00 8 LYS A CA 14
ATOM 6095 C C . LYS A 1 8 ? 2.601 5.504 2.830 1.00 0.00 8 LYS A C 14
ATOM 6096 O O . LYS A 1 8 ? 2.063 6.572 3.047 1.00 0.00 8 LYS A O 14
ATOM 6115 N N . GLU A 1 9 ? 1.907 4.453 2.490 1.00 0.00 9 GLU A N 14
ATOM 6116 C CA . GLU A 1 9 ? 0.426 4.548 2.360 1.00 0.00 9 GLU A CA 14
ATOM 6117 C C . GLU A 1 9 ? -0.248 3.463 3.184 1.00 0.00 9 GLU A C 14
ATOM 6118 O O . GLU A 1 9 ? 0.096 2.298 3.119 1.00 0.00 9 GLU A O 14
ATOM 6130 N N . ALA A 1 10 ? -1.207 3.854 3.963 1.00 0.00 10 ALA A N 14
ATOM 6131 C CA . ALA A 1 10 ? -1.932 2.887 4.818 1.00 0.00 10 ALA A CA 14
ATOM 6132 C C . ALA A 1 10 ? -2.706 1.883 3.959 1.00 0.00 10 ALA A C 14
ATOM 6133 O O . ALA A 1 10 ? -3.806 2.153 3.516 1.00 0.00 10 ALA A O 14
ATOM 6140 N N . CYS A 1 11 ? -2.149 0.726 3.724 1.00 0.00 11 CYS A N 14
ATOM 6141 C CA . CYS A 1 11 ? -2.868 -0.288 2.897 1.00 0.00 11 CYS A CA 14
ATOM 6142 C C . CYS A 1 11 ? -3.300 -1.471 3.777 1.00 0.00 11 CYS A C 14
ATOM 6143 O O . CYS A 1 11 ? -2.572 -2.423 3.967 1.00 0.00 11 CYS A O 14
ATOM 6150 N N . GLY A 1 12 ? -4.483 -1.406 4.325 1.00 0.00 12 GLY A N 14
ATOM 6151 C CA . GLY A 1 12 ? -4.966 -2.514 5.202 1.00 0.00 12 GLY A CA 14
ATOM 6152 C C . GLY A 1 12 ? -4.945 -3.837 4.434 1.00 0.00 12 GLY A C 14
ATOM 6153 O O . GLY A 1 12 ? -4.215 -3.990 3.475 1.00 0.00 12 GLY A O 14
ATOM 6157 N N . PRO A 1 13 ? -5.755 -4.754 4.891 1.00 0.00 13 PRO A N 14
ATOM 6158 C CA . PRO A 1 13 ? -5.838 -6.087 4.247 1.00 0.00 13 PRO A CA 14
ATOM 6159 C C . PRO A 1 13 ? -6.529 -5.981 2.886 1.00 0.00 13 PRO A C 14
ATOM 6160 O O . PRO A 1 13 ? -6.297 -6.776 1.998 1.00 0.00 13 PRO A O 14
ATOM 6171 N N . TRP A 1 14 ? -7.373 -5.002 2.715 1.00 0.00 14 TRP A N 14
ATOM 6172 C CA . TRP A 1 14 ? -8.072 -4.846 1.408 1.00 0.00 14 TRP A CA 14
ATOM 6173 C C . TRP A 1 14 ? -8.597 -3.416 1.255 1.00 0.00 14 TRP A C 14
ATOM 6174 O O . TRP A 1 14 ? -9.642 -3.187 0.678 1.00 0.00 14 TRP A O 14
ATOM 6195 N N . GLU A 1 15 ? -7.873 -2.455 1.757 1.00 0.00 15 GLU A N 14
ATOM 6196 C CA . GLU A 1 15 ? -8.325 -1.040 1.631 1.00 0.00 15 GLU A CA 14
ATOM 6197 C C . GLU A 1 15 ? -7.990 -0.516 0.235 1.00 0.00 15 GLU A C 14
ATOM 6198 O O . GLU A 1 15 ? -8.853 -0.358 -0.606 1.00 0.00 15 GLU A O 14
ATOM 6210 N N . TRP A 1 16 ? -6.740 -0.258 -0.017 1.00 0.00 16 TRP A N 14
ATOM 6211 C CA . TRP A 1 16 ? -6.337 0.244 -1.360 1.00 0.00 16 TRP A CA 14
ATOM 6212 C C . TRP A 1 16 ? -5.404 -0.762 -2.034 1.00 0.00 16 TRP A C 14
ATOM 6213 O O . TRP A 1 16 ? -4.615 -1.413 -1.379 1.00 0.00 16 TRP A O 14
ATOM 6234 N N . PRO A 1 17 ? -5.530 -0.856 -3.327 1.00 0.00 17 PRO A N 14
ATOM 6235 C CA . PRO A 1 17 ? -4.688 -1.793 -4.109 1.00 0.00 17 PRO A CA 14
ATOM 6236 C C . PRO A 1 17 ? -3.242 -1.295 -4.157 1.00 0.00 17 PRO A C 14
ATOM 6237 O O . PRO A 1 17 ? -2.903 -0.414 -4.922 1.00 0.00 17 PRO A O 14
ATOM 6248 N N . CYS A 1 18 ? -2.389 -1.850 -3.341 1.00 0.00 18 CYS A N 14
ATOM 6249 C CA . CYS A 1 18 ? -0.965 -1.409 -3.333 1.00 0.00 18 CYS A CA 14
ATOM 6250 C C . CYS A 1 18 ? -0.322 -1.661 -4.699 1.00 0.00 18 CYS A C 14
ATOM 6251 O O . CYS A 1 18 ? -0.865 -2.360 -5.530 1.00 0.00 18 CYS A O 14
ATOM 6258 N N . CYS A 1 19 ? 0.833 -1.096 -4.939 1.00 0.00 19 CYS A N 14
ATOM 6259 C CA . CYS A 1 19 ? 1.507 -1.308 -6.253 1.00 0.00 19 CYS A CA 14
ATOM 6260 C C . CYS A 1 19 ? 1.630 -2.805 -6.544 1.00 0.00 19 CYS A C 14
ATOM 6261 O O . CYS A 1 19 ? 1.056 -3.630 -5.860 1.00 0.00 19 CYS A O 14
ATOM 6268 N N . SER A 1 20 ? 2.378 -3.167 -7.550 1.00 0.00 20 SER A N 14
ATOM 6269 C CA . SER A 1 20 ? 2.536 -4.613 -7.872 1.00 0.00 20 SER A CA 14
ATOM 6270 C C . SER A 1 20 ? 3.732 -5.189 -7.120 1.00 0.00 20 SER A C 14
ATOM 6271 O O . SER A 1 20 ? 3.665 -6.261 -6.553 1.00 0.00 20 SER A O 14
ATOM 6279 N N . GLY A 1 21 ? 4.821 -4.481 -7.101 1.00 0.00 21 GLY A N 14
ATOM 6280 C CA . GLY A 1 21 ? 6.017 -4.980 -6.374 1.00 0.00 21 GLY A CA 14
ATOM 6281 C C . GLY A 1 21 ? 5.968 -4.471 -4.934 1.00 0.00 21 GLY A C 14
ATOM 6282 O O . GLY A 1 21 ? 6.985 -4.279 -4.300 1.00 0.00 21 GLY A O 14
ATOM 6286 N N . LEU A 1 22 ? 4.789 -4.240 -4.414 1.00 0.00 22 LEU A N 14
ATOM 6287 C CA . LEU A 1 22 ? 4.688 -3.732 -3.013 1.00 0.00 22 LEU A CA 14
ATOM 6288 C C . LEU A 1 22 ? 3.660 -4.536 -2.214 1.00 0.00 22 LEU A C 14
ATOM 6289 O O . LEU A 1 22 ? 2.610 -4.893 -2.709 1.00 0.00 22 LEU A O 14
ATOM 6305 N N . LYS A 1 23 ? 3.955 -4.806 -0.973 1.00 0.00 23 LYS A N 14
ATOM 6306 C CA . LYS A 1 23 ? 3.005 -5.569 -0.120 1.00 0.00 23 LYS A CA 14
ATOM 6307 C C . LYS A 1 23 ? 2.628 -4.720 1.096 1.00 0.00 23 LYS A C 14
ATOM 6308 O O . LYS A 1 23 ? 2.953 -3.553 1.164 1.00 0.00 23 LYS A O 14
ATOM 6327 N N . CYS A 1 24 ? 1.953 -5.286 2.056 1.00 0.00 24 CYS A N 14
ATOM 6328 C CA . CYS A 1 24 ? 1.575 -4.487 3.258 1.00 0.00 24 CYS A CA 14
ATOM 6329 C C . CYS A 1 24 ? 2.107 -5.161 4.526 1.00 0.00 24 CYS A C 14
ATOM 6330 O O . CYS A 1 24 ? 1.552 -6.128 5.007 1.00 0.00 24 CYS A O 14
ATOM 6337 N N . ASP A 1 25 ? 3.182 -4.656 5.069 1.00 0.00 25 ASP A N 14
ATOM 6338 C CA . ASP A 1 25 ? 3.752 -5.266 6.305 1.00 0.00 25 ASP A CA 14
ATOM 6339 C C . ASP A 1 25 ? 3.035 -4.723 7.543 1.00 0.00 25 ASP A C 14
ATOM 6340 O O . ASP A 1 25 ? 3.616 -4.029 8.355 1.00 0.00 25 ASP A O 14
ATOM 6349 N N . GLY A 1 26 ? 1.776 -5.029 7.690 1.00 0.00 26 GLY A N 14
ATOM 6350 C CA . GLY A 1 26 ? 1.017 -4.530 8.868 1.00 0.00 26 GLY A CA 14
ATOM 6351 C C . GLY A 1 26 ? 0.000 -3.492 8.399 1.00 0.00 26 GLY A C 14
ATOM 6352 O O . GLY A 1 26 ? -1.193 -3.721 8.418 1.00 0.00 26 GLY A O 14
ATOM 6356 N N . SER A 1 27 ? 0.464 -2.351 7.971 1.00 0.00 27 SER A N 14
ATOM 6357 C CA . SER A 1 27 ? -0.479 -1.299 7.493 1.00 0.00 27 SER A CA 14
ATOM 6358 C C . SER A 1 27 ? 0.226 -0.313 6.551 1.00 0.00 27 SER A C 14
ATOM 6359 O O . SER A 1 27 ? -0.311 0.722 6.220 1.00 0.00 27 SER A O 14
ATOM 6367 N N . GLU A 1 28 ? 1.418 -0.620 6.108 1.00 0.00 28 GLU A N 14
ATOM 6368 C CA . GLU A 1 28 ? 2.128 0.317 5.187 1.00 0.00 28 GLU A CA 14
ATOM 6369 C C . GLU A 1 28 ? 2.638 -0.440 3.959 1.00 0.00 28 GLU A C 14
ATOM 6370 O O . GLU A 1 28 ? 3.219 -1.502 4.066 1.00 0.00 28 GLU A O 14
ATOM 6382 N N . CYS A 1 29 ? 2.422 0.098 2.791 1.00 0.00 29 CYS A N 14
ATOM 6383 C CA . CYS A 1 29 ? 2.888 -0.592 1.553 1.00 0.00 29 CYS A CA 14
ATOM 6384 C C . CYS A 1 29 ? 4.415 -0.696 1.536 1.00 0.00 29 CYS A C 14
ATOM 6385 O O . CYS A 1 29 ? 5.101 0.215 1.126 1.00 0.00 29 CYS A O 14
ATOM 6392 N N . HIS A 1 30 ? 4.953 -1.802 1.974 1.00 0.00 30 HIS A N 14
ATOM 6393 C CA . HIS A 1 30 ? 6.437 -1.957 1.978 1.00 0.00 30 HIS A CA 14
ATOM 6394 C C . HIS A 1 30 ? 6.917 -2.525 0.641 1.00 0.00 30 HIS A C 14
ATOM 6395 O O . HIS A 1 30 ? 6.122 -2.928 -0.185 1.00 0.00 30 HIS A O 14
ATOM 6409 N N . PRO A 1 31 ? 8.211 -2.539 0.475 1.00 0.00 31 PRO A N 14
ATOM 6410 C CA . PRO A 1 31 ? 8.815 -3.065 -0.772 1.00 0.00 31 PRO A CA 14
ATOM 6411 C C . PRO A 1 31 ? 8.768 -4.597 -0.780 1.00 0.00 31 PRO A C 14
ATOM 6412 O O . PRO A 1 31 ? 9.409 -5.251 0.018 1.00 0.00 31 PRO A O 14
ATOM 6423 N N . GLN A 1 32 ? 8.012 -5.170 -1.675 1.00 0.00 32 GLN A N 14
ATOM 6424 C CA . GLN A 1 32 ? 7.921 -6.660 -1.734 1.00 0.00 32 GLN A CA 14
ATOM 6425 C C . GLN A 1 32 ? 7.459 -7.216 -0.386 1.00 0.00 32 GLN A C 14
ATOM 6426 O O . GLN A 1 32 ? 7.415 -8.428 -0.250 1.00 0.00 32 GLN A O 14
ATOM 6441 N N . TRP A 1 1 ? -8.490 10.968 -6.700 1.00 0.00 1 TRP A N 15
ATOM 6442 C CA . TRP A 1 1 ? -8.215 9.570 -7.142 1.00 0.00 1 TRP A CA 15
ATOM 6443 C C . TRP A 1 1 ? -6.805 9.150 -6.721 1.00 0.00 1 TRP A C 15
ATOM 6444 O O . TRP A 1 1 ? -5.831 9.803 -7.039 1.00 0.00 1 TRP A O 15
ATOM 6467 N N . LEU A 1 2 ? -6.689 8.064 -6.007 1.00 0.00 2 LEU A N 15
ATOM 6468 C CA . LEU A 1 2 ? -5.341 7.604 -5.565 1.00 0.00 2 LEU A CA 15
ATOM 6469 C C . LEU A 1 2 ? -4.922 6.360 -6.353 1.00 0.00 2 LEU A C 15
ATOM 6470 O O . LEU A 1 2 ? -5.654 5.394 -6.442 1.00 0.00 2 LEU A O 15
ATOM 6486 N N . GLY A 1 3 ? -3.750 6.376 -6.927 1.00 0.00 3 GLY A N 15
ATOM 6487 C CA . GLY A 1 3 ? -3.286 5.195 -7.709 1.00 0.00 3 GLY A CA 15
ATOM 6488 C C . GLY A 1 3 ? -3.146 3.989 -6.779 1.00 0.00 3 GLY A C 15
ATOM 6489 O O . GLY A 1 3 ? -4.111 3.319 -6.467 1.00 0.00 3 GLY A O 15
ATOM 6493 N N . CYS A 1 4 ? -1.953 3.708 -6.332 1.00 0.00 4 CYS A N 15
ATOM 6494 C CA . CYS A 1 4 ? -1.753 2.546 -5.421 1.00 0.00 4 CYS A CA 15
ATOM 6495 C C . CYS A 1 4 ? -0.964 2.980 -4.184 1.00 0.00 4 CYS A C 15
ATOM 6496 O O . CYS A 1 4 ? -0.462 4.084 -4.113 1.00 0.00 4 CYS A O 15
ATOM 6503 N N . ALA A 1 5 ? -0.849 2.120 -3.210 1.00 0.00 5 ALA A N 15
ATOM 6504 C CA . ALA A 1 5 ? -0.090 2.487 -1.982 1.00 0.00 5 ALA A CA 15
ATOM 6505 C C . ALA A 1 5 ? 1.406 2.243 -2.194 1.00 0.00 5 ALA A C 15
ATOM 6506 O O . ALA A 1 5 ? 1.851 1.119 -2.318 1.00 0.00 5 ALA A O 15
ATOM 6513 N N . ARG A 1 6 ? 2.183 3.288 -2.240 1.00 0.00 6 ARG A N 15
ATOM 6514 C CA . ARG A 1 6 ? 3.650 3.122 -2.448 1.00 0.00 6 ARG A CA 15
ATOM 6515 C C . ARG A 1 6 ? 4.330 2.734 -1.129 1.00 0.00 6 ARG A C 15
ATOM 6516 O O . ARG A 1 6 ? 3.735 2.099 -0.283 1.00 0.00 6 ARG A O 15
ATOM 6537 N N . VAL A 1 7 ? 5.570 3.103 -0.950 1.00 0.00 7 VAL A N 15
ATOM 6538 C CA . VAL A 1 7 ? 6.279 2.748 0.315 1.00 0.00 7 VAL A CA 15
ATOM 6539 C C . VAL A 1 7 ? 5.959 3.770 1.413 1.00 0.00 7 VAL A C 15
ATOM 6540 O O . VAL A 1 7 ? 6.842 4.274 2.078 1.00 0.00 7 VAL A O 15
ATOM 6553 N N . LYS A 1 8 ? 4.702 4.064 1.615 1.00 0.00 8 LYS A N 15
ATOM 6554 C CA . LYS A 1 8 ? 4.307 5.032 2.667 1.00 0.00 8 LYS A CA 15
ATOM 6555 C C . LYS A 1 8 ? 2.804 5.312 2.580 1.00 0.00 8 LYS A C 15
ATOM 6556 O O . LYS A 1 8 ? 2.349 6.409 2.840 1.00 0.00 8 LYS A O 15
ATOM 6575 N N . GLU A 1 9 ? 2.030 4.325 2.216 1.00 0.00 9 GLU A N 15
ATOM 6576 C CA . GLU A 1 9 ? 0.556 4.527 2.109 1.00 0.00 9 GLU A CA 15
ATOM 6577 C C . GLU A 1 9 ? -0.182 3.393 2.804 1.00 0.00 9 GLU A C 15
ATOM 6578 O O . GLU A 1 9 ? 0.198 2.241 2.733 1.00 0.00 9 GLU A O 15
ATOM 6590 N N . ALA A 1 10 ? -1.234 3.727 3.481 1.00 0.00 10 ALA A N 15
ATOM 6591 C CA . ALA A 1 10 ? -2.024 2.704 4.203 1.00 0.00 10 ALA A CA 15
ATOM 6592 C C . ALA A 1 10 ? -2.782 1.816 3.211 1.00 0.00 10 ALA A C 15
ATOM 6593 O O . ALA A 1 10 ? -3.743 2.236 2.596 1.00 0.00 10 ALA A O 15
ATOM 6600 N N . CYS A 1 11 ? -2.356 0.593 3.050 1.00 0.00 11 CYS A N 15
ATOM 6601 C CA . CYS A 1 11 ? -3.050 -0.321 2.097 1.00 0.00 11 CYS A CA 15
ATOM 6602 C C . CYS A 1 11 ? -4.242 -0.996 2.781 1.00 0.00 11 CYS A C 15
ATOM 6603 O O . CYS A 1 11 ? -5.156 -1.466 2.132 1.00 0.00 11 CYS A O 15
ATOM 6610 N N . GLY A 1 12 ? -4.241 -1.046 4.085 1.00 0.00 12 GLY A N 15
ATOM 6611 C CA . GLY A 1 12 ? -5.375 -1.689 4.809 1.00 0.00 12 GLY A CA 15
ATOM 6612 C C . GLY A 1 12 ? -5.581 -3.111 4.281 1.00 0.00 12 GLY A C 15
ATOM 6613 O O . GLY A 1 12 ? -5.005 -3.493 3.282 1.00 0.00 12 GLY A O 15
ATOM 6617 N N . PRO A 1 13 ? -6.403 -3.849 4.977 1.00 0.00 13 PRO A N 15
ATOM 6618 C CA . PRO A 1 13 ? -6.696 -5.248 4.579 1.00 0.00 13 PRO A CA 15
ATOM 6619 C C . PRO A 1 13 ? -7.595 -5.277 3.338 1.00 0.00 13 PRO A C 15
ATOM 6620 O O . PRO A 1 13 ? -7.669 -6.268 2.638 1.00 0.00 13 PRO A O 15
ATOM 6631 N N . TRP A 1 14 ? -8.277 -4.200 3.059 1.00 0.00 14 TRP A N 15
ATOM 6632 C CA . TRP A 1 14 ? -9.168 -4.172 1.863 1.00 0.00 14 TRP A CA 15
ATOM 6633 C C . TRP A 1 14 ? -9.212 -2.760 1.268 1.00 0.00 14 TRP A C 15
ATOM 6634 O O . TRP A 1 14 ? -10.144 -2.395 0.581 1.00 0.00 14 TRP A O 15
ATOM 6655 N N . GLU A 1 15 ? -8.211 -1.965 1.531 1.00 0.00 15 GLU A N 15
ATOM 6656 C CA . GLU A 1 15 ? -8.197 -0.578 0.983 1.00 0.00 15 GLU A CA 15
ATOM 6657 C C . GLU A 1 15 ? -7.431 -0.542 -0.344 1.00 0.00 15 GLU A C 15
ATOM 6658 O O . GLU A 1 15 ? -7.254 -1.552 -0.995 1.00 0.00 15 GLU A O 15
ATOM 6670 N N . TRP A 1 16 ? -6.980 0.615 -0.752 1.00 0.00 16 TRP A N 15
ATOM 6671 C CA . TRP A 1 16 ? -6.228 0.714 -2.038 1.00 0.00 16 TRP A CA 15
ATOM 6672 C C . TRP A 1 16 ? -5.256 -0.460 -2.177 1.00 0.00 16 TRP A C 15
ATOM 6673 O O . TRP A 1 16 ? -4.643 -0.877 -1.215 1.00 0.00 16 TRP A O 15
ATOM 6694 N N . PRO A 1 17 ? -5.146 -0.951 -3.381 1.00 0.00 17 PRO A N 15
ATOM 6695 C CA . PRO A 1 17 ? -4.235 -2.088 -3.660 1.00 0.00 17 PRO A CA 15
ATOM 6696 C C . PRO A 1 17 ? -2.779 -1.613 -3.662 1.00 0.00 17 PRO A C 15
ATOM 6697 O O . PRO A 1 17 ? -2.431 -0.652 -4.320 1.00 0.00 17 PRO A O 15
ATOM 6708 N N . CYS A 1 18 ? -1.924 -2.279 -2.934 1.00 0.00 18 CYS A N 15
ATOM 6709 C CA . CYS A 1 18 ? -0.492 -1.863 -2.900 1.00 0.00 18 CYS A CA 15
ATOM 6710 C C . CYS A 1 18 ? 0.095 -1.874 -4.313 1.00 0.00 18 CYS A C 15
ATOM 6711 O O . CYS A 1 18 ? -0.182 -2.755 -5.103 1.00 0.00 18 CYS A O 15
ATOM 6718 N N . CYS A 1 19 ? 0.905 -0.904 -4.638 1.00 0.00 19 CYS A N 15
ATOM 6719 C CA . CYS A 1 19 ? 1.509 -0.863 -6.001 1.00 0.00 19 CYS A CA 15
ATOM 6720 C C . CYS A 1 19 ? 2.094 -2.232 -6.360 1.00 0.00 19 CYS A C 15
ATOM 6721 O O . CYS A 1 19 ? 2.118 -3.138 -5.551 1.00 0.00 19 CYS A O 15
ATOM 6728 N N . SER A 1 20 ? 2.566 -2.390 -7.566 1.00 0.00 20 SER A N 15
ATOM 6729 C CA . SER A 1 20 ? 3.149 -3.701 -7.972 1.00 0.00 20 SER A CA 15
ATOM 6730 C C . SER A 1 20 ? 4.597 -3.807 -7.487 1.00 0.00 20 SER A C 15
ATOM 6731 O O . SER A 1 20 ? 5.454 -3.044 -7.887 1.00 0.00 20 SER A O 15
ATOM 6739 N N . GLY A 1 21 ? 4.876 -4.746 -6.626 1.00 0.00 21 GLY A N 15
ATOM 6740 C CA . GLY A 1 21 ? 6.268 -4.898 -6.114 1.00 0.00 21 GLY A CA 15
ATOM 6741 C C . GLY A 1 21 ? 6.332 -4.428 -4.659 1.00 0.00 21 GLY A C 15
ATOM 6742 O O . GLY A 1 21 ? 7.378 -4.436 -4.041 1.00 0.00 21 GLY A O 15
ATOM 6746 N N . LEU A 1 22 ? 5.222 -4.017 -4.107 1.00 0.00 22 LEU A N 15
ATOM 6747 C CA . LEU A 1 22 ? 5.224 -3.547 -2.692 1.00 0.00 22 LEU A CA 15
ATOM 6748 C C . LEU A 1 22 ? 4.373 -4.479 -1.825 1.00 0.00 22 LEU A C 15
ATOM 6749 O O . LEU A 1 22 ? 3.217 -4.723 -2.108 1.00 0.00 22 LEU A O 15
ATOM 6765 N N . LYS A 1 23 ? 4.936 -5.001 -0.771 1.00 0.00 23 LYS A N 15
ATOM 6766 C CA . LYS A 1 23 ? 4.160 -5.917 0.112 1.00 0.00 23 LYS A CA 15
ATOM 6767 C C . LYS A 1 23 ? 3.906 -5.257 1.470 1.00 0.00 23 LYS A C 15
ATOM 6768 O O . LYS A 1 23 ? 4.817 -5.031 2.242 1.00 0.00 23 LYS A O 15
ATOM 6787 N N . CYS A 1 24 ? 2.673 -4.948 1.769 1.00 0.00 24 CYS A N 15
ATOM 6788 C CA . CYS A 1 24 ? 2.361 -4.305 3.078 1.00 0.00 24 CYS A CA 15
ATOM 6789 C C . CYS A 1 24 ? 2.830 -5.199 4.229 1.00 0.00 24 CYS A C 15
ATOM 6790 O O . CYS A 1 24 ? 2.323 -6.286 4.428 1.00 0.00 24 CYS A O 15
ATOM 6797 N N . ASP A 1 25 ? 3.794 -4.754 4.987 1.00 0.00 25 ASP A N 15
ATOM 6798 C CA . ASP A 1 25 ? 4.293 -5.583 6.121 1.00 0.00 25 ASP A CA 15
ATOM 6799 C C . ASP A 1 25 ? 3.471 -5.305 7.383 1.00 0.00 25 ASP A C 15
ATOM 6800 O O . ASP A 1 25 ? 4.008 -5.131 8.459 1.00 0.00 25 ASP A O 15
ATOM 6809 N N . GLY A 1 26 ? 2.173 -5.263 7.260 1.00 0.00 26 GLY A N 15
ATOM 6810 C CA . GLY A 1 26 ? 1.320 -4.996 8.452 1.00 0.00 26 GLY A CA 15
ATOM 6811 C C . GLY A 1 26 ? 0.256 -3.957 8.097 1.00 0.00 26 GLY A C 15
ATOM 6812 O O . GLY A 1 26 ? -0.925 -4.173 8.289 1.00 0.00 26 GLY A O 15
ATOM 6816 N N . SER A 1 27 ? 0.663 -2.829 7.581 1.00 0.00 27 SER A N 15
ATOM 6817 C CA . SER A 1 27 ? -0.327 -1.776 7.214 1.00 0.00 27 SER A CA 15
ATOM 6818 C C . SER A 1 27 ? 0.265 -0.834 6.166 1.00 0.00 27 SER A C 15
ATOM 6819 O O . SER A 1 27 ? -0.379 -0.480 5.198 1.00 0.00 27 SER A O 15
ATOM 6827 N N . GLU A 1 28 ? 1.488 -0.426 6.351 1.00 0.00 28 GLU A N 15
ATOM 6828 C CA . GLU A 1 28 ? 2.125 0.494 5.365 1.00 0.00 28 GLU A CA 15
ATOM 6829 C C . GLU A 1 28 ? 2.825 -0.311 4.267 1.00 0.00 28 GLU A C 15
ATOM 6830 O O . GLU A 1 28 ? 3.681 -1.131 4.533 1.00 0.00 28 GLU A O 15
ATOM 6842 N N . CYS A 1 29 ? 2.465 -0.083 3.034 1.00 0.00 29 CYS A N 15
ATOM 6843 C CA . CYS A 1 29 ? 3.107 -0.834 1.917 1.00 0.00 29 CYS A CA 15
ATOM 6844 C C . CYS A 1 29 ? 4.632 -0.766 2.037 1.00 0.00 29 CYS A C 15
ATOM 6845 O O . CYS A 1 29 ? 5.211 0.299 2.116 1.00 0.00 29 CYS A O 15
ATOM 6852 N N . HIS A 1 30 ? 5.285 -1.895 2.050 1.00 0.00 30 HIS A N 15
ATOM 6853 C CA . HIS A 1 30 ? 6.771 -1.897 2.164 1.00 0.00 30 HIS A CA 15
ATOM 6854 C C . HIS A 1 30 ? 7.395 -2.480 0.893 1.00 0.00 30 HIS A C 15
ATOM 6855 O O . HIS A 1 30 ? 6.696 -2.949 0.017 1.00 0.00 30 HIS A O 15
ATOM 6869 N N . PRO A 1 31 ? 8.698 -2.429 0.838 1.00 0.00 31 PRO A N 15
ATOM 6870 C CA . PRO A 1 31 ? 9.432 -2.958 -0.337 1.00 0.00 31 PRO A CA 15
ATOM 6871 C C . PRO A 1 31 ? 9.408 -4.490 -0.340 1.00 0.00 31 PRO A C 15
ATOM 6872 O O . PRO A 1 31 ? 9.533 -5.124 0.689 1.00 0.00 31 PRO A O 15
ATOM 6883 N N . GLN A 1 32 ? 9.248 -5.089 -1.489 1.00 0.00 32 GLN A N 15
ATOM 6884 C CA . GLN A 1 32 ? 9.217 -6.578 -1.555 1.00 0.00 32 GLN A CA 15
ATOM 6885 C C . GLN A 1 32 ? 10.453 -7.164 -0.869 1.00 0.00 32 GLN A C 15
ATOM 6886 O O . GLN A 1 32 ? 10.408 -8.327 -0.502 1.00 0.00 32 GLN A O 15
ATOM 6901 N N . TRP A 1 1 ? 2.453 5.806 -14.422 1.00 0.00 1 TRP A N 16
ATOM 6902 C CA . TRP A 1 1 ? 1.969 6.644 -13.287 1.00 0.00 1 TRP A CA 16
ATOM 6903 C C . TRP A 1 1 ? 1.754 5.776 -12.046 1.00 0.00 1 TRP A C 16
ATOM 6904 O O . TRP A 1 1 ? 1.709 4.564 -12.123 1.00 0.00 1 TRP A O 16
ATOM 6927 N N . LEU A 1 2 ? 1.620 6.386 -10.902 1.00 0.00 2 LEU A N 16
ATOM 6928 C CA . LEU A 1 2 ? 1.407 5.597 -9.658 1.00 0.00 2 LEU A CA 16
ATOM 6929 C C . LEU A 1 2 ? 0.058 4.875 -9.716 1.00 0.00 2 LEU A C 16
ATOM 6930 O O . LEU A 1 2 ? -0.035 3.751 -10.168 1.00 0.00 2 LEU A O 16
ATOM 6946 N N . GLY A 1 3 ? -0.989 5.512 -9.270 1.00 0.00 3 GLY A N 16
ATOM 6947 C CA . GLY A 1 3 ? -2.331 4.862 -9.309 1.00 0.00 3 GLY A CA 16
ATOM 6948 C C . GLY A 1 3 ? -2.389 3.731 -8.280 1.00 0.00 3 GLY A C 16
ATOM 6949 O O . GLY A 1 3 ? -3.263 2.887 -8.321 1.00 0.00 3 GLY A O 16
ATOM 6953 N N . CYS A 1 4 ? -1.468 3.703 -7.356 1.00 0.00 4 CYS A N 16
ATOM 6954 C CA . CYS A 1 4 ? -1.480 2.624 -6.329 1.00 0.00 4 CYS A CA 16
ATOM 6955 C C . CYS A 1 4 ? -0.761 3.094 -5.063 1.00 0.00 4 CYS A C 16
ATOM 6956 O O . CYS A 1 4 ? 0.044 4.004 -5.095 1.00 0.00 4 CYS A O 16
ATOM 6963 N N . ALA A 1 5 ? -1.051 2.483 -3.949 1.00 0.00 5 ALA A N 16
ATOM 6964 C CA . ALA A 1 5 ? -0.393 2.895 -2.678 1.00 0.00 5 ALA A CA 16
ATOM 6965 C C . ALA A 1 5 ? 1.123 3.010 -2.875 1.00 0.00 5 ALA A C 16
ATOM 6966 O O . ALA A 1 5 ? 1.699 2.362 -3.728 1.00 0.00 5 ALA A O 16
ATOM 6973 N N . ARG A 1 6 ? 1.773 3.834 -2.095 1.00 0.00 6 ARG A N 16
ATOM 6974 C CA . ARG A 1 6 ? 3.250 3.994 -2.240 1.00 0.00 6 ARG A CA 16
ATOM 6975 C C . ARG A 1 6 ? 3.979 3.324 -1.072 1.00 0.00 6 ARG A C 16
ATOM 6976 O O . ARG A 1 6 ? 3.400 2.572 -0.313 1.00 0.00 6 ARG A O 16
ATOM 6997 N N . VAL A 1 7 ? 5.246 3.599 -0.919 1.00 0.00 7 VAL A N 16
ATOM 6998 C CA . VAL A 1 7 ? 6.017 2.991 0.201 1.00 0.00 7 VAL A CA 16
ATOM 6999 C C . VAL A 1 7 ? 5.948 3.898 1.429 1.00 0.00 7 VAL A C 16
ATOM 7000 O O . VAL A 1 7 ? 6.948 4.404 1.897 1.00 0.00 7 VAL A O 16
ATOM 7013 N N . LYS A 1 8 ? 4.772 4.098 1.953 1.00 0.00 8 LYS A N 16
ATOM 7014 C CA . LYS A 1 8 ? 4.618 4.959 3.147 1.00 0.00 8 LYS A CA 16
ATOM 7015 C C . LYS A 1 8 ? 3.150 5.001 3.592 1.00 0.00 8 LYS A C 16
ATOM 7016 O O . LYS A 1 8 ? 2.853 5.161 4.759 1.00 0.00 8 LYS A O 16
ATOM 7035 N N . GLU A 1 9 ? 2.233 4.855 2.675 1.00 0.00 9 GLU A N 16
ATOM 7036 C CA . GLU A 1 9 ? 0.789 4.882 3.054 1.00 0.00 9 GLU A CA 16
ATOM 7037 C C . GLU A 1 9 ? 0.370 3.538 3.631 1.00 0.00 9 GLU A C 16
ATOM 7038 O O . GLU A 1 9 ? 0.946 2.508 3.343 1.00 0.00 9 GLU A O 16
ATOM 7050 N N . ALA A 1 10 ? -0.628 3.554 4.460 1.00 0.00 10 ALA A N 16
ATOM 7051 C CA . ALA A 1 10 ? -1.102 2.302 5.091 1.00 0.00 10 ALA A CA 16
ATOM 7052 C C . ALA A 1 10 ? -2.192 1.649 4.235 1.00 0.00 10 ALA A C 16
ATOM 7053 O O . ALA A 1 10 ? -3.149 2.285 3.841 1.00 0.00 10 ALA A O 16
ATOM 7060 N N . CYS A 1 11 ? -2.052 0.384 3.941 1.00 0.00 11 CYS A N 16
ATOM 7061 C CA . CYS A 1 11 ? -3.080 -0.304 3.108 1.00 0.00 11 CYS A CA 16
ATOM 7062 C C . CYS A 1 11 ? -3.847 -1.333 3.950 1.00 0.00 11 CYS A C 16
ATOM 7063 O O . CYS A 1 11 ? -3.270 -2.066 4.728 1.00 0.00 11 CYS A O 16
ATOM 7070 N N . GLY A 1 12 ? -5.141 -1.395 3.797 1.00 0.00 12 GLY A N 16
ATOM 7071 C CA . GLY A 1 12 ? -5.937 -2.379 4.584 1.00 0.00 12 GLY A CA 16
ATOM 7072 C C . GLY A 1 12 ? -6.346 -3.543 3.680 1.00 0.00 12 GLY A C 16
ATOM 7073 O O . GLY A 1 12 ? -5.842 -3.684 2.584 1.00 0.00 12 GLY A O 16
ATOM 7077 N N . PRO A 1 13 ? -7.253 -4.340 4.174 1.00 0.00 13 PRO A N 16
ATOM 7078 C CA . PRO A 1 13 ? -7.744 -5.511 3.404 1.00 0.00 13 PRO A CA 16
ATOM 7079 C C . PRO A 1 13 ? -8.621 -5.057 2.234 1.00 0.00 13 PRO A C 16
ATOM 7080 O O . PRO A 1 13 ? -8.353 -5.361 1.088 1.00 0.00 13 PRO A O 16
ATOM 7091 N N . TRP A 1 14 ? -9.666 -4.335 2.516 1.00 0.00 14 TRP A N 16
ATOM 7092 C CA . TRP A 1 14 ? -10.565 -3.862 1.423 1.00 0.00 14 TRP A CA 16
ATOM 7093 C C . TRP A 1 14 ? -10.349 -2.367 1.168 1.00 0.00 14 TRP A C 16
ATOM 7094 O O . TRP A 1 14 ? -11.290 -1.611 1.020 1.00 0.00 14 TRP A O 16
ATOM 7115 N N . GLU A 1 15 ? -9.118 -1.933 1.122 1.00 0.00 15 GLU A N 16
ATOM 7116 C CA . GLU A 1 15 ? -8.847 -0.485 0.882 1.00 0.00 15 GLU A CA 16
ATOM 7117 C C . GLU A 1 15 ? -8.368 -0.260 -0.554 1.00 0.00 15 GLU A C 16
ATOM 7118 O O . GLU A 1 15 ? -9.150 -0.004 -1.448 1.00 0.00 15 GLU A O 16
ATOM 7130 N N . TRP A 1 16 ? -7.086 -0.348 -0.779 1.00 0.00 16 TRP A N 16
ATOM 7131 C CA . TRP A 1 16 ? -6.548 -0.135 -2.157 1.00 0.00 16 TRP A CA 16
ATOM 7132 C C . TRP A 1 16 ? -5.322 -1.025 -2.384 1.00 0.00 16 TRP A C 16
ATOM 7133 O O . TRP A 1 16 ? -4.524 -1.222 -1.490 1.00 0.00 16 TRP A O 16
ATOM 7154 N N . PRO A 1 17 ? -5.217 -1.532 -3.582 1.00 0.00 17 PRO A N 16
ATOM 7155 C CA . PRO A 1 17 ? -4.076 -2.412 -3.940 1.00 0.00 17 PRO A CA 16
ATOM 7156 C C . PRO A 1 17 ? -2.785 -1.597 -4.059 1.00 0.00 17 PRO A C 16
ATOM 7157 O O . PRO A 1 17 ? -2.753 -0.552 -4.678 1.00 0.00 17 PRO A O 16
ATOM 7168 N N . CYS A 1 18 ? -1.721 -2.070 -3.469 1.00 0.00 18 CYS A N 16
ATOM 7169 C CA . CYS A 1 18 ? -0.430 -1.326 -3.547 1.00 0.00 18 CYS A CA 16
ATOM 7170 C C . CYS A 1 18 ? 0.236 -1.569 -4.903 1.00 0.00 18 CYS A C 16
ATOM 7171 O O . CYS A 1 18 ? -0.014 -2.562 -5.554 1.00 0.00 18 CYS A O 16
ATOM 7178 N N . CYS A 1 19 ? 1.086 -0.676 -5.334 1.00 0.00 19 CYS A N 16
ATOM 7179 C CA . CYS A 1 19 ? 1.761 -0.878 -6.649 1.00 0.00 19 CYS A CA 16
ATOM 7180 C C . CYS A 1 19 ? 2.346 -2.293 -6.718 1.00 0.00 19 CYS A C 16
ATOM 7181 O O . CYS A 1 19 ? 2.844 -2.816 -5.740 1.00 0.00 19 CYS A O 16
ATOM 7188 N N . SER A 1 20 ? 2.289 -2.919 -7.862 1.00 0.00 20 SER A N 16
ATOM 7189 C CA . SER A 1 20 ? 2.843 -4.301 -7.983 1.00 0.00 20 SER A CA 16
ATOM 7190 C C . SER A 1 20 ? 4.333 -4.303 -7.637 1.00 0.00 20 SER A C 16
ATOM 7191 O O . SER A 1 20 ? 5.125 -3.614 -8.249 1.00 0.00 20 SER A O 16
ATOM 7199 N N . GLY A 1 21 ? 4.718 -5.073 -6.659 1.00 0.00 21 GLY A N 16
ATOM 7200 C CA . GLY A 1 21 ? 6.153 -5.121 -6.267 1.00 0.00 21 GLY A CA 16
ATOM 7201 C C . GLY A 1 21 ? 6.297 -4.653 -4.820 1.00 0.00 21 GLY A C 16
ATOM 7202 O O . GLY A 1 21 ? 7.369 -4.295 -4.376 1.00 0.00 21 GLY A O 16
ATOM 7206 N N . LEU A 1 22 ? 5.223 -4.652 -4.078 1.00 0.00 22 LEU A N 16
ATOM 7207 C CA . LEU A 1 22 ? 5.301 -4.206 -2.656 1.00 0.00 22 LEU A CA 16
ATOM 7208 C C . LEU A 1 22 ? 4.495 -5.147 -1.759 1.00 0.00 22 LEU A C 16
ATOM 7209 O O . LEU A 1 22 ? 3.791 -6.020 -2.228 1.00 0.00 22 LEU A O 16
ATOM 7225 N N . LYS A 1 23 ? 4.596 -4.974 -0.472 1.00 0.00 23 LYS A N 16
ATOM 7226 C CA . LYS A 1 23 ? 3.845 -5.850 0.463 1.00 0.00 23 LYS A CA 16
ATOM 7227 C C . LYS A 1 23 ? 3.615 -5.127 1.792 1.00 0.00 23 LYS A C 16
ATOM 7228 O O . LYS A 1 23 ? 4.545 -4.840 2.520 1.00 0.00 23 LYS A O 16
ATOM 7247 N N . CYS A 1 24 ? 2.387 -4.834 2.119 1.00 0.00 24 CYS A N 16
ATOM 7248 C CA . CYS A 1 24 ? 2.115 -4.137 3.407 1.00 0.00 24 CYS A CA 16
ATOM 7249 C C . CYS A 1 24 ? 2.763 -4.915 4.555 1.00 0.00 24 CYS A C 16
ATOM 7250 O O . CYS A 1 24 ? 2.166 -5.800 5.135 1.00 0.00 24 CYS A O 16
ATOM 7257 N N . ASP A 1 25 ? 3.987 -4.597 4.878 1.00 0.00 25 ASP A N 16
ATOM 7258 C CA . ASP A 1 25 ? 4.683 -5.322 5.980 1.00 0.00 25 ASP A CA 16
ATOM 7259 C C . ASP A 1 25 ? 4.231 -4.785 7.340 1.00 0.00 25 ASP A C 16
ATOM 7260 O O . ASP A 1 25 ? 4.941 -4.055 8.001 1.00 0.00 25 ASP A O 16
ATOM 7269 N N . GLY A 1 26 ? 3.049 -5.142 7.762 1.00 0.00 26 GLY A N 16
ATOM 7270 C CA . GLY A 1 26 ? 2.549 -4.656 9.078 1.00 0.00 26 GLY A CA 16
ATOM 7271 C C . GLY A 1 26 ? 1.404 -3.671 8.853 1.00 0.00 26 GLY A C 16
ATOM 7272 O O . GLY A 1 26 ? 0.292 -3.884 9.293 1.00 0.00 26 GLY A O 16
ATOM 7276 N N . SER A 1 27 ? 1.669 -2.594 8.172 1.00 0.00 27 SER A N 16
ATOM 7277 C CA . SER A 1 27 ? 0.598 -1.592 7.915 1.00 0.00 27 SER A CA 16
ATOM 7278 C C . SER A 1 27 ? 0.986 -0.696 6.737 1.00 0.00 27 SER A C 16
ATOM 7279 O O . SER A 1 27 ? 0.155 -0.297 5.947 1.00 0.00 27 SER A O 16
ATOM 7287 N N . GLU A 1 28 ? 2.245 -0.379 6.617 1.00 0.00 28 GLU A N 16
ATOM 7288 C CA . GLU A 1 28 ? 2.690 0.493 5.492 1.00 0.00 28 GLU A CA 16
ATOM 7289 C C . GLU A 1 28 ? 3.224 -0.358 4.339 1.00 0.00 28 GLU A C 16
ATOM 7290 O O . GLU A 1 28 ? 3.782 -1.418 4.542 1.00 0.00 28 GLU A O 16
ATOM 7302 N N . CYS A 1 29 ? 3.059 0.099 3.128 1.00 0.00 29 CYS A N 16
ATOM 7303 C CA . CYS A 1 29 ? 3.558 -0.683 1.962 1.00 0.00 29 CYS A CA 16
ATOM 7304 C C . CYS A 1 29 ? 5.089 -0.683 1.942 1.00 0.00 29 CYS A C 16
ATOM 7305 O O . CYS A 1 29 ? 5.719 0.355 1.915 1.00 0.00 29 CYS A O 16
ATOM 7312 N N . HIS A 1 30 ? 5.691 -1.841 1.955 1.00 0.00 30 HIS A N 16
ATOM 7313 C CA . HIS A 1 30 ? 7.180 -1.908 1.938 1.00 0.00 30 HIS A CA 16
ATOM 7314 C C . HIS 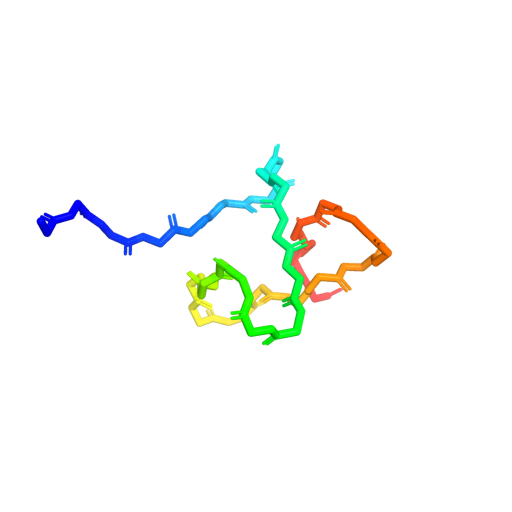A 1 30 ? 7.668 -2.577 0.650 1.00 0.00 30 HIS A C 16
ATOM 7315 O O . HIS A 1 30 ? 6.885 -3.121 -0.100 1.00 0.00 30 HIS A O 16
ATOM 7329 N N . PRO A 1 31 ? 8.953 -2.515 0.440 1.00 0.00 31 PRO A N 16
ATOM 7330 C CA . PRO A 1 31 ? 9.557 -3.130 -0.764 1.00 0.00 31 PRO A CA 16
ATOM 7331 C C . PRO A 1 31 ? 9.608 -4.652 -0.612 1.00 0.00 31 PRO A C 16
ATOM 7332 O O . PRO A 1 31 ? 9.690 -5.172 0.484 1.00 0.00 31 PRO A O 16
ATOM 7343 N N . GLN A 1 32 ? 9.559 -5.369 -1.699 1.00 0.00 32 GLN A N 16
ATOM 7344 C CA . GLN A 1 32 ? 9.605 -6.857 -1.612 1.00 0.00 32 GLN A CA 16
ATOM 7345 C C . GLN A 1 32 ? 10.654 -7.298 -0.587 1.00 0.00 32 GLN A C 16
ATOM 7346 O O . GLN A 1 32 ? 11.683 -6.647 -0.505 1.00 0.00 32 GLN A O 16
ATOM 7361 N N . TRP A 1 1 ? -7.758 6.772 -4.952 1.00 0.00 1 TRP A N 17
ATOM 7362 C CA . TRP A 1 1 ? -6.324 6.831 -5.361 1.00 0.00 1 TRP A CA 17
ATOM 7363 C C . TRP A 1 1 ? -6.211 6.988 -6.880 1.00 0.00 1 TRP A C 17
ATOM 7364 O O . TRP A 1 1 ? -7.081 6.578 -7.622 1.00 0.00 1 TRP A O 17
ATOM 7387 N N . LEU A 1 2 ? -5.146 7.580 -7.346 1.00 0.00 2 LEU A N 17
ATOM 7388 C CA . LEU A 1 2 ? -4.976 7.763 -8.816 1.00 0.00 2 LEU A CA 17
ATOM 7389 C C . LEU A 1 2 ? -4.504 6.460 -9.461 1.00 0.00 2 LEU A C 17
ATOM 7390 O O . LEU A 1 2 ? -4.959 6.077 -10.521 1.00 0.00 2 LEU A O 17
ATOM 7406 N N . GLY A 1 3 ? -3.591 5.778 -8.830 1.00 0.00 3 GLY A N 17
ATOM 7407 C CA . GLY A 1 3 ? -3.084 4.498 -9.402 1.00 0.00 3 GLY A CA 17
ATOM 7408 C C . GLY A 1 3 ? -2.980 3.448 -8.295 1.00 0.00 3 GLY A C 17
ATOM 7409 O O . GLY A 1 3 ? -3.799 2.557 -8.193 1.00 0.00 3 GLY A O 17
ATOM 7413 N N . CYS A 1 4 ? -1.978 3.545 -7.465 1.00 0.00 4 CYS A N 17
ATOM 7414 C CA . CYS A 1 4 ? -1.822 2.550 -6.365 1.00 0.00 4 CYS A CA 17
ATOM 7415 C C . CYS A 1 4 ? -1.057 3.172 -5.195 1.00 0.00 4 CYS A C 17
ATOM 7416 O O . CYS A 1 4 ? -0.350 4.149 -5.351 1.00 0.00 4 CYS A O 17
ATOM 7423 N N . ALA A 1 5 ? -1.190 2.615 -4.023 1.00 0.00 5 ALA A N 17
ATOM 7424 C CA . ALA A 1 5 ? -0.466 3.175 -2.846 1.00 0.00 5 ALA A CA 17
ATOM 7425 C C . ALA A 1 5 ? 1.046 3.055 -3.053 1.00 0.00 5 ALA A C 17
ATOM 7426 O O . ALA A 1 5 ? 1.532 2.078 -3.586 1.00 0.00 5 ALA A O 17
ATOM 7433 N N . ARG A 1 6 ? 1.792 4.042 -2.640 1.00 0.00 6 ARG A N 17
ATOM 7434 C CA . ARG A 1 6 ? 3.272 3.983 -2.816 1.00 0.00 6 ARG A CA 17
ATOM 7435 C C . ARG A 1 6 ? 3.910 3.190 -1.674 1.00 0.00 6 ARG A C 17
ATOM 7436 O O . ARG A 1 6 ? 3.229 2.620 -0.844 1.00 0.00 6 ARG A O 17
ATOM 7457 N N . VAL A 1 7 ? 5.213 3.146 -1.624 1.00 0.00 7 VAL A N 17
ATOM 7458 C CA . VAL A 1 7 ? 5.891 2.387 -0.535 1.00 0.00 7 VAL A CA 17
ATOM 7459 C C . VAL A 1 7 ? 6.044 3.269 0.708 1.00 0.00 7 VAL A C 17
ATOM 7460 O O . VAL A 1 7 ? 7.130 3.459 1.216 1.00 0.00 7 VAL A O 17
ATOM 7473 N N . LYS A 1 8 ? 4.957 3.796 1.205 1.00 0.00 8 LYS A N 17
ATOM 7474 C CA . LYS A 1 8 ? 5.015 4.651 2.412 1.00 0.00 8 LYS A CA 17
ATOM 7475 C C . LYS A 1 8 ? 3.608 5.127 2.780 1.00 0.00 8 LYS A C 17
ATOM 7476 O O . LYS A 1 8 ? 3.419 6.218 3.283 1.00 0.00 8 LYS A O 17
ATOM 7495 N N . GLU A 1 9 ? 2.619 4.313 2.534 1.00 0.00 9 GLU A N 17
ATOM 7496 C CA . GLU A 1 9 ? 1.220 4.705 2.867 1.00 0.00 9 GLU A CA 17
ATOM 7497 C C . GLU A 1 9 ? 0.510 3.561 3.574 1.00 0.00 9 GLU A C 17
ATOM 7498 O O . GLU A 1 9 ? 0.690 2.401 3.259 1.00 0.00 9 GLU A O 17
ATOM 7510 N N . ALA A 1 10 ? -0.290 3.894 4.535 1.00 0.00 10 ALA A N 17
ATOM 7511 C CA . ALA A 1 10 ? -1.027 2.862 5.300 1.00 0.00 10 ALA A CA 17
ATOM 7512 C C . ALA A 1 10 ? -2.068 2.173 4.412 1.00 0.00 10 ALA A C 17
ATOM 7513 O O . ALA A 1 10 ? -3.010 2.788 3.952 1.00 0.00 10 ALA A O 17
ATOM 7520 N N . CYS A 1 11 ? -1.908 0.901 4.167 1.00 0.00 11 CYS A N 17
ATOM 7521 C CA . CYS A 1 11 ? -2.892 0.178 3.311 1.00 0.00 11 CYS A CA 17
ATOM 7522 C C . CYS A 1 11 ? -3.387 -1.085 4.029 1.00 0.00 11 CYS A C 17
ATOM 7523 O O . CYS A 1 11 ? -2.734 -1.602 4.915 1.00 0.00 11 CYS A O 17
ATOM 7530 N N . GLY A 1 12 ? -4.533 -1.583 3.656 1.00 0.00 12 GLY A N 17
ATOM 7531 C CA . GLY A 1 12 ? -5.062 -2.809 4.319 1.00 0.00 12 GLY A CA 17
ATOM 7532 C C . GLY A 1 12 ? -5.093 -3.962 3.314 1.00 0.00 12 GLY A C 17
ATOM 7533 O O . GLY A 1 12 ? -4.283 -4.021 2.410 1.00 0.00 12 GLY A O 17
ATOM 7537 N N . PRO A 1 13 ? -6.033 -4.845 3.508 1.00 0.00 13 PRO A N 17
ATOM 7538 C CA . PRO A 1 13 ? -6.177 -6.015 2.608 1.00 0.00 13 PRO A CA 17
ATOM 7539 C C . PRO A 1 13 ? -6.725 -5.576 1.247 1.00 0.00 13 PRO A C 17
ATOM 7540 O O . PRO A 1 13 ? -5.980 -5.248 0.345 1.00 0.00 13 PRO A O 17
ATOM 7551 N N . TRP A 1 14 ? -8.020 -5.565 1.091 1.00 0.00 14 TRP A N 17
ATOM 7552 C CA . TRP A 1 14 ? -8.611 -5.142 -0.213 1.00 0.00 14 TRP A CA 17
ATOM 7553 C C . TRP A 1 14 ? -8.738 -3.617 -0.262 1.00 0.00 14 TRP A C 17
ATOM 7554 O O . TRP A 1 14 ? -9.126 -3.048 -1.262 1.00 0.00 14 TRP A O 17
ATOM 7575 N N . GLU A 1 15 ? -8.413 -2.952 0.814 1.00 0.00 15 GLU A N 17
ATOM 7576 C CA . GLU A 1 15 ? -8.513 -1.466 0.831 1.00 0.00 15 GLU A CA 17
ATOM 7577 C C . GLU A 1 15 ? -7.218 -0.845 0.301 1.00 0.00 15 GLU A C 17
ATOM 7578 O O . GLU A 1 15 ? -6.130 -1.270 0.639 1.00 0.00 15 GLU A O 17
ATOM 7590 N N . TRP A 1 16 ? -7.324 0.157 -0.528 1.00 0.00 16 TRP A N 17
ATOM 7591 C CA . TRP A 1 16 ? -6.098 0.802 -1.080 1.00 0.00 16 TRP A CA 17
ATOM 7592 C C . TRP A 1 16 ? -5.141 -0.261 -1.625 1.00 0.00 16 TRP A C 17
ATOM 7593 O O . TRP A 1 16 ? -4.288 -0.753 -0.913 1.00 0.00 16 TRP A O 17
ATOM 7614 N N . PRO A 1 17 ? -5.314 -0.578 -2.879 1.00 0.00 17 PRO A N 17
ATOM 7615 C CA . PRO A 1 17 ? -4.453 -1.593 -3.535 1.00 0.00 17 PRO A CA 17
ATOM 7616 C C . PRO A 1 17 ? -3.044 -1.037 -3.757 1.00 0.00 17 PRO A C 17
ATOM 7617 O O . PRO A 1 17 ? -2.816 -0.227 -4.635 1.00 0.00 17 PRO A O 17
ATOM 7628 N N . CYS A 1 18 ? -2.094 -1.464 -2.968 1.00 0.00 18 CYS A N 17
ATOM 7629 C CA . CYS A 1 18 ? -0.701 -0.958 -3.135 1.00 0.00 18 CYS A CA 17
ATOM 7630 C C . CYS A 1 18 ? -0.184 -1.286 -4.540 1.00 0.00 18 CYS A C 17
ATOM 7631 O O . CYS A 1 18 ? -0.635 -2.218 -5.176 1.00 0.00 18 CYS A O 17
ATOM 7638 N N . CYS A 1 19 ? 0.759 -0.525 -5.027 1.00 0.00 19 CYS A N 17
ATOM 7639 C CA . CYS A 1 19 ? 1.304 -0.790 -6.391 1.00 0.00 19 CYS A CA 17
ATOM 7640 C C . CYS A 1 19 ? 1.781 -2.242 -6.502 1.00 0.00 19 CYS A C 17
ATOM 7641 O O . CYS A 1 19 ? 1.635 -3.026 -5.586 1.00 0.00 19 CYS A O 17
ATOM 7648 N N . SER A 1 20 ? 2.350 -2.604 -7.620 1.00 0.00 20 SER A N 17
ATOM 7649 C CA . SER A 1 20 ? 2.836 -4.003 -7.791 1.00 0.00 20 SER A CA 17
ATOM 7650 C C . SER A 1 20 ? 4.243 -4.144 -7.203 1.00 0.00 20 SER A C 17
ATOM 7651 O O . SER A 1 20 ? 5.074 -3.267 -7.337 1.00 0.00 20 SER A O 17
ATOM 7659 N N . GLY A 1 21 ? 4.517 -5.240 -6.549 1.00 0.00 21 GLY A N 17
ATOM 7660 C CA . GLY A 1 21 ? 5.867 -5.433 -5.949 1.00 0.00 21 GLY A CA 17
ATOM 7661 C C . GLY A 1 21 ? 5.877 -4.858 -4.532 1.00 0.00 21 GLY A C 17
ATOM 7662 O O . GLY A 1 21 ? 6.916 -4.696 -3.923 1.00 0.00 21 GLY A O 17
ATOM 7666 N N . LEU A 1 22 ? 4.724 -4.546 -4.003 1.00 0.00 22 LEU A N 17
ATOM 7667 C CA . LEU A 1 22 ? 4.661 -3.980 -2.625 1.00 0.00 22 LEU A CA 17
ATOM 7668 C C . LEU A 1 22 ? 3.650 -4.760 -1.780 1.00 0.00 22 LEU A C 17
ATOM 7669 O O . LEU A 1 22 ? 2.601 -5.149 -2.253 1.00 0.00 22 LEU A O 17
ATOM 7685 N N . LYS A 1 23 ? 3.956 -4.992 -0.532 1.00 0.00 23 LYS A N 17
ATOM 7686 C CA . LYS A 1 23 ? 3.011 -5.746 0.340 1.00 0.00 23 LYS A CA 17
ATOM 7687 C C . LYS A 1 23 ? 2.969 -5.125 1.740 1.00 0.00 23 LYS A C 17
ATOM 7688 O O . LYS A 1 23 ? 3.964 -5.065 2.434 1.00 0.00 23 LYS A O 17
ATOM 7707 N N . CYS A 1 24 ? 1.823 -4.666 2.159 1.00 0.00 24 CYS A N 17
ATOM 7708 C CA . CYS A 1 24 ? 1.715 -4.051 3.512 1.00 0.00 24 CYS A CA 17
ATOM 7709 C C . CYS A 1 24 ? 2.067 -5.082 4.587 1.00 0.00 24 CYS A C 17
ATOM 7710 O O . CYS A 1 24 ? 1.447 -6.122 4.690 1.00 0.00 24 CYS A O 17
ATOM 7717 N N . ASP A 1 25 ? 3.056 -4.801 5.391 1.00 0.00 25 ASP A N 17
ATOM 7718 C CA . ASP A 1 25 ? 3.443 -5.766 6.459 1.00 0.00 25 ASP A CA 17
ATOM 7719 C C . ASP A 1 25 ? 2.496 -5.642 7.651 1.00 0.00 25 ASP A C 17
ATOM 7720 O O . ASP A 1 25 ? 1.665 -6.495 7.891 1.00 0.00 25 ASP A O 17
ATOM 7729 N N . GLY A 1 26 ? 2.614 -4.583 8.398 1.00 0.00 26 GLY A N 17
ATOM 7730 C CA . GLY A 1 26 ? 1.722 -4.398 9.576 1.00 0.00 26 GLY A CA 17
ATOM 7731 C C . GLY A 1 26 ? 0.839 -3.169 9.354 1.00 0.00 26 GLY A C 17
ATOM 7732 O O . GLY A 1 26 ? -0.238 -3.059 9.905 1.00 0.00 26 GLY A O 17
ATOM 7736 N N . SER A 1 27 ? 1.287 -2.243 8.551 1.00 0.00 27 SER A N 17
ATOM 7737 C CA . SER A 1 27 ? 0.471 -1.021 8.296 1.00 0.00 27 SER A CA 17
ATOM 7738 C C . SER A 1 27 ? 0.932 -0.329 7.012 1.00 0.00 27 SER A C 17
ATOM 7739 O O . SER A 1 27 ? 0.197 -0.224 6.050 1.00 0.00 27 SER A O 17
ATOM 7747 N N . GLU A 1 28 ? 2.143 0.149 6.996 1.00 0.00 28 GLU A N 17
ATOM 7748 C CA . GLU A 1 28 ? 2.658 0.843 5.780 1.00 0.00 28 GLU A CA 17
ATOM 7749 C C . GLU A 1 28 ? 3.103 -0.179 4.729 1.00 0.00 28 GLU A C 17
ATOM 7750 O O . GLU A 1 28 ? 3.607 -1.236 5.050 1.00 0.00 28 GLU A O 17
ATOM 7762 N N . CYS A 1 29 ? 2.920 0.130 3.473 1.00 0.00 29 CYS A N 17
ATOM 7763 C CA . CYS A 1 29 ? 3.333 -0.822 2.402 1.00 0.00 29 CYS A CA 17
ATOM 7764 C C . CYS A 1 29 ? 4.844 -1.068 2.469 1.00 0.00 29 CYS A C 17
ATOM 7765 O O . CYS A 1 29 ? 5.623 -0.153 2.646 1.00 0.00 29 CYS A O 17
ATOM 7772 N N . HIS A 1 30 ? 5.265 -2.296 2.330 1.00 0.00 30 HIS A N 17
ATOM 7773 C CA . HIS A 1 30 ? 6.725 -2.595 2.388 1.00 0.00 30 HIS A CA 17
ATOM 7774 C C . HIS A 1 30 ? 7.241 -2.995 1.002 1.00 0.00 30 HIS A C 17
ATOM 7775 O O . HIS A 1 30 ? 6.653 -3.824 0.337 1.00 0.00 30 HIS A O 17
ATOM 7789 N N . PRO A 1 31 ? 8.332 -2.392 0.616 1.00 0.00 31 PRO A N 17
ATOM 7790 C CA . PRO A 1 31 ? 8.938 -2.692 -0.703 1.00 0.00 31 PRO A CA 17
ATOM 7791 C C . PRO A 1 31 ? 9.652 -4.047 -0.665 1.00 0.00 31 PRO A C 17
ATOM 7792 O O . PRO A 1 31 ? 10.858 -4.120 -0.540 1.00 0.00 31 PRO A O 17
ATOM 7803 N N . GLN A 1 32 ? 8.916 -5.120 -0.769 1.00 0.00 32 GLN A N 17
ATOM 7804 C CA . GLN A 1 32 ? 9.554 -6.468 -0.736 1.00 0.00 32 GLN A CA 17
ATOM 7805 C C . GLN A 1 32 ? 10.574 -6.543 0.404 1.00 0.00 32 GLN A C 17
ATOM 7806 O O . GLN A 1 32 ? 10.156 -6.525 1.549 1.00 0.00 32 GLN A O 17
ATOM 7821 N N . TRP A 1 1 ? -5.268 -0.422 -8.685 1.00 0.00 1 TRP A N 18
ATOM 7822 C CA . TRP A 1 1 ? -5.910 0.498 -9.667 1.00 0.00 1 TRP A CA 18
ATOM 7823 C C . TRP A 1 1 ? -5.077 1.769 -9.831 1.00 0.00 1 TRP A C 18
ATOM 7824 O O . TRP A 1 1 ? -4.020 1.911 -9.249 1.00 0.00 1 TRP A O 18
ATOM 7847 N N . LEU A 1 2 ? -5.551 2.684 -10.633 1.00 0.00 2 LEU A N 18
ATOM 7848 C CA . LEU A 1 2 ? -4.809 3.961 -10.872 1.00 0.00 2 LEU A CA 18
ATOM 7849 C C . LEU A 1 2 ? -4.059 4.409 -9.617 1.00 0.00 2 LEU A C 18
ATOM 7850 O O . LEU A 1 2 ? -2.848 4.329 -9.543 1.00 0.00 2 LEU A O 18
ATOM 7866 N N . GLY A 1 3 ? -4.768 4.888 -8.637 1.00 0.00 3 GLY A N 18
ATOM 7867 C CA . GLY A 1 3 ? -4.101 5.353 -7.390 1.00 0.00 3 GLY A CA 18
ATOM 7868 C C . GLY A 1 3 ? -3.816 4.161 -6.476 1.00 0.00 3 GLY A C 18
ATOM 7869 O O . GLY A 1 3 ? -4.694 3.660 -5.803 1.00 0.00 3 GLY A O 18
ATOM 7873 N N . CYS A 1 4 ? -2.592 3.712 -6.436 1.00 0.00 4 CYS A N 18
ATOM 7874 C CA . CYS A 1 4 ? -2.251 2.563 -5.552 1.00 0.00 4 CYS A CA 18
ATOM 7875 C C . CYS A 1 4 ? -1.502 3.070 -4.318 1.00 0.00 4 CYS A C 18
ATOM 7876 O O . CYS A 1 4 ? -1.582 4.233 -3.972 1.00 0.00 4 CY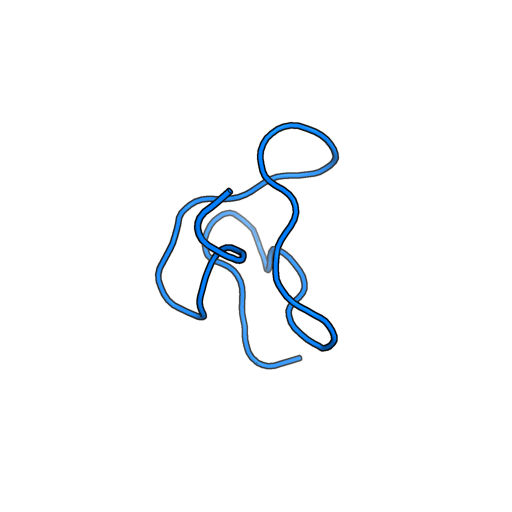S A O 18
ATOM 7883 N N . ALA A 1 5 ? -0.783 2.216 -3.642 1.00 0.00 5 ALA A N 18
ATOM 7884 C CA . ALA A 1 5 ? -0.051 2.674 -2.427 1.00 0.00 5 ALA A CA 18
ATOM 7885 C C . ALA A 1 5 ? 1.460 2.506 -2.602 1.00 0.00 5 ALA A C 18
ATOM 7886 O O . ALA A 1 5 ? 1.954 1.418 -2.823 1.00 0.00 5 ALA A O 18
ATOM 7893 N N . ARG A 1 6 ? 2.196 3.577 -2.496 1.00 0.00 6 ARG A N 18
ATOM 7894 C CA . ARG A 1 6 ? 3.677 3.488 -2.648 1.00 0.00 6 ARG A CA 18
ATOM 7895 C C . ARG A 1 6 ? 4.320 3.059 -1.325 1.00 0.00 6 ARG A C 18
ATOM 7896 O O . ARG A 1 6 ? 3.689 2.446 -0.487 1.00 0.00 6 ARG A O 18
ATOM 7917 N N . VAL A 1 7 ? 5.572 3.374 -1.133 1.00 0.00 7 VAL A N 18
ATOM 7918 C CA . VAL A 1 7 ? 6.259 2.985 0.131 1.00 0.00 7 VAL A CA 18
ATOM 7919 C C . VAL A 1 7 ? 6.088 4.082 1.184 1.00 0.00 7 VAL A C 18
ATOM 7920 O O . VAL A 1 7 ? 7.047 4.651 1.668 1.00 0.00 7 VAL A O 18
ATOM 7933 N N . LYS A 1 8 ? 4.873 4.374 1.546 1.00 0.00 8 LYS A N 18
ATOM 7934 C CA . LYS A 1 8 ? 4.621 5.418 2.565 1.00 0.00 8 LYS A CA 18
ATOM 7935 C C . LYS A 1 8 ? 3.118 5.684 2.680 1.00 0.00 8 LYS A C 18
ATOM 7936 O O . LYS A 1 8 ? 2.685 6.798 2.905 1.00 0.00 8 LYS A O 18
ATOM 7955 N N . GLU A 1 9 ? 2.321 4.662 2.528 1.00 0.00 9 GLU A N 18
ATOM 7956 C CA . GLU A 1 9 ? 0.846 4.838 2.628 1.00 0.00 9 GLU A CA 18
ATOM 7957 C C . GLU A 1 9 ? 0.234 3.693 3.419 1.00 0.00 9 GLU A C 18
ATOM 7958 O O . GLU A 1 9 ? 0.808 2.630 3.557 1.00 0.00 9 GLU A O 18
ATOM 7970 N N . ALA A 1 10 ? -0.925 3.920 3.950 1.00 0.00 10 ALA A N 18
ATOM 7971 C CA . ALA A 1 10 ? -1.602 2.877 4.753 1.00 0.00 10 ALA A CA 18
ATOM 7972 C C . ALA A 1 10 ? -2.379 1.922 3.844 1.00 0.00 10 ALA A C 18
ATOM 7973 O O . ALA A 1 10 ? -3.375 2.283 3.252 1.00 0.00 10 ALA A O 18
ATOM 7980 N N . CYS A 1 11 ? -1.925 0.703 3.731 1.00 0.00 11 CYS A N 18
ATOM 7981 C CA . CYS A 1 11 ? -2.632 -0.281 2.861 1.00 0.00 11 CYS A CA 18
ATOM 7982 C C . CYS A 1 11 ? -3.250 -1.396 3.711 1.00 0.00 11 CYS A C 18
ATOM 7983 O O . CYS A 1 11 ? -2.749 -1.737 4.764 1.00 0.00 11 CYS A O 18
ATOM 7990 N N . GLY A 1 12 ? -4.338 -1.962 3.263 1.00 0.00 12 GLY A N 18
ATOM 7991 C CA . GLY A 1 12 ? -4.989 -3.050 4.045 1.00 0.00 12 GLY A CA 18
ATOM 7992 C C . GLY A 1 12 ? -5.458 -4.158 3.098 1.00 0.00 12 GLY A C 18
ATOM 7993 O O . GLY A 1 12 ? -4.752 -4.531 2.181 1.00 0.00 12 GLY A O 18
ATOM 7997 N N . PRO A 1 13 ? -6.639 -4.650 3.357 1.00 0.00 13 PRO A N 18
ATOM 7998 C CA . PRO A 1 13 ? -7.218 -5.734 2.522 1.00 0.00 13 PRO A CA 18
ATOM 7999 C C . PRO A 1 13 ? -7.636 -5.195 1.148 1.00 0.00 13 PRO A C 18
ATOM 8000 O O . PRO A 1 13 ? -6.851 -5.160 0.222 1.00 0.00 13 PRO A O 18
ATOM 8011 N N . TRP A 1 14 ? -8.868 -4.781 1.010 1.00 0.00 14 TRP A N 18
ATOM 8012 C CA . TRP A 1 14 ? -9.333 -4.250 -0.305 1.00 0.00 14 TRP A CA 18
ATOM 8013 C C . TRP A 1 14 ? -9.512 -2.733 -0.231 1.00 0.00 14 TRP A C 18
ATOM 8014 O O . TRP A 1 14 ? -10.069 -2.121 -1.120 1.00 0.00 14 TRP A O 18
ATOM 8035 N N . GLU A 1 15 ? -9.045 -2.120 0.821 1.00 0.00 15 GLU A N 18
ATOM 8036 C CA . GLU A 1 15 ? -9.191 -0.642 0.945 1.00 0.00 15 GLU A CA 18
ATOM 8037 C C . GLU A 1 15 ? -8.122 0.059 0.110 1.00 0.00 15 GLU A C 18
ATOM 8038 O O . GLU A 1 15 ? -8.417 0.803 -0.805 1.00 0.00 15 GLU A O 18
ATOM 8050 N N . TRP A 1 16 ? -6.882 -0.180 0.419 1.00 0.00 16 TRP A N 18
ATOM 8051 C CA . TRP A 1 16 ? -5.782 0.461 -0.350 1.00 0.00 16 TRP A CA 18
ATOM 8052 C C . TRP A 1 16 ? -4.818 -0.608 -0.869 1.00 0.00 16 TRP A C 18
ATOM 8053 O O . TRP A 1 16 ? -3.905 -1.012 -0.176 1.00 0.00 16 TRP A O 18
ATOM 8074 N N . PRO A 1 17 ? -5.062 -1.036 -2.078 1.00 0.00 17 PRO A N 18
ATOM 8075 C CA . PRO A 1 17 ? -4.214 -2.078 -2.706 1.00 0.00 17 PRO A CA 18
ATOM 8076 C C . PRO A 1 17 ? -2.842 -1.508 -3.069 1.00 0.00 17 PRO A C 18
ATOM 8077 O O . PRO A 1 17 ? -2.723 -0.618 -3.889 1.00 0.00 17 PRO A O 18
ATOM 8088 N N . CYS A 1 18 ? -1.803 -2.016 -2.465 1.00 0.00 18 CYS A N 18
ATOM 8089 C CA . CYS A 1 18 ? -0.437 -1.509 -2.772 1.00 0.00 18 CYS A CA 18
ATOM 8090 C C . CYS A 1 18 ? -0.149 -1.629 -4.271 1.00 0.00 18 CYS A C 18
ATOM 8091 O O . CYS A 1 18 ? -0.908 -2.220 -5.013 1.00 0.00 18 CYS A O 18
ATOM 8098 N N . CYS A 1 19 ? 0.943 -1.073 -4.720 1.00 0.00 19 CYS A N 18
ATOM 8099 C CA . CYS A 1 19 ? 1.278 -1.158 -6.172 1.00 0.00 19 CYS A CA 18
ATOM 8100 C C . CYS A 1 19 ? 2.092 -2.427 -6.438 1.00 0.00 19 CYS A C 18
ATOM 8101 O O . CYS A 1 19 ? 2.905 -2.831 -5.632 1.00 0.00 19 CYS A O 18
ATOM 8108 N N . SER A 1 20 ? 1.880 -3.062 -7.557 1.00 0.00 20 SER A N 18
ATOM 8109 C CA . SER A 1 20 ? 2.647 -4.305 -7.860 1.00 0.00 20 SER A CA 18
ATOM 8110 C C . SER A 1 20 ? 4.121 -4.118 -7.484 1.00 0.00 20 SER A C 18
ATOM 8111 O O . SER A 1 20 ? 4.718 -3.098 -7.765 1.00 0.00 20 SER A O 18
ATOM 8119 N N . GLY A 1 21 ? 4.709 -5.093 -6.844 1.00 0.00 21 GLY A N 18
ATOM 8120 C CA . GLY A 1 21 ? 6.140 -4.965 -6.446 1.00 0.00 21 GLY A CA 18
ATOM 8121 C C . GLY A 1 21 ? 6.226 -4.489 -4.993 1.00 0.00 21 GLY A C 18
ATOM 8122 O O . GLY A 1 21 ? 7.208 -3.907 -4.577 1.00 0.00 21 GLY A O 18
ATOM 8126 N N . LEU A 1 22 ? 5.203 -4.729 -4.220 1.00 0.00 22 LEU A N 18
ATOM 8127 C CA . LEU A 1 22 ? 5.221 -4.289 -2.795 1.00 0.00 22 LEU A CA 18
ATOM 8128 C C . LEU A 1 22 ? 4.633 -5.374 -1.893 1.00 0.00 22 LEU A C 18
ATOM 8129 O O . LEU A 1 22 ? 4.279 -6.448 -2.335 1.00 0.00 22 LEU A O 18
ATOM 8145 N N . LYS A 1 23 ? 4.531 -5.090 -0.629 1.00 0.00 23 LYS A N 18
ATOM 8146 C CA . LYS A 1 23 ? 3.972 -6.084 0.329 1.00 0.00 23 LYS A CA 18
ATOM 8147 C C . LYS A 1 23 ? 3.439 -5.358 1.568 1.00 0.00 23 LYS A C 18
ATOM 8148 O O . LYS A 1 23 ? 4.181 -5.022 2.470 1.00 0.00 23 LYS A O 18
ATOM 8167 N N . CYS A 1 24 ? 2.160 -5.107 1.613 1.00 0.00 24 CYS A N 18
ATOM 8168 C CA . CYS A 1 24 ? 1.581 -4.398 2.789 1.00 0.00 24 CYS A CA 18
ATOM 8169 C C . CYS A 1 24 ? 1.960 -5.122 4.084 1.00 0.00 24 CYS A C 18
ATOM 8170 O O . CYS A 1 24 ? 1.335 -6.092 4.467 1.00 0.00 24 CYS A O 18
ATOM 8177 N N . ASP A 1 25 ? 2.978 -4.661 4.761 1.00 0.00 25 ASP A N 18
ATOM 8178 C CA . ASP A 1 25 ? 3.391 -5.332 6.029 1.00 0.00 25 ASP A CA 18
ATOM 8179 C C . ASP A 1 25 ? 2.475 -4.896 7.184 1.00 0.00 25 ASP A C 18
ATOM 8180 O O . ASP A 1 25 ? 1.269 -4.858 7.041 1.00 0.00 25 ASP A O 18
ATOM 8189 N N . GLY A 1 26 ? 3.032 -4.576 8.326 1.00 0.00 26 GLY A N 18
ATOM 8190 C CA . GLY A 1 26 ? 2.186 -4.153 9.481 1.00 0.00 26 GLY A CA 18
ATOM 8191 C C . GLY A 1 26 ? 1.074 -3.221 8.999 1.00 0.00 26 GLY A C 18
ATOM 8192 O O . GLY A 1 26 ? -0.093 -3.448 9.250 1.00 0.00 26 GLY A O 18
ATOM 8196 N N . SER A 1 27 ? 1.426 -2.174 8.306 1.00 0.00 27 SER A N 18
ATOM 8197 C CA . SER A 1 27 ? 0.386 -1.228 7.807 1.00 0.00 27 SER A CA 18
ATOM 8198 C C . SER A 1 27 ? 0.939 -0.397 6.652 1.00 0.00 27 SER A C 18
ATOM 8199 O O . SER A 1 27 ? 0.255 -0.123 5.688 1.00 0.00 27 SER A O 18
ATOM 8207 N N . GLU A 1 28 ? 2.174 0.005 6.744 1.00 0.00 28 GLU A N 18
ATOM 8208 C CA . GLU A 1 28 ? 2.773 0.820 5.650 1.00 0.00 28 GLU A CA 18
ATOM 8209 C C . GLU A 1 28 ? 3.288 -0.097 4.539 1.00 0.00 28 GLU A C 18
ATOM 8210 O O . GLU A 1 28 ? 3.995 -1.052 4.787 1.00 0.00 28 GLU A O 18
ATOM 8222 N N . CYS A 1 29 ? 2.938 0.185 3.314 1.00 0.00 29 CYS A N 18
ATOM 8223 C CA . CYS A 1 29 ? 3.411 -0.676 2.189 1.00 0.00 29 CYS A CA 18
ATOM 8224 C C . CYS A 1 29 ? 4.934 -0.835 2.246 1.00 0.00 29 CYS A C 18
ATOM 8225 O O . CYS A 1 29 ? 5.663 0.132 2.342 1.00 0.00 29 CYS A O 18
ATOM 8232 N N . HIS A 1 30 ? 5.421 -2.047 2.187 1.00 0.00 30 HIS A N 18
ATOM 8233 C CA . HIS A 1 30 ? 6.897 -2.255 2.240 1.00 0.00 30 HIS A CA 18
ATOM 8234 C C . HIS A 1 30 ? 7.405 -2.847 0.921 1.00 0.00 30 HIS A C 18
ATOM 8235 O O . HIS A 1 30 ? 6.679 -3.519 0.221 1.00 0.00 30 HIS A O 18
ATOM 8249 N N . PRO A 1 31 ? 8.648 -2.579 0.632 1.00 0.00 31 PRO A N 18
ATOM 8250 C CA . PRO A 1 31 ? 9.272 -3.094 -0.612 1.00 0.00 31 PRO A CA 18
ATOM 8251 C C . PRO A 1 31 ? 9.489 -4.605 -0.510 1.00 0.00 31 PRO A C 18
ATOM 8252 O O . PRO A 1 31 ? 10.003 -5.102 0.473 1.00 0.00 31 PRO A O 18
ATOM 8263 N N . GLN A 1 32 ? 9.103 -5.341 -1.515 1.00 0.00 32 GLN A N 18
ATOM 8264 C CA . GLN A 1 32 ? 9.291 -6.819 -1.467 1.00 0.00 32 GLN A CA 18
ATOM 8265 C C . GLN A 1 32 ? 10.239 -7.269 -2.581 1.00 0.00 32 GLN A C 18
ATOM 8266 O O . GLN A 1 32 ? 11.404 -7.482 -2.289 1.00 0.00 32 GLN A O 18
#

Organism: Apomastus schlingeri (NCBI:txid12944)

Nearest PDB structures (foldseek):
  1wqb-assembly1_A  TM=8.344E-01  e=5.033E-05  unclassified
  2ll1-assembly1_A  TM=6.553E-01  e=1.427E-01  Theraphosidae
  2n7f-assembly1_A  TM=6.870E-01  e=6.163E+00  synthetic construct
  1wqb-assembly1_A  TM=8.234E-01  e=1.727E-04  unclassified
  2lds-assembly1_A  TM=5.087E-01  e=2.838E+00  Liocheles australasiae

Radius of gyration: 8.13 Å; Cα contacts (8 Å, |Δi|>4): 59; chains: 1; bounding box: 18×15×20 Å

Solvent-accessible surface area: 2873 Å² total; per-residue (Å²): 299,194,64,50,6,153,58,157,76,57,13,18,116,236,119,134,106,28,42,117,40,36,95,46,69,77,71,73,0,62,97,166